Protein AF-A0A9P8EWP8-F1 (afdb_monomer_lite)

InterPro domains:
  IPR022751 Alpha-mannosyltransferase [PF11051] (152-208)
  IPR022751 Alpha-mannosyltransferase [PF11051] (227-312)
  IPR029044 Nucleotide-diphospho-sugar transferases [SSF53448] (129-276)

Secondary structure (DSSP, 8-state):
---S--------SSSS--S----TT----HHHHTTTS-GGGGGGB--GGGS---PPPTT--GGG--SGGGGHHHHHTGGGS-PPPHHHHHTT----TTGGGGSSS-TTSHHHHSPPPHHHHHHHHHHHHSTTT---B-TTSS----PPP--SS--THHHHHHHHH---SEEEEE-TTEEESS-GGGGGGSHHHHHHSEEEEE-S----TT-HHHHHTT----TT---EEEEEEEEETTT-HHHHHHHHHHHH-HHHHHHTTTTTTHHHHHHHHTT---B--SS--EEEEEEEEEE-SSS-EEEEEEEEEEEEE-S---TT-S---EEEEE-TTGGGS-HHHHHHHHHHSS-SSSEEE---HHHHH-TT---SSEEEEEEEHHHH---SS---HHHH--TT--SSSSSPPPPHHHHHHT---HHHHHSEEEEEEETTS--EEGGGG-HHHHTHHHHHHHTT-GGGS-SS---

Structure (mmCIF, N/CA/C/O backbone):
data_AF-A0A9P8EWP8-F1
#
_entry.id   AF-A0A9P8EWP8-F1
#
loop_
_atom_site.group_PDB
_atom_site.id
_atom_site.type_symbol
_atom_site.label_atom_id
_atom_site.label_alt_id
_atom_site.label_comp_id
_atom_site.label_asym_id
_atom_site.label_entity_id
_atom_site.label_seq_id
_atom_site.pdbx_PDB_ins_code
_atom_site.Cartn_x
_atom_site.Cartn_y
_atom_site.Cartn_z
_atom_site.occupancy
_atom_site.B_iso_or_equiv
_atom_site.auth_seq_id
_atom_site.auth_comp_id
_atom_site.auth_asym_id
_atom_site.auth_atom_id
_atom_site.pdbx_PDB_model_num
ATOM 1 N N . MET A 1 1 ? 14.458 22.100 -10.457 1.00 22.52 1 MET A N 1
ATOM 2 C CA . MET A 1 1 ? 13.044 22.491 -10.296 1.00 22.52 1 MET A CA 1
ATOM 3 C C . MET A 1 1 ? 12.337 21.229 -9.857 1.00 22.52 1 MET A C 1
ATOM 5 O O . MET A 1 1 ? 12.588 20.206 -10.480 1.00 22.52 1 MET A O 1
ATOM 9 N N . ASP A 1 2 ? 11.654 21.307 -8.715 1.00 23.31 2 ASP A N 1
ATOM 10 C CA . ASP A 1 2 ? 11.111 20.194 -7.926 1.00 23.31 2 ASP A CA 1
ATOM 11 C C . ASP A 1 2 ? 10.416 19.115 -8.753 1.00 23.31 2 ASP A C 1
ATOM 13 O O . ASP A 1 2 ? 9.549 19.411 -9.570 1.00 23.31 2 ASP A O 1
ATOM 17 N N . SER A 1 3 ? 10.796 17.866 -8.495 1.00 25.42 3 SER A N 1
ATOM 18 C CA . SER A 1 3 ? 10.225 16.656 -9.086 1.00 25.42 3 SER A CA 1
ATOM 19 C C . SER A 1 3 ? 9.415 15.833 -8.086 1.00 25.42 3 SER A C 1
ATOM 21 O O . SER A 1 3 ? 9.280 14.624 -8.254 1.00 25.42 3 SER A O 1
ATOM 23 N N . GLY A 1 4 ? 8.879 16.458 -7.038 1.00 24.64 4 GLY A N 1
ATOM 24 C CA . GLY A 1 4 ? 7.800 15.819 -6.300 1.00 24.64 4 GLY A CA 1
ATOM 25 C C . GLY A 1 4 ? 6.619 15.652 -7.250 1.00 24.64 4 GLY A C 1
ATOM 26 O O . GLY A 1 4 ? 6.275 16.592 -7.970 1.00 24.64 4 GLY A O 1
ATOM 27 N N . LEU A 1 5 ? 5.961 14.490 -7.228 1.00 26.38 5 LEU A N 1
ATOM 28 C CA . LEU A 1 5 ? 4.503 14.475 -7.357 1.00 26.38 5 LEU A CA 1
ATOM 29 C C . LEU A 1 5 ? 4.001 15.740 -6.667 1.00 26.38 5 LEU A C 1
ATOM 31 O O . LEU A 1 5 ? 4.346 15.944 -5.502 1.00 26.38 5 LEU A O 1
ATOM 35 N N . ALA A 1 6 ? 3.341 16.634 -7.405 1.00 24.67 6 ALA A N 1
ATOM 36 C CA . ALA A 1 6 ? 2.848 17.872 -6.832 1.00 24.67 6 ALA A CA 1
ATOM 37 C C . ALA A 1 6 ? 2.009 17.483 -5.615 1.00 24.67 6 ALA A C 1
ATOM 39 O O . ALA A 1 6 ? 0.909 16.952 -5.763 1.00 24.67 6 ALA A O 1
ATOM 40 N N . MET A 1 7 ? 2.580 17.668 -4.422 1.00 31.89 7 MET A N 1
ATOM 41 C CA . MET A 1 7 ? 1.848 17.453 -3.194 1.00 31.89 7 MET A CA 1
ATOM 42 C C . MET A 1 7 ? 0.647 18.394 -3.269 1.00 31.89 7 MET A C 1
ATOM 44 O O . MET A 1 7 ? 0.821 19.548 -3.692 1.00 31.89 7 MET A O 1
ATOM 48 N N . PRO A 1 8 ? -0.564 17.935 -2.903 1.00 28.30 8 PRO A N 1
ATOM 49 C CA . PRO A 1 8 ? -1.647 18.862 -2.625 1.00 28.30 8 PRO A CA 1
ATOM 50 C C . PRO A 1 8 ? -1.077 19.947 -1.715 1.00 28.30 8 PRO A C 1
ATOM 52 O O . PRO A 1 8 ? -0.280 19.634 -0.826 1.00 28.30 8 PRO A O 1
ATOM 55 N N . ALA A 1 9 ? -1.385 21.209 -2.021 1.00 27.94 9 ALA A N 1
ATOM 56 C CA . ALA A 1 9 ? -0.883 22.352 -1.275 1.00 27.94 9 ALA A CA 1
ATOM 57 C C . ALA A 1 9 ? -0.990 22.044 0.220 1.00 27.94 9 ALA A C 1
ATOM 59 O O . ALA A 1 9 ? -2.093 21.849 0.726 1.00 27.94 9 ALA A O 1
ATOM 60 N N . MET A 1 10 ? 0.160 21.917 0.889 1.00 36.16 10 MET A N 1
ATOM 61 C CA . MET A 1 10 ? 0.175 21.715 2.327 1.00 36.16 10 MET A CA 1
ATOM 62 C C . MET A 1 10 ? -0.636 22.854 2.936 1.00 36.16 10 MET A C 1
ATOM 64 O O . MET A 1 10 ? -0.394 24.014 2.600 1.00 36.16 10 MET A O 1
ATOM 68 N N . LEU A 1 11 ? -1.591 22.521 3.806 1.00 32.34 11 LEU A N 1
ATOM 69 C CA . LEU A 1 11 ? -2.081 23.462 4.805 1.00 32.34 11 LEU A CA 1
ATOM 70 C C . LEU A 1 11 ? -0.839 24.001 5.522 1.00 32.34 11 LEU A C 1
ATOM 72 O O . LEU A 1 11 ? -0.235 23.311 6.347 1.00 32.34 11 LEU A O 1
ATOM 76 N N . GLU A 1 12 ? -0.404 25.193 5.107 1.00 29.41 12 GLU A N 1
ATOM 77 C CA . GLU A 1 12 ? 0.690 25.923 5.728 1.00 29.41 12 GLU A CA 1
ATOM 78 C C . GLU A 1 12 ? 0.340 26.063 7.205 1.00 29.41 12 GLU A C 1
ATOM 80 O O . GLU A 1 12 ? -0.794 26.399 7.572 1.00 29.41 12 GLU A O 1
ATOM 85 N N . SER A 1 13 ? 1.296 25.743 8.078 1.00 41.59 13 SER A N 1
ATOM 86 C CA . SER A 1 13 ? 1.068 25.968 9.491 1.00 41.59 13 SER A CA 1
ATOM 87 C C . SER A 1 13 ? 0.779 27.453 9.707 1.00 41.59 13 SER A C 1
ATOM 89 O O . SER A 1 13 ? 1.429 28.337 9.149 1.00 41.59 13 SER A O 1
ATOM 91 N N . THR A 1 14 ? -0.197 27.694 10.578 1.00 35.12 14 THR A N 1
ATOM 92 C CA . THR A 1 14 ? -0.692 28.985 11.067 1.00 35.12 14 THR A CA 1
ATOM 93 C C . THR A 1 14 ? -1.926 29.555 10.341 1.00 35.12 14 THR A C 1
ATOM 95 O O . THR A 1 14 ? -1.848 30.219 9.320 1.00 35.12 14 THR A O 1
ATOM 98 N N . GLN A 1 15 ? -3.067 29.412 11.032 1.00 32.25 15 GLN A N 1
ATOM 99 C CA . GLN A 1 15 ? -4.301 30.218 10.950 1.00 32.25 15 GLN A CA 1
ATOM 100 C C . GLN A 1 15 ? -5.446 29.791 10.024 1.00 32.25 15 GLN A C 1
ATOM 102 O O . GLN A 1 15 ? -6.507 30.406 10.137 1.00 32.25 15 GLN A O 1
ATOM 107 N N . ASP A 1 16 ? -5.333 28.725 9.235 1.00 30.28 16 ASP A N 1
ATOM 108 C CA . ASP A 1 16 ? -6.529 28.152 8.605 1.00 30.28 16 ASP A CA 1
ATOM 109 C C . ASP A 1 16 ? -7.292 27.255 9.598 1.00 30.28 16 ASP A C 1
ATOM 111 O O . ASP A 1 16 ? -6.670 26.484 10.341 1.00 30.28 16 ASP A O 1
ATOM 115 N N . PRO A 1 17 ? -8.633 27.376 9.688 1.00 30.39 17 PRO A N 1
ATOM 116 C CA . PRO A 1 17 ? -9.421 26.552 10.590 1.00 30.39 17 PRO A CA 1
ATOM 117 C C . PRO A 1 17 ? -9.214 25.080 10.230 1.00 30.39 17 PRO A C 1
ATOM 119 O O . PRO A 1 17 ? -9.253 24.701 9.060 1.00 30.39 17 PRO A O 1
ATOM 122 N N . LEU A 1 18 ? -8.998 24.244 11.252 1.00 39.56 18 LEU A N 1
ATOM 123 C CA . LEU A 1 18 ? -9.079 22.790 11.124 1.00 39.56 18 LEU A CA 1
ATOM 124 C C . LEU A 1 18 ? -10.321 22.447 10.275 1.00 39.56 18 LEU A C 1
ATOM 126 O O . LEU A 1 18 ? -11.395 22.965 10.588 1.00 39.56 18 LEU A O 1
ATOM 130 N N . PRO A 1 19 ? -10.250 21.541 9.278 1.00 41.06 19 PRO A N 1
ATOM 131 C CA . PRO A 1 19 ? -11.435 21.125 8.513 1.00 41.06 19 PRO A CA 1
ATOM 132 C C . PRO A 1 19 ? -12.521 20.475 9.389 1.00 41.06 19 PRO A C 1
ATOM 134 O O . PRO A 1 19 ? -13.632 20.208 8.941 1.00 41.06 19 PRO A O 1
ATOM 137 N N . LEU A 1 20 ? -12.202 20.219 10.656 1.00 42.50 20 LEU A N 1
ATOM 138 C CA . LEU A 1 20 ? -13.125 19.838 11.705 1.00 42.50 20 LEU A CA 1
ATOM 139 C C . LEU A 1 20 ? -13.483 21.087 12.528 1.00 42.50 20 LEU A C 1
ATOM 141 O O . LEU A 1 20 ? -13.099 21.181 13.693 1.00 42.50 20 LEU A O 1
ATOM 145 N N . GLU A 1 21 ? -14.194 22.064 11.948 1.00 35.47 21 GLU A N 1
ATOM 146 C CA . GLU A 1 21 ? -14.850 23.114 12.743 1.00 35.47 21 GLU A CA 1
ATOM 147 C C . GLU A 1 21 ? -15.918 22.461 13.637 1.00 35.47 21 GLU A C 1
ATOM 149 O O . GLU A 1 21 ? -17.104 22.374 13.314 1.00 35.47 21 GLU A O 1
ATOM 154 N N . ILE A 1 22 ? -15.487 21.974 14.797 1.00 40.38 22 ILE A N 1
ATOM 155 C CA . ILE A 1 22 ? -16.364 21.636 15.906 1.00 40.38 22 ILE A CA 1
ATOM 156 C C . ILE A 1 22 ? -16.505 22.928 16.708 1.00 40.38 22 ILE A C 1
ATOM 158 O O . ILE A 1 22 ? -15.678 23.232 17.561 1.00 40.38 22 ILE A O 1
ATOM 162 N N . ASN A 1 23 ? -17.527 23.727 16.395 1.00 33.31 23 ASN A N 1
ATOM 163 C CA . ASN A 1 23 ? -17.845 24.926 17.170 1.00 33.31 23 ASN A CA 1
ATOM 164 C C . ASN A 1 23 ? -18.079 24.545 18.643 1.00 33.31 23 ASN A C 1
ATOM 166 O O . ASN A 1 23 ? -19.094 23.931 18.986 1.00 33.31 23 ASN A O 1
ATOM 170 N N . GLU A 1 24 ? -17.140 24.920 19.516 1.00 33.25 24 GLU A N 1
ATOM 171 C CA . GLU A 1 24 ? -17.252 24.783 20.969 1.00 33.25 24 GLU A CA 1
ATOM 172 C C . GLU A 1 24 ? -18.371 25.701 21.483 1.00 33.25 24 GLU A C 1
ATOM 174 O O . GLU A 1 24 ? -18.182 26.882 21.770 1.00 33.25 24 GLU A O 1
ATOM 179 N N . GLY A 1 25 ? -19.584 25.159 21.552 1.00 34.53 25 GLY A N 1
ATOM 180 C CA . GLY A 1 25 ? -20.761 25.881 22.032 1.00 34.53 25 GLY A CA 1
ATOM 181 C C . GLY A 1 25 ? -22.094 25.280 21.601 1.00 34.53 25 GLY A C 1
ATOM 182 O O . GLY A 1 25 ? -23.105 25.547 22.251 1.00 34.53 25 GLY A O 1
ATOM 183 N N . ASP A 1 26 ? -22.113 24.440 20.563 1.00 34.88 26 ASP A N 1
ATOM 184 C CA . ASP A 1 26 ? -23.336 23.779 20.115 1.00 34.88 26 ASP A CA 1
ATOM 185 C C . ASP A 1 26 ? -23.520 22.437 20.827 1.00 34.88 26 ASP A C 1
ATOM 187 O O . ASP A 1 26 ? -22.703 21.524 20.721 1.00 34.88 26 ASP A O 1
ATOM 191 N N . THR A 1 27 ? -24.645 22.277 21.526 1.00 39.81 27 THR A N 1
ATOM 192 C CA . THR A 1 27 ? -25.168 20.947 21.848 1.00 39.81 27 THR A CA 1
ATOM 193 C C . THR A 1 27 ? -25.325 20.197 20.527 1.00 39.81 27 THR A C 1
ATOM 195 O O . THR A 1 27 ? -26.263 20.500 19.789 1.00 39.81 27 THR A O 1
ATOM 198 N N . HIS A 1 28 ? -24.401 19.285 20.201 1.00 42.38 28 HIS A N 1
ATOM 199 C CA . HIS A 1 28 ? -24.332 18.649 18.884 1.00 42.38 28 HIS A CA 1
ATOM 200 C C . HIS A 1 28 ? -25.708 18.154 18.440 1.00 42.38 28 HIS A C 1
ATOM 202 O O . HIS A 1 28 ? -26.254 17.181 18.987 1.00 42.38 28 HIS A O 1
ATOM 208 N N . SER A 1 29 ? -26.274 18.837 17.441 1.00 47.03 29 SER A N 1
ATOM 209 C CA . SER A 1 29 ? -27.477 18.365 16.768 1.00 47.03 29 SER A CA 1
ATOM 210 C C . SER A 1 29 ? -27.180 16.986 16.172 1.00 47.03 29 SER A C 1
ATOM 212 O O 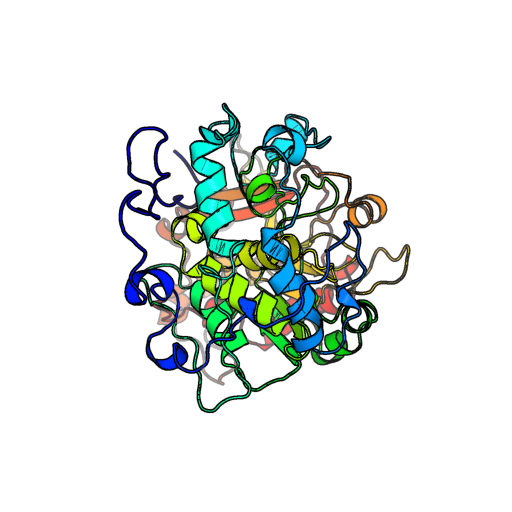. SER A 1 29 ? -26.051 16.709 15.762 1.00 47.03 29 SER A O 1
ATOM 214 N N . VAL A 1 30 ? -28.177 16.100 16.128 1.00 50.91 30 VAL A N 1
ATOM 215 C CA . VAL A 1 30 ? -28.031 14.752 15.541 1.00 50.91 30 VAL A CA 1
ATOM 216 C C . VAL A 1 30 ? -27.433 14.825 14.124 1.00 50.91 30 VAL A C 1
ATOM 218 O O . VAL A 1 30 ? -26.614 13.993 13.760 1.00 50.91 30 VAL A O 1
ATOM 221 N N . ASN A 1 31 ? -27.732 15.890 13.373 1.00 47.59 31 ASN A N 1
ATOM 222 C CA . ASN A 1 31 ? -27.218 16.110 12.020 1.00 47.59 31 ASN A CA 1
ATOM 223 C C . ASN A 1 31 ? -25.703 16.380 11.946 1.00 47.59 31 ASN A C 1
ATOM 225 O O . ASN A 1 31 ? -25.085 16.009 10.955 1.00 47.59 31 ASN A O 1
ATOM 229 N N . GLN A 1 32 ? -25.089 16.998 12.962 1.00 50.97 32 GLN A N 1
ATOM 230 C CA . GLN A 1 32 ? -23.628 17.182 13.000 1.00 50.97 32 GLN A CA 1
ATOM 231 C C . GLN A 1 32 ? -22.905 15.883 13.380 1.00 50.97 32 GLN A C 1
ATOM 233 O O . GLN A 1 32 ? -21.862 15.581 12.802 1.00 50.97 32 GLN A O 1
ATOM 238 N N . ARG A 1 33 ? -23.490 15.083 14.288 1.00 56.84 33 ARG A N 1
ATOM 239 C CA . ARG A 1 33 ? -22.937 13.779 14.704 1.00 56.84 33 ARG A CA 1
ATOM 240 C C . ARG A 1 33 ? -22.894 12.755 13.578 1.00 56.84 33 ARG A C 1
ATOM 242 O O . ARG A 1 33 ? -22.028 11.898 13.580 1.00 56.84 33 ARG A O 1
ATOM 249 N N . LEU A 1 34 ? -23.822 12.839 12.630 1.00 62.56 34 LEU A N 1
ATOM 250 C CA . LEU A 1 34 ? -23.954 11.876 11.536 1.00 62.56 34 LEU A CA 1
ATOM 251 C C . LEU A 1 34 ? -23.416 12.403 10.204 1.00 62.56 34 LEU A C 1
ATOM 253 O O . LEU A 1 34 ? -23.690 11.816 9.162 1.00 62.56 34 LEU A O 1
ATOM 257 N N . SER A 1 35 ? -22.680 13.517 10.220 1.00 60.97 35 SER A N 1
ATOM 258 C CA . SER A 1 35 ? -22.219 14.197 9.002 1.00 60.97 35 SER A CA 1
ATOM 259 C C . SER A 1 35 ? -21.304 13.330 8.130 1.00 60.97 35 SER A C 1
ATOM 261 O O . SER A 1 35 ? -21.317 13.459 6.908 1.00 60.97 35 SER A O 1
ATOM 263 N N . HIS A 1 36 ? -20.566 12.400 8.735 1.00 60.69 36 HIS A N 1
ATOM 264 C CA . HIS A 1 36 ? -19.728 11.420 8.039 1.00 60.69 36 HIS A CA 1
ATOM 265 C C . HIS A 1 36 ? -20.452 10.125 7.661 1.00 60.69 36 HIS A C 1
ATOM 267 O O . HIS A 1 36 ? -19.878 9.287 6.968 1.00 60.69 36 HIS A O 1
ATOM 273 N N . VAL A 1 37 ? -21.690 9.934 8.121 1.00 66.19 37 VAL A N 1
ATOM 274 C CA . VAL A 1 37 ? -22.503 8.759 7.802 1.00 66.19 37 VAL A CA 1
ATOM 275 C C . VAL A 1 37 ? -23.422 9.115 6.632 1.00 66.19 37 VAL A C 1
ATOM 277 O O . VAL A 1 37 ? -24.260 10.013 6.774 1.00 66.19 37 VAL A O 1
ATOM 280 N N . PRO A 1 38 ? -23.340 8.405 5.489 1.00 67.94 38 PRO A N 1
ATOM 281 C CA . PRO A 1 38 ? -24.289 8.585 4.398 1.00 67.94 38 PRO A CA 1
ATOM 282 C C . PRO A 1 38 ? -25.732 8.533 4.910 1.00 67.94 38 PRO A C 1
ATOM 284 O O . PRO A 1 38 ? -26.085 7.627 5.660 1.00 67.94 38 PRO A O 1
ATOM 287 N N . GLU A 1 39 ? -26.579 9.476 4.491 1.00 72.88 39 GLU A N 1
ATOM 288 C CA . GLU A 1 39 ? -27.955 9.624 5.002 1.00 72.88 39 GLU A CA 1
ATOM 289 C C . GLU A 1 39 ? -28.752 8.307 4.952 1.00 72.88 39 GLU A C 1
ATOM 291 O O . GLU A 1 39 ? -29.492 7.977 5.874 1.00 72.88 39 GLU A O 1
ATOM 296 N N . ASN A 1 40 ? -28.522 7.489 3.917 1.00 70.69 40 ASN A N 1
ATOM 297 C CA . ASN A 1 40 ? -29.165 6.183 3.754 1.00 70.69 40 ASN A CA 1
ATOM 298 C C . ASN A 1 40 ? -28.716 5.103 4.756 1.00 70.69 40 ASN A C 1
ATOM 300 O O . ASN A 1 40 ? -29.297 4.023 4.760 1.00 70.69 40 ASN A O 1
ATOM 304 N N . LEU A 1 41 ? -27.682 5.356 5.556 1.00 72.56 41 LEU A N 1
ATOM 305 C CA . LEU A 1 41 ? -27.139 4.428 6.550 1.00 72.56 41 LEU A CA 1
ATOM 306 C C . LEU A 1 41 ? -27.428 4.873 7.990 1.00 72.56 41 LEU A C 1
ATOM 308 O O . LEU A 1 41 ? -27.291 4.077 8.913 1.00 72.56 41 LEU A O 1
ATOM 312 N N . GLN A 1 42 ? -27.898 6.108 8.196 1.00 77.19 42 GLN A N 1
ATOM 313 C CA . GLN A 1 42 ? -28.122 6.674 9.533 1.00 77.19 42 GLN A CA 1
ATOM 314 C C . GLN A 1 42 ? -29.142 5.883 10.373 1.00 77.19 42 GLN A C 1
ATOM 316 O O . GLN A 1 42 ? -29.041 5.849 11.596 1.00 77.19 42 GLN A O 1
ATOM 321 N N . SER A 1 43 ? -30.098 5.196 9.738 1.00 73.50 43 SER A N 1
ATOM 322 C CA . SER A 1 43 ? -31.063 4.311 10.414 1.00 73.50 43 SER A CA 1
ATOM 323 C C . SER A 1 43 ? -30.511 2.933 10.797 1.00 73.50 43 SER A C 1
ATOM 325 O O . SER A 1 43 ? -31.232 2.146 11.407 1.00 73.50 43 SER A O 1
ATOM 327 N N . HIS A 1 44 ? -29.272 2.623 10.415 1.00 76.06 44 HIS A N 1
ATOM 328 C CA . HIS A 1 44 ? -28.620 1.323 10.603 1.00 76.06 44 HIS A CA 1
ATOM 329 C C . HIS A 1 44 ? -27.363 1.420 11.473 1.00 76.06 44 HIS A C 1
ATOM 331 O O . HIS A 1 44 ? -26.511 0.536 11.446 1.00 76.06 44 HIS A O 1
ATOM 337 N N . LEU A 1 45 ? -27.230 2.507 12.230 1.00 79.56 45 LEU A N 1
ATOM 338 C CA . LEU A 1 45 ? -26.075 2.733 13.082 1.00 79.56 45 LEU A CA 1
ATOM 339 C C . LEU A 1 45 ? -26.129 1.883 14.344 1.00 79.56 45 LEU A C 1
ATOM 341 O O . LEU A 1 45 ? -27.179 1.728 14.969 1.00 79.56 45 LEU A O 1
ATOM 345 N N . LEU A 1 46 ? -24.965 1.375 14.731 1.00 80.56 46 LEU A N 1
ATOM 346 C CA . LEU A 1 46 ? -24.776 0.697 16.004 1.00 80.56 46 LEU A CA 1
ATOM 347 C C . LEU A 1 46 ? -24.714 1.716 17.144 1.00 80.56 46 LEU A C 1
ATOM 349 O O . LEU A 1 46 ? -23.939 2.670 17.096 1.00 80.56 46 LEU A O 1
ATOM 353 N N . ASP A 1 47 ? -25.506 1.478 18.187 1.00 79.81 47 ASP A N 1
ATOM 354 C CA . ASP A 1 47 ? -25.454 2.247 19.429 1.00 79.81 47 ASP A CA 1
ATOM 355 C C . ASP A 1 47 ? -24.393 1.648 20.364 1.00 79.81 47 ASP A C 1
ATOM 357 O O . ASP A 1 47 ? -24.669 0.751 21.168 1.00 79.81 47 ASP A O 1
ATOM 361 N N . LEU A 1 48 ? -23.156 2.131 20.225 1.00 82.31 48 LEU A N 1
ATOM 362 C CA . LEU A 1 48 ? -22.013 1.660 21.010 1.00 82.31 48 LEU A CA 1
ATOM 363 C C . LEU A 1 48 ? -22.171 1.925 22.517 1.00 82.31 48 LEU A C 1
ATOM 365 O O . LEU A 1 48 ? -21.585 1.190 23.312 1.00 82.31 48 LEU A O 1
ATOM 369 N N . ASP A 1 49 ? -22.993 2.898 22.930 1.00 80.69 49 ASP A N 1
ATOM 370 C CA . ASP A 1 49 ? -23.219 3.214 24.350 1.00 80.69 49 ASP A CA 1
ATOM 371 C C . ASP A 1 49 ? -24.020 2.112 25.067 1.00 80.69 49 ASP A C 1
ATOM 373 O O . ASP A 1 49 ? -23.969 1.984 26.295 1.00 80.69 49 ASP A O 1
ATOM 377 N N . THR A 1 50 ? -24.740 1.278 24.308 1.00 83.81 50 THR A N 1
ATOM 378 C CA . THR A 1 50 ? -25.468 0.114 24.843 1.00 83.81 50 THR A CA 1
ATOM 379 C C . THR A 1 50 ? -24.588 -1.122 25.032 1.00 83.81 50 THR A C 1
ATOM 381 O O . THR A 1 50 ? -25.012 -2.092 25.667 1.00 83.81 50 THR A O 1
ATOM 384 N N . ILE A 1 51 ? -23.361 -1.100 24.508 1.00 87.12 51 ILE A N 1
ATOM 385 C CA . ILE A 1 51 ? -22.448 -2.241 24.505 1.00 87.12 51 ILE A CA 1
ATOM 386 C C . ILE A 1 51 ? -21.518 -2.148 25.715 1.00 87.12 51 ILE A C 1
ATOM 388 O O . ILE A 1 51 ? -20.884 -1.128 25.981 1.00 87.12 51 ILE A O 1
ATOM 392 N N . ALA A 1 52 ? -21.405 -3.242 26.470 1.00 89.88 52 ALA A N 1
ATOM 393 C CA . ALA A 1 52 ? -20.461 -3.309 27.577 1.00 89.88 52 ALA A CA 1
ATOM 394 C C . ALA A 1 52 ? -19.021 -3.258 27.041 1.00 89.88 52 ALA A C 1
ATOM 396 O O . ALA A 1 52 ? -18.573 -4.180 26.363 1.00 89.88 52 ALA A O 1
ATOM 397 N N . SER A 1 53 ? -18.298 -2.184 27.360 1.00 90.12 53 SER A N 1
ATOM 398 C CA . SER A 1 53 ? -16.925 -1.989 26.892 1.00 90.12 53 SER A CA 1
ATOM 399 C C . SER A 1 53 ? -15.945 -2.982 27.520 1.00 90.12 53 SER A C 1
ATOM 401 O O . SER A 1 53 ? -15.988 -3.199 28.736 1.00 90.12 53 SER A O 1
ATOM 403 N N . GLN A 1 54 ? -14.982 -3.444 26.733 1.00 89.94 54 GLN A N 1
ATOM 404 C CA . GLN A 1 54 ? -13.801 -4.165 27.189 1.00 89.94 54 GLN A CA 1
ATOM 405 C C . GLN A 1 54 ? -12.556 -3.295 26.998 1.00 89.94 54 GLN A C 1
ATOM 407 O O . GLN A 1 54 ? -12.415 -2.603 25.994 1.00 89.94 54 GLN A O 1
ATOM 412 N N . GLU A 1 55 ? -11.654 -3.317 27.978 1.00 83.12 55 GLU A N 1
ATOM 413 C CA . GLU A 1 55 ? -10.379 -2.609 27.882 1.00 83.12 55 GLU A CA 1
ATOM 414 C C . GLU A 1 55 ? -9.475 -3.292 26.850 1.00 83.12 55 GLU A C 1
ATOM 416 O O . GLU A 1 55 ? -9.271 -4.509 26.896 1.00 83.12 55 GLU A O 1
ATOM 421 N N . ILE A 1 56 ? -8.928 -2.502 25.929 1.00 80.25 56 ILE A N 1
ATOM 422 C CA . ILE A 1 56 ? -7.925 -2.965 24.976 1.00 80.25 56 ILE A CA 1
ATOM 423 C C . ILE A 1 56 ? -6.560 -2.878 25.654 1.00 80.25 56 ILE A C 1
ATOM 425 O O . ILE A 1 56 ? -6.119 -1.796 26.039 1.00 80.25 56 ILE A O 1
ATOM 429 N N . GLN A 1 57 ? -5.884 -4.016 25.787 1.00 74.81 57 GLN A N 1
ATOM 430 C CA . GLN A 1 57 ? -4.500 -4.042 26.250 1.00 74.81 57 GLN A CA 1
ATOM 431 C C . GLN A 1 57 ? -3.553 -3.873 25.054 1.00 74.81 57 GLN A C 1
ATOM 433 O O . GLN A 1 57 ? -3.834 -4.439 23.989 1.00 74.81 57 GLN A O 1
ATOM 438 N N . PRO A 1 58 ? -2.418 -3.171 25.211 1.00 68.38 58 PRO A N 1
ATOM 439 C CA . PRO A 1 58 ? -1.336 -3.234 24.235 1.00 68.38 58 PRO A CA 1
ATOM 440 C C . PRO A 1 58 ? -0.981 -4.697 23.939 1.00 68.38 58 PRO A C 1
ATOM 442 O O . PRO A 1 58 ? -1.010 -5.532 24.843 1.00 68.38 58 PRO A O 1
ATOM 445 N N . ASP A 1 59 ? -0.685 -5.014 22.679 1.00 67.00 59 ASP A N 1
ATOM 446 C CA . ASP A 1 59 ? -0.348 -6.376 22.233 1.00 67.00 59 ASP A CA 1
ATOM 447 C C . ASP A 1 59 ? -1.447 -7.435 22.409 1.00 67.00 59 ASP A C 1
ATOM 449 O O . ASP A 1 59 ? -1.171 -8.636 22.353 1.00 67.00 59 ASP A O 1
ATOM 453 N N . SER A 1 60 ? -2.704 -7.014 22.572 1.00 77.81 60 SER A N 1
ATOM 454 C CA . SER A 1 60 ? -3.835 -7.939 22.497 1.00 77.81 60 SER A CA 1
ATOM 455 C C . SER A 1 60 ? -3.828 -8.668 21.148 1.00 77.81 60 SER A C 1
ATOM 457 O O . SER A 1 60 ? -3.739 -8.043 20.092 1.00 77.81 60 SER A O 1
ATOM 459 N N . ASP A 1 61 ? -3.977 -9.995 21.167 1.00 87.69 61 ASP A N 1
ATOM 460 C CA . ASP A 1 61 ? -4.101 -10.825 19.959 1.00 87.69 61 ASP A CA 1
ATOM 461 C C . ASP A 1 61 ? -5.508 -10.682 19.328 1.00 87.69 61 ASP A C 1
ATOM 463 O O . ASP A 1 61 ? -6.177 -11.676 19.040 1.00 87.69 61 ASP A O 1
ATOM 467 N N . LEU A 1 62 ? -5.993 -9.444 19.143 1.00 91.62 62 LEU A N 1
ATOM 468 C CA . LEU A 1 62 ? -7.333 -9.160 18.605 1.00 91.62 62 LEU A CA 1
ATOM 469 C C . LEU A 1 62 ? -7.506 -9.681 17.174 1.00 91.62 62 LEU A C 1
ATOM 471 O O . LEU A 1 62 ? -8.621 -9.979 16.762 1.00 91.62 62 LEU A O 1
ATOM 475 N N . HIS A 1 63 ? -6.409 -9.884 16.440 1.00 93.12 63 HIS A N 1
ATOM 476 C CA . HIS A 1 63 ? -6.427 -10.514 15.116 1.00 93.12 63 HIS A CA 1
ATOM 477 C C . HIS A 1 63 ? -6.925 -11.971 15.135 1.00 93.12 63 HIS A C 1
ATOM 479 O O . HIS A 1 63 ? -7.275 -12.525 14.096 1.00 93.12 63 HIS A O 1
ATOM 485 N N . ARG A 1 64 ? -6.970 -12.610 16.314 1.00 93.19 64 ARG A N 1
ATOM 486 C CA . ARG A 1 64 ? -7.503 -13.970 16.483 1.00 93.19 64 ARG A CA 1
ATOM 487 C C . ARG A 1 64 ? -9.021 -14.026 16.617 1.00 93.19 64 ARG A C 1
ATOM 489 O O . ARG A 1 64 ? -9.565 -15.133 16.612 1.00 93.19 64 ARG A O 1
ATOM 496 N N . LEU A 1 65 ? -9.702 -12.888 16.749 1.00 92.44 65 LEU A N 1
ATOM 497 C CA . LEU A 1 65 ? -11.163 -12.849 16.717 1.00 92.44 65 LEU A CA 1
ATOM 498 C C . LEU A 1 65 ? -11.657 -13.314 15.340 1.00 92.44 65 LEU A C 1
ATOM 500 O O . LEU A 1 65 ? -11.043 -13.025 14.312 1.00 92.44 65 LEU A O 1
ATOM 504 N N . GLN A 1 66 ? -12.732 -14.100 15.324 1.00 90.69 66 GLN A N 1
ATOM 505 C CA . GLN A 1 66 ? -13.191 -14.797 14.116 1.00 90.69 66 GLN A CA 1
ATOM 506 C C . GLN A 1 66 ? -14.408 -14.122 13.480 1.00 90.69 66 GLN A C 1
ATOM 508 O O . GLN A 1 66 ? -14.700 -14.368 12.310 1.00 90.69 66 GLN A O 1
ATOM 513 N N . MET A 1 67 ? -15.102 -13.268 14.234 1.00 90.75 67 MET A N 1
ATOM 514 C CA . MET A 1 67 ? -16.304 -12.560 13.816 1.00 90.75 67 MET A CA 1
ATOM 515 C C . MET A 1 67 ? -16.219 -11.069 14.168 1.00 90.75 67 MET A C 1
ATOM 517 O O . MET A 1 67 ? -15.732 -10.698 15.232 1.00 90.75 67 MET A O 1
ATOM 521 N N . ASN A 1 68 ? -16.771 -10.217 13.303 1.00 87.62 68 ASN A N 1
ATOM 522 C CA . ASN A 1 68 ? -16.762 -8.760 13.450 1.00 87.62 68 ASN A CA 1
ATOM 523 C C . ASN A 1 68 ? -17.315 -8.316 14.802 1.00 87.62 68 ASN A C 1
ATOM 525 O O . ASN A 1 68 ? -16.687 -7.519 15.488 1.00 87.62 68 ASN A O 1
ATOM 529 N N . ASP A 1 69 ? -18.471 -8.846 15.205 1.00 89.06 69 ASP A N 1
ATOM 530 C CA . ASP A 1 69 ? -19.173 -8.415 16.417 1.00 89.06 69 ASP A CA 1
ATOM 531 C C . ASP A 1 69 ? -18.376 -8.702 17.700 1.00 89.06 69 ASP A C 1
ATOM 533 O O . ASP A 1 69 ? -18.607 -8.061 18.724 1.00 89.06 69 ASP A O 1
ATOM 537 N N . GLU A 1 70 ? -17.389 -9.606 17.654 1.00 91.69 70 GLU A N 1
ATOM 538 C CA . GLU A 1 70 ? -16.460 -9.823 18.770 1.00 91.69 70 GLU A CA 1
ATOM 539 C C . GLU A 1 70 ? -15.584 -8.588 19.041 1.00 91.69 70 GLU A C 1
ATOM 541 O O . GLU A 1 70 ? -15.102 -8.418 20.160 1.00 91.69 70 GLU A O 1
ATOM 546 N N . PHE A 1 71 ? -15.417 -7.692 18.060 1.00 90.25 71 PHE A N 1
ATOM 547 C CA . PHE A 1 71 ? -14.722 -6.416 18.237 1.00 90.25 71 PHE A CA 1
ATOM 548 C C . PHE A 1 71 ? -15.573 -5.350 18.933 1.00 90.25 71 PHE A C 1
ATOM 550 O O . PHE A 1 71 ? -15.011 -4.393 19.467 1.00 90.25 71 PHE A O 1
ATOM 557 N N . LEU A 1 72 ? -16.904 -5.482 18.963 1.00 89.12 72 LEU A N 1
ATOM 558 C CA . LEU A 1 72 ? -17.786 -4.424 19.467 1.00 89.12 72 LEU A CA 1
ATOM 559 C C . LEU A 1 72 ? -17.489 -3.988 20.910 1.00 89.12 72 LEU A C 1
ATOM 561 O O . LEU A 1 72 ? -17.437 -2.779 21.143 1.00 89.12 72 LEU A O 1
ATOM 565 N N . PRO A 1 73 ? -17.229 -4.894 21.875 1.00 90.50 73 PRO A N 1
ATOM 566 C CA . PRO A 1 73 ? -16.825 -4.492 23.221 1.00 90.50 73 PRO A CA 1
ATOM 567 C C . PRO A 1 73 ? -15.536 -3.661 23.244 1.00 90.50 73 PRO A C 1
ATOM 569 O O . PRO A 1 73 ? -15.423 -2.726 24.035 1.00 90.50 73 PRO A O 1
ATOM 572 N N . PHE A 1 74 ? -14.570 -3.972 22.378 1.00 89.62 74 PHE A N 1
ATOM 573 C CA . PHE A 1 74 ? -13.295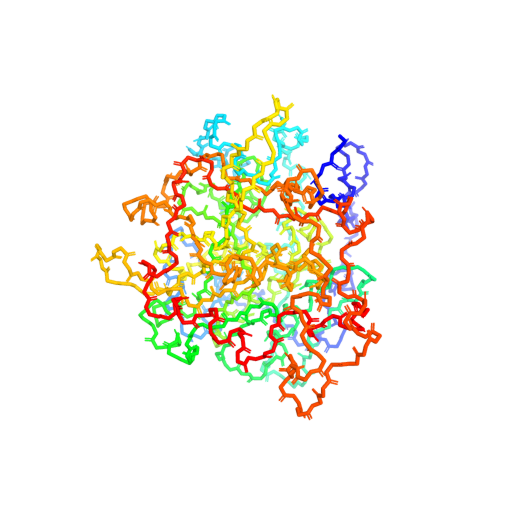 -3.254 22.292 1.00 89.62 74 PHE A CA 1
ATOM 574 C C . PHE A 1 74 ? -13.474 -1.876 21.652 1.00 89.62 74 PHE A C 1
ATOM 576 O O . PHE A 1 74 ? -12.988 -0.881 22.184 1.00 89.62 74 PHE A O 1
ATOM 583 N N . ILE A 1 75 ? -14.254 -1.801 20.572 1.00 88.00 75 ILE A N 1
ATOM 584 C CA . ILE A 1 75 ? -14.633 -0.543 19.919 1.00 88.00 75 ILE A CA 1
ATOM 585 C C . ILE A 1 75 ? -15.380 0.370 20.904 1.00 88.00 75 ILE A C 1
ATOM 587 O O . ILE A 1 75 ? -15.042 1.542 21.037 1.00 88.00 75 ILE A O 1
ATOM 591 N N . ALA A 1 76 ? -16.335 -0.164 21.671 1.00 87.44 76 ALA A N 1
ATOM 592 C CA . ALA A 1 76 ? -17.035 0.587 22.718 1.00 87.44 76 ALA A CA 1
ATOM 593 C C . ALA A 1 76 ? -16.105 1.038 23.868 1.00 87.44 76 ALA A C 1
ATOM 595 O O . ALA A 1 76 ? -16.432 1.946 24.634 1.00 87.44 76 ALA A O 1
ATOM 596 N N . GLY A 1 77 ? -14.938 0.403 24.017 1.00 86.88 77 GLY A N 1
ATOM 597 C CA . GLY A 1 77 ? -13.896 0.770 24.975 1.00 86.88 77 GLY A CA 1
ATOM 598 C C . GLY A 1 77 ? -12.866 1.770 24.453 1.00 86.88 77 GLY A C 1
ATOM 599 O O . GLY A 1 77 ? -12.027 2.211 25.236 1.00 86.88 77 GLY A O 1
ATOM 600 N N . ILE A 1 78 ? -12.915 2.154 23.176 1.00 85.94 78 ILE A N 1
ATOM 601 C CA . ILE A 1 78 ? -11.820 2.886 22.530 1.00 85.94 78 ILE A CA 1
ATOM 602 C C . ILE A 1 78 ? -11.614 4.296 23.098 1.00 85.94 78 ILE A C 1
ATOM 604 O O . ILE A 1 78 ? -10.479 4.716 23.300 1.00 85.94 78 ILE A O 1
ATOM 608 N N . SER A 1 79 ? -12.697 4.973 23.494 1.00 83.50 79 SER A N 1
ATOM 609 C CA . SER A 1 79 ? -12.665 6.271 24.196 1.00 83.50 79 SER A CA 1
ATOM 610 C C . SER A 1 79 ? -11.982 6.215 25.566 1.00 83.50 79 SER A C 1
ATOM 612 O O . SER A 1 79 ? -11.644 7.251 26.137 1.00 83.50 79 SER A O 1
ATOM 614 N N . LYS A 1 80 ? -11.809 5.011 26.123 1.00 84.12 80 LYS A N 1
ATOM 615 C CA . LYS A 1 80 ? -11.189 4.774 27.434 1.00 84.12 80 LYS A CA 1
ATOM 616 C C . LYS A 1 80 ? -9.704 4.446 27.316 1.00 84.12 80 LYS A C 1
ATOM 618 O O . LYS A 1 80 ? -9.050 4.292 28.346 1.00 84.12 80 LYS A O 1
ATOM 623 N N . LEU A 1 81 ? -9.178 4.326 26.093 1.00 81.94 81 LEU A N 1
ATOM 624 C CA . LEU A 1 81 ? -7.756 4.119 25.861 1.00 81.94 81 LEU A CA 1
ATOM 625 C C . LEU A 1 81 ? -6.952 5.273 26.456 1.00 81.94 81 LEU A C 1
ATOM 627 O O . LEU A 1 81 ? -7.255 6.450 26.255 1.00 81.94 81 LEU A O 1
ATOM 631 N N . GLN A 1 82 ? -5.879 4.927 27.162 1.00 86.88 82 GLN A N 1
ATOM 632 C CA . GLN A 1 82 ? -4.909 5.926 27.567 1.00 86.88 82 GLN A CA 1
ATOM 633 C C . GLN A 1 82 ? -4.154 6.404 26.326 1.00 86.88 82 GLN A C 1
ATOM 635 O O . GLN A 1 82 ? -3.367 5.664 25.737 1.00 86.88 82 GLN A O 1
ATOM 640 N N . ASN A 1 83 ? -4.407 7.653 25.946 1.00 90.00 83 ASN A N 1
ATOM 641 C CA . ASN A 1 83 ? -3.746 8.289 24.821 1.00 90.00 83 ASN A CA 1
ATOM 642 C C . ASN A 1 83 ? -2.275 8.598 25.139 1.00 90.00 83 ASN A C 1
ATOM 644 O O . ASN A 1 83 ? -1.970 9.227 26.155 1.00 90.00 83 ASN A O 1
ATOM 648 N N . LEU A 1 84 ? -1.371 8.213 24.238 1.00 89.81 84 LEU A N 1
ATOM 649 C CA . LEU A 1 84 ? 0.037 8.610 24.269 1.00 89.81 84 LEU A CA 1
ATOM 650 C C . LEU A 1 84 ? 0.161 10.137 24.162 1.00 89.81 84 LEU A C 1
ATOM 652 O O . LEU A 1 84 ? -0.640 10.787 23.489 1.00 89.81 84 LEU A O 1
ATOM 656 N N . SER A 1 85 ? 1.171 10.756 24.774 1.00 89.50 85 SER A N 1
ATOM 657 C CA . SER A 1 85 ? 1.526 12.120 24.359 1.00 89.50 85 SER A CA 1
ATOM 658 C C . SER A 1 85 ? 2.147 12.090 22.955 1.00 89.50 85 SER A C 1
ATOM 660 O O . SER A 1 85 ? 2.586 11.039 22.493 1.00 89.50 85 SER A O 1
ATOM 662 N N . VAL A 1 86 ? 2.209 13.230 22.260 1.00 88.38 86 VAL A N 1
ATOM 663 C CA . VAL A 1 86 ? 2.907 13.315 20.959 1.00 88.38 86 VAL A CA 1
ATOM 664 C C . VAL A 1 86 ? 4.361 12.863 21.105 1.00 88.38 86 VAL A C 1
ATOM 666 O O . VAL A 1 86 ? 4.845 12.043 20.332 1.00 88.38 86 VAL A O 1
ATOM 669 N N . THR A 1 87 ? 5.023 13.312 22.170 1.00 87.06 87 THR A N 1
ATOM 670 C CA . THR A 1 87 ? 6.395 12.917 22.497 1.00 87.06 87 THR A CA 1
ATOM 671 C C . THR A 1 87 ? 6.524 11.423 22.807 1.00 87.06 87 THR A C 1
ATOM 673 O O . THR A 1 87 ? 7.512 10.813 22.409 1.00 87.06 87 THR A O 1
ATOM 676 N N . ASP A 1 88 ? 5.545 10.814 23.482 1.00 90.31 88 ASP A N 1
ATOM 677 C CA . ASP A 1 88 ? 5.567 9.368 23.751 1.00 90.31 88 ASP A CA 1
ATOM 678 C C . ASP A 1 88 ? 5.290 8.554 22.483 1.00 90.31 88 ASP A C 1
ATOM 680 O O . ASP A 1 88 ? 5.897 7.504 22.286 1.00 90.31 88 ASP A O 1
ATOM 684 N N . ALA A 1 89 ? 4.418 9.049 21.598 1.00 90.31 89 ALA A N 1
ATOM 685 C CA . ALA A 1 89 ? 4.134 8.425 20.309 1.00 90.31 89 ALA A CA 1
ATOM 686 C C . ALA A 1 89 ? 5.356 8.443 19.385 1.00 90.31 89 ALA A C 1
ATOM 688 O O . ALA A 1 89 ? 5.584 7.491 18.648 1.00 90.31 89 ALA A O 1
ATOM 689 N N . TYR A 1 90 ? 6.202 9.470 19.476 1.00 87.00 90 TYR A N 1
ATOM 690 C CA . TYR A 1 90 ? 7.499 9.480 18.793 1.00 87.00 90 TYR A CA 1
ATOM 691 C C . TYR A 1 90 ? 8.415 8.350 19.283 1.00 87.00 90 TYR A C 1
ATOM 693 O O . TYR A 1 90 ? 9.248 7.842 18.527 1.00 87.00 90 TYR A O 1
ATOM 701 N N . GLY A 1 91 ? 8.241 7.950 20.545 1.00 79.62 91 GLY A N 1
ATOM 702 C CA . GLY A 1 91 ? 8.873 6.789 21.149 1.00 79.62 91 GLY A CA 1
ATOM 703 C C . GLY A 1 91 ? 10.399 6.804 21.055 1.00 79.62 91 GLY A C 1
ATOM 704 O O . GLY A 1 91 ? 11.058 7.848 21.113 1.00 79.62 91 GLY A O 1
ATOM 705 N N . THR A 1 92 ? 10.960 5.605 20.906 1.00 74.69 92 THR A N 1
ATOM 706 C CA . THR A 1 92 ? 12.400 5.351 20.740 1.00 74.69 92 THR A CA 1
ATOM 707 C C . THR A 1 92 ? 12.825 5.256 19.276 1.00 74.69 92 THR A C 1
ATOM 709 O O . THR A 1 92 ? 13.980 4.933 18.996 1.00 74.69 92 THR A O 1
ATOM 712 N N . CYS A 1 93 ? 11.922 5.538 18.332 1.00 86.62 93 CYS A N 1
ATOM 713 C CA . CYS A 1 93 ? 12.299 5.679 16.937 1.00 86.62 93 CYS A CA 1
ATOM 714 C C . CYS A 1 93 ? 13.300 6.822 16.800 1.00 86.62 93 CYS A C 1
ATOM 716 O O . CYS A 1 93 ? 12.992 7.986 17.059 1.00 86.62 93 CYS A O 1
ATOM 718 N N . HIS A 1 94 ? 14.499 6.483 16.362 1.00 88.25 94 HIS A N 1
ATOM 719 C CA . HIS A 1 94 ? 15.508 7.441 15.954 1.00 88.25 94 HIS A CA 1
ATOM 720 C C . HIS A 1 94 ? 16.012 6.985 14.608 1.00 88.25 94 HIS A C 1
ATOM 722 O O . HIS A 1 94 ? 16.390 5.825 14.509 1.00 88.25 94 HIS A O 1
ATOM 728 N N . TYR A 1 95 ? 15.995 7.868 13.619 1.00 89.88 95 TYR A N 1
ATOM 729 C CA . TYR A 1 95 ? 16.531 7.620 12.288 1.00 89.88 95 TYR A CA 1
ATOM 730 C C . TYR A 1 95 ? 17.706 8.561 12.058 1.00 89.88 95 TYR A C 1
ATOM 732 O O . TYR A 1 95 ? 17.661 9.710 12.510 1.00 89.88 95 TYR A O 1
ATOM 740 N N . ASP A 1 96 ? 18.756 8.081 11.400 1.00 90.94 96 ASP A N 1
ATOM 741 C CA . ASP A 1 96 ? 19.842 8.961 10.969 1.00 90.94 96 ASP A CA 1
ATOM 742 C C . ASP A 1 96 ? 19.514 9.674 9.641 1.00 90.94 96 ASP A C 1
ATOM 744 O O . ASP A 1 96 ? 18.510 9.394 8.985 1.00 90.94 96 ASP A O 1
ATOM 748 N N . GLU A 1 97 ? 20.345 10.644 9.253 1.00 89.00 97 GLU A N 1
ATOM 749 C CA . GLU A 1 97 ? 20.129 11.435 8.031 1.00 89.00 97 GLU A CA 1
ATOM 750 C C . GLU A 1 97 ? 20.150 10.587 6.749 1.00 89.00 97 GLU A C 1
ATOM 752 O O . GLU A 1 97 ? 19.487 10.943 5.776 1.00 89.00 97 GLU A O 1
ATOM 757 N N . GLN A 1 98 ? 20.890 9.473 6.729 1.00 89.19 98 GLN A N 1
ATOM 758 C CA . GLN A 1 98 ? 20.938 8.587 5.565 1.00 89.19 98 GLN A CA 1
ATOM 759 C C . GLN A 1 98 ? 19.665 7.752 5.480 1.00 89.19 98 GLN A C 1
ATOM 761 O O . GLN A 1 98 ? 19.101 7.615 4.399 1.00 89.19 98 GLN A O 1
ATOM 766 N N . GLU A 1 99 ? 19.183 7.229 6.605 1.00 90.44 99 GLU A N 1
ATOM 767 C CA . GLU A 1 99 ? 17.913 6.502 6.676 1.00 90.44 99 GLU A CA 1
ATOM 768 C C . GLU A 1 99 ? 16.739 7.392 6.260 1.00 90.44 99 GLU A C 1
ATOM 770 O O . GLU A 1 99 ? 15.898 6.978 5.472 1.00 90.44 99 GLU A O 1
ATOM 775 N N . LEU A 1 100 ? 16.713 8.647 6.713 1.00 89.38 100 LEU A N 1
ATOM 776 C CA . LEU A 1 100 ? 15.653 9.597 6.361 1.00 89.38 100 LEU A CA 1
ATOM 777 C C . LEU A 1 100 ? 15.617 9.962 4.868 1.00 89.38 100 LEU A C 1
ATOM 779 O O . LEU A 1 100 ? 14.618 10.516 4.417 1.00 89.38 100 LEU A O 1
ATOM 783 N N . SER A 1 101 ? 16.670 9.655 4.101 1.00 86.56 101 SER A N 1
ATOM 784 C CA . SER A 1 101 ? 16.702 9.909 2.653 1.00 86.56 101 SER A CA 1
ATOM 785 C C . SER A 1 101 ? 15.754 9.023 1.840 1.00 86.56 101 SER A C 1
ATOM 787 O O . SER A 1 101 ? 15.502 9.345 0.685 1.00 86.56 101 SER A O 1
ATOM 789 N N . SER A 1 102 ? 15.235 7.932 2.418 1.00 85.62 102 SER A N 1
ATOM 790 C CA . SER A 1 102 ? 14.285 7.018 1.763 1.00 85.62 102 SER A CA 1
ATOM 791 C C . SER A 1 102 ? 12.826 7.211 2.195 1.00 85.62 102 SER A C 1
ATOM 793 O O . SER A 1 102 ? 11.982 6.354 1.938 1.00 85.62 102 SER A O 1
ATOM 795 N N . PHE A 1 103 ? 12.512 8.311 2.887 1.00 88.06 103 PHE A N 1
ATOM 796 C CA . PHE A 1 103 ? 11.178 8.588 3.425 1.00 88.06 103 PHE A CA 1
ATOM 797 C C . PHE A 1 103 ? 10.438 9.586 2.526 1.00 88.06 103 PHE A C 1
ATOM 799 O O . PHE A 1 103 ? 11.047 10.506 1.990 1.00 88.06 103 PHE A O 1
ATOM 806 N N . HIS A 1 104 ? 9.109 9.461 2.426 1.00 73.75 104 HIS A N 1
ATOM 807 C CA . HIS A 1 104 ? 8.275 10.364 1.620 1.00 73.75 104 HIS A CA 1
ATOM 808 C C . HIS A 1 104 ? 8.318 11.828 2.086 1.00 73.75 104 HIS A C 1
ATOM 810 O O . HIS A 1 104 ? 8.306 12.749 1.272 1.00 73.75 104 HIS A O 1
ATOM 816 N N . TYR A 1 105 ? 8.339 12.058 3.401 1.00 70.00 105 TYR A N 1
ATOM 817 C CA . TYR A 1 105 ? 8.296 13.406 3.959 1.00 70.00 105 TYR A CA 1
ATOM 818 C C . TYR A 1 105 ? 9.704 13.944 4.215 1.00 70.00 105 TYR A C 1
ATOM 820 O O . TYR A 1 105 ? 10.458 13.422 5.045 1.00 70.00 105 TYR A O 1
ATOM 828 N N . ASN A 1 106 ? 10.030 15.047 3.545 1.00 68.19 106 ASN A N 1
ATOM 829 C CA . ASN A 1 106 ? 11.279 15.770 3.760 1.00 68.19 106 ASN A CA 1
ATOM 830 C C . ASN A 1 106 ? 11.323 16.401 5.162 1.00 68.19 106 ASN A C 1
ATOM 832 O O . ASN A 1 106 ? 10.298 16.625 5.805 1.00 68.19 106 ASN A O 1
ATOM 836 N N . GLY A 1 107 ? 12.528 16.736 5.631 1.00 73.12 107 GLY A N 1
ATOM 837 C CA . GLY A 1 107 ? 12.747 17.363 6.944 1.00 73.12 107 GLY A CA 1
ATOM 838 C C . GLY A 1 107 ? 12.161 18.774 7.107 1.00 73.12 107 GLY A C 1
ATOM 839 O O . GLY A 1 107 ? 12.296 19.374 8.172 1.00 73.12 107 GLY A O 1
ATOM 840 N N . ASP A 1 108 ? 11.547 19.315 6.056 1.00 78.31 108 ASP A N 1
ATOM 841 C CA . ASP A 1 108 ? 11.158 20.719 5.966 1.00 78.31 108 ASP A CA 1
ATOM 842 C C . ASP A 1 108 ? 9.694 21.001 6.297 1.00 78.31 108 ASP A C 1
ATOM 844 O O . ASP A 1 108 ? 9.349 22.168 6.469 1.00 78.31 108 ASP A O 1
ATOM 848 N N . ALA A 1 109 ? 8.851 19.973 6.417 1.00 77.06 109 ALA A N 1
ATOM 849 C CA . ALA A 1 109 ? 7.466 20.161 6.833 1.00 77.06 109 ALA A CA 1
ATOM 850 C C . ALA A 1 109 ? 7.393 20.700 8.273 1.00 77.06 109 ALA A C 1
ATOM 852 O O . ALA A 1 109 ? 8.158 20.285 9.147 1.00 77.06 109 ALA A O 1
ATOM 853 N N . ASP A 1 110 ? 6.452 21.605 8.543 1.00 78.88 110 ASP A N 1
ATOM 854 C CA . ASP A 1 110 ? 6.377 22.306 9.833 1.00 78.88 110 ASP A CA 1
ATOM 855 C C . ASP A 1 110 ? 6.198 21.346 11.016 1.00 78.88 110 ASP A C 1
ATOM 857 O O . ASP A 1 110 ? 6.882 21.475 12.029 1.00 78.88 110 ASP A O 1
ATOM 861 N N . TRP A 1 111 ? 5.370 20.311 10.847 1.00 79.88 111 TRP A N 1
ATOM 862 C CA . TRP A 1 111 ? 5.149 19.269 11.856 1.00 79.88 111 TRP A CA 1
ATOM 863 C C . TRP A 1 111 ? 6.365 18.350 12.079 1.00 79.88 111 TRP A C 1
ATOM 865 O O . TRP A 1 111 ? 6.424 17.647 13.087 1.00 79.88 111 TRP A O 1
ATOM 875 N N . VAL A 1 112 ? 7.348 18.355 11.168 1.00 83.00 112 VAL A N 1
ATOM 876 C CA . VAL A 1 112 ? 8.647 17.687 11.369 1.00 83.00 112 VAL A CA 1
ATOM 877 C C . VAL A 1 112 ? 9.573 18.553 12.219 1.00 83.00 112 VAL A C 1
ATOM 879 O O . VAL A 1 112 ? 10.316 18.038 13.054 1.00 83.00 112 VAL A O 1
ATOM 882 N N . ARG A 1 113 ? 9.538 19.873 12.013 1.00 83.44 113 ARG A N 1
ATOM 883 C CA . ARG A 1 113 ? 10.395 20.827 12.730 1.00 83.44 113 ARG A CA 1
ATOM 884 C C . ARG A 1 113 ? 9.920 21.052 14.158 1.00 83.44 113 ARG A C 1
ATOM 886 O O . ARG A 1 113 ? 10.746 21.118 15.069 1.00 83.44 113 ARG A O 1
ATOM 893 N N . GLU A 1 114 ? 8.607 21.135 14.353 1.00 82.75 114 GLU A N 1
ATOM 894 C CA . GLU A 1 114 ? 7.985 21.338 15.656 1.00 82.75 114 GLU A CA 1
ATOM 895 C C . GLU A 1 114 ? 6.835 20.340 15.876 1.00 82.75 114 GLU A C 1
ATOM 897 O O . GLU A 1 114 ? 5.932 20.245 15.044 1.00 82.75 114 GLU A O 1
ATOM 902 N N . PRO A 1 115 ? 6.832 19.585 16.995 1.00 81.69 115 PRO A N 1
ATOM 903 C CA . PRO A 1 115 ? 5.745 18.664 17.298 1.00 81.69 115 PRO A CA 1
ATOM 904 C C . PRO A 1 115 ? 4.400 19.383 17.394 1.00 81.69 115 PRO A C 1
ATOM 906 O O . PRO A 1 115 ? 4.292 20.415 18.059 1.00 81.69 115 PRO A O 1
ATOM 909 N N . LEU A 1 116 ? 3.355 18.793 16.809 1.00 84.88 116 LEU A N 1
ATOM 910 C CA . LEU A 1 116 ? 2.007 19.346 16.923 1.00 84.88 116 LEU A CA 1
ATOM 911 C C . LEU A 1 116 ? 1.552 19.407 18.387 1.00 84.88 116 LEU A C 1
ATOM 913 O O . LEU A 1 116 ? 1.757 18.481 19.176 1.00 84.88 116 LEU A O 1
ATOM 917 N N . HIS A 1 117 ? 0.887 20.503 18.744 1.00 85.62 117 HIS A N 1
ATOM 918 C CA . HIS A 1 117 ? 0.339 20.699 20.081 1.00 85.62 117 HIS A CA 1
ATOM 919 C C . HIS A 1 117 ? -0.911 19.843 20.324 1.00 85.62 117 HIS A C 1
ATOM 921 O O . HIS A 1 117 ? -1.633 19.464 19.401 1.00 85.62 117 HIS A O 1
ATOM 927 N N . ALA A 1 118 ? -1.210 19.584 21.601 1.00 83.75 118 ALA A N 1
ATOM 928 C CA . ALA A 1 118 ? -2.393 18.824 22.009 1.00 83.75 118 ALA A CA 1
ATOM 929 C C . ALA A 1 118 ? -3.709 19.435 21.490 1.00 83.75 118 ALA A C 1
ATOM 931 O O . ALA A 1 118 ? -4.639 18.696 21.200 1.00 83.75 118 ALA A O 1
ATOM 932 N N . GLU A 1 119 ? -3.760 20.756 21.310 1.00 84.25 119 GLU A N 1
ATOM 933 C CA . GLU A 1 119 ? -4.909 21.485 20.752 1.00 84.25 119 GLU A CA 1
ATOM 934 C C . GLU A 1 119 ? -5.227 21.084 19.301 1.00 84.25 119 GLU A C 1
ATOM 936 O O . GLU A 1 119 ? -6.373 21.175 18.879 1.00 84.25 119 GLU A O 1
ATOM 941 N N . VAL A 1 120 ? -4.237 20.581 18.554 1.00 84.88 120 VAL A N 1
ATOM 942 C CA . VAL A 1 120 ? -4.416 20.044 17.195 1.00 84.88 120 VAL A CA 1
ATOM 943 C C . VAL A 1 120 ? -4.708 18.542 17.233 1.00 84.88 120 VAL A C 1
ATOM 945 O O . VAL A 1 120 ? -5.552 18.040 16.496 1.00 84.88 120 VAL A O 1
ATOM 948 N N . ILE A 1 121 ? -4.027 17.807 18.115 1.00 88.00 121 ILE A N 1
ATOM 949 C CA . ILE A 1 121 ? -4.116 16.341 18.188 1.00 88.00 121 ILE A CA 1
ATOM 950 C C . ILE A 1 121 ? -5.419 15.862 18.835 1.00 88.00 121 ILE A C 1
ATOM 952 O O . ILE A 1 121 ? -5.968 14.842 18.418 1.00 88.00 121 ILE A O 1
ATOM 956 N N . GLN A 1 122 ? -5.920 16.562 19.854 1.00 88.62 122 GLN A N 1
ATOM 957 C CA . GLN A 1 122 ? -7.094 16.120 20.604 1.00 88.62 122 GLN A CA 1
ATOM 958 C C . GLN A 1 122 ? -8.372 16.117 19.751 1.00 88.62 122 GLN A C 1
ATOM 960 O O . GLN A 1 122 ? -9.033 15.083 19.734 1.00 88.62 122 GLN A O 1
ATOM 965 N N . PRO A 1 123 ? -8.691 17.158 18.954 1.00 85.88 123 PRO A N 1
ATOM 966 C CA . PRO A 1 123 ? -9.853 17.110 18.064 1.00 85.88 123 PRO A CA 1
ATOM 967 C C . PRO A 1 123 ? -9.789 15.960 17.050 1.00 85.88 123 PRO A C 1
ATOM 969 O O . PRO A 1 123 ? -10.801 15.314 16.778 1.00 85.88 123 PRO A O 1
ATOM 972 N N . LEU A 1 124 ? -8.591 15.667 16.527 1.00 87.94 124 LEU A N 1
ATOM 973 C CA . LEU A 1 124 ? -8.369 14.557 15.597 1.00 87.94 124 LEU A CA 1
ATOM 974 C C . LEU A 1 124 ? -8.607 13.196 16.256 1.00 87.94 124 LEU A C 1
ATOM 976 O O . LEU A 1 124 ? -9.186 12.316 15.626 1.00 87.94 124 LEU A O 1
ATOM 980 N N . ARG A 1 125 ? -8.192 13.019 17.516 1.00 89.38 125 ARG A N 1
ATOM 981 C CA . ARG A 1 125 ? -8.514 11.822 18.310 1.00 89.38 125 ARG A CA 1
ATOM 982 C C . ARG A 1 125 ? -10.000 11.714 18.560 1.00 89.38 125 ARG A C 1
ATOM 984 O O . ARG A 1 125 ? -10.586 10.661 18.327 1.00 89.38 125 ARG A O 1
ATOM 991 N N . ASP A 1 126 ? -10.608 12.811 18.991 1.00 85.44 126 ASP A N 1
ATOM 992 C CA . ASP A 1 126 ? -11.999 12.790 19.395 1.00 85.44 126 ASP A CA 1
ATOM 993 C C . ASP A 1 126 ? -12.915 12.377 18.240 1.00 85.44 126 ASP A C 1
ATOM 995 O O . ASP A 1 126 ? -13.917 11.700 18.464 1.00 85.44 126 ASP A O 1
ATOM 999 N N . ALA A 1 127 ? -12.552 12.755 17.010 1.00 82.12 127 ALA A N 1
ATOM 1000 C CA . ALA A 1 127 ? -13.294 12.441 15.794 1.00 82.12 127 ALA A CA 1
ATOM 1001 C C . ALA A 1 127 ? -13.516 10.934 15.570 1.00 82.12 127 ALA A C 1
ATOM 1003 O O . ALA A 1 127 ? -14.525 10.565 14.975 1.00 82.12 127 ALA A O 1
ATOM 1004 N N . TRP A 1 128 ? -12.618 10.071 16.058 1.00 84.50 128 TRP A N 1
ATOM 1005 C CA . TRP A 1 128 ? -12.737 8.618 15.898 1.00 84.50 128 TRP A CA 1
ATOM 1006 C C . TRP A 1 128 ? -12.745 7.843 17.222 1.00 84.50 128 TRP A C 1
ATOM 1008 O O . TRP A 1 128 ? -13.101 6.673 17.224 1.00 84.50 128 TRP A O 1
ATOM 1018 N N . GLN A 1 129 ? -12.384 8.441 18.359 1.00 86.25 129 GLN A N 1
ATOM 1019 C CA . GLN A 1 129 ? -12.334 7.713 19.633 1.00 86.25 129 GLN A CA 1
ATOM 1020 C C . GLN A 1 129 ? -13.648 7.730 20.418 1.00 86.25 129 GLN A C 1
ATOM 1022 O O . GLN A 1 129 ? -13.850 6.864 21.266 1.00 86.25 129 GLN A O 1
ATOM 1027 N N . HIS A 1 130 ? -14.547 8.687 20.186 1.00 77.88 130 HIS A N 1
ATOM 1028 C CA . HIS A 1 130 ? -15.784 8.768 20.965 1.00 77.88 130 HIS A CA 1
ATOM 1029 C C . HIS A 1 130 ? -16.978 8.135 20.259 1.00 77.88 130 HIS A C 1
ATOM 1031 O O . HIS A 1 130 ? -17.199 8.369 19.077 1.00 77.88 130 HIS A O 1
ATOM 1037 N N . SER A 1 131 ? -17.789 7.381 21.004 1.00 65.12 131 SER A N 1
ATOM 1038 C CA . SER A 1 131 ? -18.997 6.706 20.505 1.00 65.12 131 SER A CA 1
ATOM 1039 C C . SER A 1 131 ? -20.090 7.664 20.024 1.00 65.12 131 SER A C 1
ATOM 1041 O O . SER A 1 131 ? -20.926 7.272 19.217 1.00 65.12 131 SER A O 1
ATOM 1043 N N . ASP A 1 132 ? -20.080 8.926 20.464 1.00 64.62 132 ASP A N 1
ATOM 1044 C CA . ASP A 1 132 ? -20.995 9.958 19.965 1.00 64.62 132 ASP A CA 1
ATOM 1045 C C . ASP A 1 132 ? -20.545 10.577 18.629 1.00 64.62 132 ASP A C 1
ATOM 1047 O O . ASP A 1 132 ? -21.292 11.371 18.047 1.00 64.62 132 ASP A O 1
ATOM 1051 N N . LYS A 1 133 ? -19.346 10.212 18.150 1.00 67.12 133 LYS A N 1
ATOM 1052 C CA . LYS A 1 133 ? -18.716 10.697 16.913 1.00 67.12 133 LYS A CA 1
ATOM 1053 C C . LYS A 1 133 ? -18.366 9.565 15.944 1.00 67.12 133 LYS A C 1
ATOM 1055 O O . LYS A 1 133 ? -18.516 9.736 14.741 1.00 67.12 133 LYS A O 1
ATOM 1060 N N . LEU A 1 134 ? -17.956 8.398 16.434 1.00 71.69 134 LEU A N 1
ATOM 1061 C CA . LEU A 1 134 ? -17.684 7.216 15.628 1.00 71.69 134 LEU A CA 1
ATOM 1062 C C . LEU A 1 134 ? -18.936 6.345 15.549 1.00 71.69 134 LEU A C 1
ATOM 1064 O O . LEU A 1 134 ? -19.391 5.787 16.544 1.00 71.69 134 LEU A O 1
ATOM 1068 N N . PHE A 1 135 ? -19.449 6.181 14.334 1.00 73.69 135 PHE A N 1
ATOM 1069 C CA . PHE A 1 135 ? -20.607 5.342 14.064 1.00 73.69 135 PHE A CA 1
ATOM 1070 C C . PHE A 1 135 ? -20.236 4.285 13.038 1.00 73.69 135 PHE A C 1
ATOM 1072 O O . PHE A 1 135 ? -19.660 4.592 11.993 1.00 73.69 135 PHE A O 1
ATOM 1079 N N . PHE A 1 136 ? -20.605 3.046 13.338 1.00 78.00 136 PHE A N 1
ATOM 1080 C CA . PHE A 1 136 ? -20.491 1.932 12.414 1.00 78.00 136 PHE A CA 1
ATOM 1081 C C . PHE A 1 136 ? -21.868 1.551 11.909 1.00 78.00 136 PHE A C 1
ATOM 1083 O O . PHE A 1 136 ? -22.826 1.462 12.680 1.00 78.00 136 PHE A O 1
ATOM 1090 N N . ASN A 1 137 ? -21.945 1.289 10.613 1.00 73.56 137 ASN A N 1
ATOM 1091 C CA . ASN A 1 137 ? -23.126 0.710 10.006 1.00 73.56 137 ASN A CA 1
ATOM 1092 C C . ASN A 1 137 ? -23.185 -0.779 10.363 1.00 73.56 137 ASN A C 1
ATOM 1094 O O . ASN A 1 137 ? -22.186 -1.502 10.243 1.00 73.56 137 ASN A O 1
ATOM 1098 N N . ASP A 1 138 ? -24.367 -1.235 10.762 1.00 70.00 138 ASP A N 1
ATOM 1099 C CA . ASP A 1 138 ? -24.710 -2.648 10.864 1.00 70.00 138 ASP A CA 1
ATOM 1100 C C . ASP A 1 138 ? -25.105 -3.179 9.481 1.00 70.00 138 ASP A C 1
ATOM 1102 O O . ASP A 1 138 ? -26.287 -3.265 9.136 1.00 70.00 138 ASP A O 1
ATOM 1106 N N . LEU A 1 139 ? -24.116 -3.571 8.673 1.00 60.38 139 LEU A N 1
ATOM 1107 C CA . LEU A 1 139 ? -24.364 -4.135 7.339 1.00 60.38 139 LEU A CA 1
ATOM 1108 C C . LEU A 1 139 ? -25.122 -5.478 7.341 1.00 60.38 139 LEU A C 1
ATOM 1110 O O . LEU A 1 139 ? -25.384 -6.014 6.264 1.00 60.38 139 LEU A O 1
ATOM 1114 N N . SER A 1 140 ? -25.489 -6.038 8.504 1.00 56.28 140 SER A N 1
ATOM 1115 C CA . SER A 1 140 ? -26.422 -7.172 8.550 1.00 56.28 140 SER A CA 1
ATOM 1116 C C . SER A 1 140 ? -27.868 -6.766 8.220 1.00 56.28 140 SER A C 1
ATOM 1118 O O . SER A 1 140 ? -28.676 -7.623 7.846 1.00 56.28 140 SER A O 1
ATOM 1120 N N . GLN A 1 141 ? -28.199 -5.470 8.305 1.00 64.62 141 GLN A N 1
ATOM 1121 C CA . GLN A 1 141 ? -29.476 -4.925 7.827 1.00 64.62 141 GLN A CA 1
ATOM 1122 C C . GLN A 1 141 ? -29.480 -4.815 6.284 1.00 64.62 141 GLN A C 1
ATOM 1124 O O . GLN A 1 141 ? -28.474 -5.085 5.636 1.00 64.62 141 GLN A O 1
ATOM 1129 N N . GLY A 1 142 ? -30.620 -4.466 5.668 1.00 63.34 142 GLY A N 1
ATOM 1130 C CA . GLY A 1 142 ? -30.805 -4.415 4.199 1.00 63.34 142 GLY A CA 1
ATOM 1131 C C . GLY A 1 142 ? -29.828 -3.502 3.425 1.00 63.34 142 GLY A C 1
ATOM 1132 O O . GLY A 1 142 ? -28.881 -2.989 3.996 1.00 63.34 142 GLY A O 1
ATOM 1133 N N . ASP A 1 143 ? -30.046 -3.308 2.114 1.00 68.56 143 ASP A N 1
ATOM 1134 C CA . ASP A 1 143 ? -29.116 -2.629 1.179 1.00 68.56 143 ASP A CA 1
ATOM 1135 C C . ASP A 1 143 ? -28.475 -1.338 1.733 1.00 68.56 143 ASP A C 1
ATOM 1137 O O . ASP A 1 143 ? -29.080 -0.265 1.762 1.00 68.56 143 ASP A O 1
ATOM 1141 N N . GLN A 1 144 ? -27.220 -1.469 2.157 1.00 70.88 144 GLN A N 1
ATOM 1142 C CA . GLN A 1 144 ? -26.430 -0.437 2.812 1.00 70.88 144 GLN A CA 1
ATOM 1143 C C . GLN A 1 144 ? -25.126 -0.230 2.043 1.00 70.88 144 GLN A C 1
ATOM 1145 O O . GLN A 1 144 ? -24.042 -0.656 2.436 1.00 70.88 144 GLN A O 1
ATOM 1150 N N . THR A 1 145 ? -25.253 0.428 0.897 1.00 77.81 145 THR A N 1
ATOM 1151 C CA . THR A 1 145 ? -24.106 0.787 0.064 1.00 77.81 145 THR A CA 1
ATOM 1152 C C . THR A 1 145 ? -23.349 1.971 0.682 1.00 77.81 145 THR A C 1
ATOM 1154 O O . THR A 1 145 ? -23.930 3.042 0.897 1.00 77.81 145 THR A O 1
ATOM 1157 N N . TRP A 1 146 ? -22.044 1.804 0.912 1.00 79.31 146 TRP A N 1
ATOM 1158 C CA . TRP A 1 146 ? -21.119 2.889 1.231 1.00 79.31 146 TRP A CA 1
ATOM 1159 C C . TRP A 1 146 ? -20.926 3.777 0.006 1.00 79.31 146 TRP A C 1
ATOM 1161 O O . TRP A 1 146 ? -20.402 3.346 -1.027 1.00 79.31 146 TRP A O 1
ATOM 1171 N N . LYS A 1 147 ? -21.358 5.032 0.116 1.00 77.19 147 LYS A N 1
ATOM 1172 C CA . LYS A 1 147 ? -21.174 6.034 -0.931 1.00 77.19 147 LYS A CA 1
ATOM 1173 C C . LYS A 1 147 ? -19.909 6.820 -0.636 1.00 77.19 147 LYS A C 1
ATOM 1175 O O . LYS A 1 147 ? -19.798 7.436 0.416 1.00 77.19 147 LYS A O 1
ATOM 1180 N N . THR A 1 148 ? -18.986 6.809 -1.586 1.00 74.94 148 THR A N 1
ATOM 1181 C CA . THR A 1 148 ? -17.825 7.698 -1.581 1.00 74.94 148 THR A CA 1
ATOM 1182 C C . THR A 1 148 ? -18.054 8.857 -2.549 1.00 74.94 148 THR A C 1
ATOM 1184 O O . THR A 1 148 ? -18.961 8.811 -3.386 1.00 74.94 148 THR A O 1
ATOM 1187 N N . TYR A 1 149 ? -17.263 9.915 -2.427 1.00 70.25 149 TYR A N 1
ATOM 1188 C CA . TYR A 1 149 ? -17.317 11.056 -3.333 1.00 70.25 149 TYR A CA 1
ATOM 1189 C C . TYR A 1 149 ? -16.394 10.813 -4.534 1.00 70.25 149 TYR A C 1
ATOM 1191 O O . TYR A 1 149 ? -15.421 10.062 -4.465 1.00 70.25 149 TYR A O 1
ATOM 1199 N N . LYS A 1 150 ? -16.715 11.439 -5.666 1.00 67.44 150 LYS A N 1
ATOM 1200 C CA . LYS A 1 150 ? -15.847 11.462 -6.845 1.00 67.44 150 LYS A CA 1
ATOM 1201 C C . LYS A 1 150 ? -15.211 12.840 -6.932 1.00 67.44 150 LYS A C 1
ATOM 1203 O O . LYS A 1 150 ? -15.930 13.835 -7.006 1.00 67.44 150 LYS A O 1
ATOM 1208 N N . VAL A 1 151 ? -13.888 12.885 -6.942 1.00 65.88 151 VAL A N 1
ATOM 1209 C CA . VAL A 1 151 ? -13.119 14.085 -7.281 1.00 65.88 151 VAL A CA 1
ATOM 1210 C C . VAL A 1 151 ? -12.641 13.986 -8.730 1.00 65.88 151 VAL A C 1
ATOM 1212 O O . VAL A 1 151 ? -12.601 12.907 -9.322 1.00 65.88 151 VAL A O 1
ATOM 1215 N N . PHE A 1 152 ? -12.355 15.132 -9.348 1.00 55.44 152 PHE A N 1
ATOM 1216 C CA . PHE A 1 152 ? -11.870 15.178 -10.733 1.00 55.44 152 PHE A CA 1
ATOM 1217 C C . PHE A 1 152 ? -10.420 14.684 -10.883 1.00 55.44 152 PHE A C 1
ATOM 1219 O O . PHE A 1 152 ? -10.010 14.416 -12.006 1.00 55.44 152 PHE A O 1
ATOM 1226 N N . MET A 1 153 ? -9.670 14.535 -9.785 1.00 57.62 153 MET A N 1
ATOM 1227 C CA . MET A 1 153 ? -8.319 13.955 -9.764 1.00 57.62 153 MET A CA 1
ATOM 1228 C C . MET A 1 153 ? -8.264 12.707 -8.867 1.00 57.62 153 MET A C 1
ATOM 1230 O O . MET A 1 153 ? -9.251 12.408 -8.207 1.00 57.62 153 MET A O 1
ATOM 1234 N N . GLU A 1 154 ? -7.149 11.971 -8.930 1.00 62.38 154 GLU A N 1
ATOM 1235 C CA . GLU A 1 154 ? -6.839 10.652 -8.334 1.00 62.38 154 GLU A CA 1
ATOM 1236 C C . GLU A 1 154 ? -7.930 10.034 -7.423 1.00 62.38 154 GLU A C 1
ATOM 1238 O O . GLU A 1 154 ? -8.149 10.450 -6.289 1.00 62.38 154 GLU A O 1
ATOM 1243 N N . ASN A 1 155 ? -8.636 9.013 -7.936 1.00 70.81 155 ASN A N 1
ATOM 1244 C CA . ASN A 1 155 ? -9.839 8.430 -7.319 1.00 70.81 155 ASN A CA 1
ATOM 1245 C C . ASN A 1 155 ? -9.557 7.252 -6.360 1.00 70.81 155 ASN A C 1
ATOM 1247 O O . ASN A 1 155 ? -10.276 6.248 -6.347 1.00 70.81 155 ASN A O 1
ATOM 1251 N N . TYR A 1 156 ? -8.517 7.376 -5.543 1.00 72.62 156 TYR A N 1
ATOM 1252 C CA . TYR A 1 156 ? -8.085 6.378 -4.555 1.00 72.62 156 TYR A CA 1
ATOM 1253 C C . TYR A 1 156 ? -9.191 5.942 -3.581 1.00 72.62 156 TYR A C 1
ATOM 1255 O O . TYR A 1 156 ? -9.312 4.772 -3.211 1.00 72.62 156 TYR A O 1
ATOM 1263 N N . GLN A 1 157 ? -10.106 6.855 -3.253 1.00 76.00 157 GLN A N 1
ATOM 1264 C CA . GLN A 1 157 ? -11.266 6.609 -2.396 1.00 76.00 157 GLN A CA 1
ATOM 1265 C C . GLN A 1 157 ? -12.266 5.575 -2.930 1.00 76.00 157 GLN A C 1
ATOM 1267 O O . GLN A 1 157 ? -13.168 5.156 -2.200 1.00 76.00 157 GLN A O 1
ATOM 1272 N N . LEU A 1 158 ? -12.141 5.150 -4.190 1.00 85.75 158 LEU A N 1
ATOM 1273 C CA . LEU A 1 158 ? -12.976 4.091 -4.754 1.00 85.75 158 LEU A CA 1
ATOM 1274 C C . LEU A 1 158 ? -12.604 2.700 -4.226 1.00 85.75 158 LEU A C 1
ATOM 1276 O O . LEU A 1 158 ? -13.484 1.843 -4.153 1.00 85.75 158 LEU A O 1
ATOM 1280 N N . LYS A 1 159 ? -11.350 2.475 -3.810 1.00 89.88 159 LYS A N 1
ATOM 1281 C CA . LYS A 1 159 ? -10.884 1.168 -3.313 1.00 89.88 159 LYS A CA 1
ATOM 1282 C C . LYS A 1 159 ? -11.604 0.758 -2.029 1.00 89.88 159 LYS A C 1
ATOM 1284 O O . LYS A 1 159 ? -12.141 -0.347 -1.939 1.00 89.88 159 LYS A O 1
ATOM 1289 N N . THR A 1 160 ? -11.714 1.676 -1.066 1.00 88.62 160 THR A N 1
ATOM 1290 C CA . THR A 1 160 ? -12.427 1.436 0.202 1.00 88.62 160 THR A CA 1
ATOM 1291 C C . THR A 1 160 ? -13.914 1.154 -0.033 1.00 88.62 160 THR A C 1
ATOM 1293 O O . THR A 1 160 ? -14.456 0.189 0.511 1.00 88.62 160 THR A O 1
ATOM 1296 N N . ALA A 1 161 ? -14.565 1.927 -0.909 1.00 86.88 161 ALA A N 1
ATOM 1297 C CA . ALA A 1 161 ? -15.956 1.694 -1.293 1.00 86.88 161 ALA A CA 1
ATOM 1298 C C . ALA A 1 161 ? -16.141 0.347 -2.013 1.00 86.88 161 ALA A C 1
ATOM 1300 O O . ALA A 1 161 ? -17.101 -0.372 -1.733 1.00 86.88 161 ALA A O 1
ATOM 1301 N N . GLY A 1 162 ? -15.215 -0.020 -2.905 1.00 90.12 162 GLY A N 1
ATOM 1302 C CA . GLY A 1 162 ? -15.217 -1.298 -3.617 1.00 90.12 162 GLY A CA 1
ATOM 1303 C C . GLY A 1 162 ? -15.191 -2.491 -2.663 1.00 90.12 162 GLY A C 1
ATOM 1304 O O . GLY A 1 162 ? -16.045 -3.373 -2.761 1.00 90.12 162 GLY A O 1
ATOM 1305 N N . ILE A 1 163 ? -14.284 -2.482 -1.681 1.00 91.62 163 ILE A N 1
ATOM 1306 C CA . ILE A 1 163 ? -14.174 -3.552 -0.675 1.00 91.62 163 ILE A CA 1
ATOM 1307 C C . ILE A 1 163 ? -15.431 -3.616 0.203 1.00 91.62 163 ILE A C 1
ATOM 1309 O O . ILE A 1 163 ? -16.000 -4.695 0.407 1.00 91.62 163 ILE A O 1
ATOM 1313 N N . ILE A 1 164 ? -15.898 -2.480 0.734 1.00 88.31 164 ILE A N 1
ATOM 1314 C CA . ILE A 1 164 ? -17.058 -2.457 1.642 1.00 88.31 164 ILE A CA 1
ATOM 1315 C C . ILE A 1 164 ? -18.327 -2.938 0.935 1.00 88.31 164 ILE A C 1
ATOM 1317 O O . ILE A 1 164 ? -19.063 -3.748 1.501 1.00 88.31 164 ILE A O 1
ATOM 1321 N N . ASN A 1 165 ? -18.552 -2.511 -0.306 1.00 87.62 165 ASN A N 1
ATOM 1322 C CA . ASN A 1 165 ? -19.774 -2.831 -1.047 1.00 87.62 165 ASN A CA 1
ATOM 1323 C C . ASN A 1 165 ? -19.744 -4.216 -1.705 1.00 87.62 165 ASN A C 1
ATOM 1325 O O . ASN A 1 165 ? -20.793 -4.757 -2.064 1.00 87.62 165 ASN A O 1
ATOM 1329 N N . ALA A 1 166 ? -18.564 -4.819 -1.864 1.00 89.69 166 ALA A N 1
ATOM 1330 C CA . ALA A 1 166 ? -18.445 -6.171 -2.387 1.00 89.69 166 ALA A CA 1
ATOM 1331 C C . ALA A 1 166 ? -19.141 -7.192 -1.471 1.00 89.69 166 ALA A C 1
ATOM 1333 O O . ALA A 1 166 ? -18.989 -7.181 -0.251 1.00 89.69 166 ALA A O 1
ATOM 1334 N N . ARG A 1 167 ? -19.884 -8.133 -2.060 1.00 88.25 167 ARG A N 1
ATOM 1335 C CA . ARG A 1 167 ? -20.641 -9.157 -1.310 1.00 88.25 167 ARG A CA 1
ATOM 1336 C C . ARG A 1 167 ? -19.794 -10.350 -0.854 1.00 88.25 167 ARG A C 1
ATOM 1338 O O . ARG A 1 167 ? -20.326 -11.266 -0.232 1.00 88.25 167 ARG A O 1
ATOM 1345 N N . PHE A 1 168 ? -18.514 -10.368 -1.206 1.00 91.94 168 PHE A N 1
ATOM 1346 C CA . PHE A 1 168 ? -17.594 -11.449 -0.874 1.00 91.94 168 PHE A CA 1
ATOM 1347 C C . PHE A 1 168 ? -17.152 -11.355 0.589 1.00 91.94 168 PHE A C 1
ATOM 1349 O O . PHE A 1 168 ? -16.992 -10.258 1.122 1.00 91.94 168 PHE A O 1
ATOM 1356 N N . ALA A 1 169 ? -16.983 -12.509 1.237 1.00 93.25 169 ALA A N 1
ATOM 1357 C CA . ALA A 1 169 ? -16.481 -12.583 2.607 1.00 93.25 169 ALA A CA 1
ATOM 1358 C C . ALA A 1 169 ? -14.967 -12.349 2.658 1.00 93.25 169 ALA A C 1
ATOM 1360 O O . ALA A 1 169 ? -14.493 -11.599 3.497 1.00 93.25 169 ALA A O 1
ATOM 1361 N N . GLU A 1 170 ? -14.228 -12.953 1.736 1.00 96.50 170 GLU A N 1
ATOM 1362 C CA . GLU A 1 170 ? -12.774 -12.863 1.639 1.00 96.50 170 GLU A CA 1
ATOM 1363 C C . GLU A 1 170 ? -12.451 -12.142 0.333 1.00 96.50 170 GLU A C 1
ATOM 1365 O O . GLU A 1 170 ? -12.977 -12.499 -0.725 1.00 96.50 170 GLU A O 1
ATOM 1370 N N . ILE A 1 171 ? -11.675 -11.064 0.419 1.00 96.62 171 ILE A N 1
ATOM 1371 C CA . ILE A 1 171 ? -11.432 -10.151 -0.699 1.00 96.62 171 ILE A CA 1
ATOM 1372 C C . ILE A 1 171 ? -9.941 -10.055 -0.965 1.00 96.62 171 ILE A C 1
ATOM 1374 O O . ILE A 1 171 ? -9.167 -9.821 -0.041 1.00 96.62 171 ILE A O 1
ATOM 1378 N N . LEU A 1 172 ? -9.585 -10.166 -2.244 1.00 97.62 172 LEU A N 1
ATOM 1379 C CA . LEU A 1 172 ? -8.368 -9.605 -2.813 1.00 97.62 172 LEU A CA 1
ATOM 1380 C C . LEU A 1 172 ? -8.759 -8.289 -3.490 1.00 97.62 172 LEU A C 1
ATOM 1382 O O . LEU A 1 172 ? -9.513 -8.308 -4.466 1.00 97.62 172 LEU A O 1
ATOM 1386 N N . LEU A 1 173 ? -8.290 -7.160 -2.959 1.00 95.50 173 LEU A N 1
ATOM 1387 C CA . LEU A 1 173 ? -8.267 -5.913 -3.726 1.00 95.50 173 LEU A CA 1
ATOM 1388 C C . LEU A 1 173 ? -7.045 -5.976 -4.636 1.00 95.50 173 LEU A C 1
ATOM 1390 O O . LEU A 1 173 ? -5.983 -6.406 -4.187 1.00 95.50 173 LEU A O 1
ATOM 1394 N N . LEU A 1 174 ? -7.206 -5.549 -5.882 1.00 93.81 174 LEU A N 1
ATOM 1395 C CA . LEU A 1 174 ? -6.133 -5.512 -6.857 1.00 93.81 174 LEU A CA 1
ATOM 1396 C C . LEU A 1 174 ? -6.293 -4.269 -7.732 1.00 93.81 174 LEU A C 1
ATOM 1398 O O . LEU A 1 174 ? -7.361 -4.068 -8.320 1.00 93.81 174 LEU A O 1
ATOM 1402 N N . ASP A 1 175 ? -5.246 -3.457 -7.808 1.00 89.69 175 ASP A N 1
ATOM 1403 C CA . ASP A 1 175 ? -5.169 -2.329 -8.727 1.00 89.69 175 ASP A CA 1
ATOM 1404 C C . ASP A 1 175 ? -5.058 -2.808 -10.172 1.00 89.69 175 ASP A C 1
ATOM 1406 O O . ASP A 1 175 ? -4.613 -3.917 -10.468 1.00 89.69 175 ASP A O 1
ATOM 1410 N N . VAL A 1 176 ? -5.493 -1.955 -11.095 1.00 85.12 176 VAL A N 1
ATOM 1411 C CA . VAL A 1 176 ? -5.564 -2.291 -12.524 1.00 85.12 176 VAL A CA 1
ATOM 1412 C C . VAL A 1 176 ? -4.190 -2.487 -13.166 1.00 85.12 176 VAL A C 1
ATOM 1414 O O . VAL A 1 176 ? -4.084 -3.188 -14.167 1.00 85.12 176 VAL A O 1
ATOM 1417 N N . ASP A 1 177 ? -3.145 -1.902 -12.585 1.00 85.06 177 ASP A N 1
ATOM 1418 C CA . ASP A 1 177 ? -1.747 -2.054 -12.983 1.00 85.06 177 ASP A CA 1
ATOM 1419 C C . ASP A 1 177 ? -0.991 -3.053 -12.092 1.00 85.06 177 ASP A C 1
ATOM 1421 O O . ASP A 1 177 ? 0.235 -3.148 -12.161 1.00 85.06 177 ASP A O 1
ATOM 1425 N N . ASN A 1 178 ? -1.699 -3.828 -11.267 1.00 89.50 178 ASN A N 1
ATOM 1426 C CA . ASN A 1 178 ? -1.104 -4.850 -10.427 1.00 89.50 178 ASN A CA 1
ATOM 1427 C C . ASN A 1 178 ? -1.375 -6.254 -10.985 1.00 89.50 178 ASN A C 1
ATOM 1429 O O . ASN A 1 178 ? -2.499 -6.749 -10.973 1.00 89.50 178 ASN A O 1
ATOM 1433 N N . ILE A 1 179 ? -0.317 -6.965 -11.375 1.00 88.75 179 ILE A N 1
ATOM 1434 C CA . ILE A 1 179 ? -0.428 -8.267 -12.043 1.00 88.75 179 ILE A CA 1
ATOM 1435 C C . ILE A 1 179 ? 0.068 -9.392 -11.119 1.00 88.75 179 ILE A C 1
ATOM 1437 O O . ILE A 1 179 ? 1.229 -9.366 -10.698 1.00 88.75 179 ILE A O 1
ATOM 1441 N N . PRO A 1 180 ? -0.764 -10.403 -10.799 1.00 90.25 180 PRO A N 1
ATOM 1442 C CA . PRO A 1 180 ? -0.317 -11.607 -10.108 1.00 90.25 180 PRO A CA 1
ATOM 1443 C C . PRO A 1 180 ? 0.623 -12.433 -10.993 1.00 90.25 180 PRO A C 1
ATOM 1445 O O . PRO A 1 180 ? 0.367 -12.613 -12.183 1.00 90.25 180 PRO A O 1
ATOM 1448 N N . THR A 1 181 ? 1.693 -12.980 -10.425 1.00 85.69 181 THR A N 1
ATOM 1449 C CA . THR A 1 181 ? 2.651 -13.824 -11.172 1.00 85.69 181 THR A CA 1
ATOM 1450 C C . THR A 1 181 ? 2.214 -15.290 -11.272 1.00 85.69 181 THR A C 1
ATOM 1452 O O . THR A 1 181 ? 2.743 -16.042 -12.088 1.00 85.69 181 THR A O 1
ATOM 1455 N N . SER A 1 182 ? 1.246 -15.705 -10.451 1.00 84.44 182 SER A N 1
ATOM 1456 C CA . SER A 1 182 ? 0.588 -17.013 -10.501 1.00 84.44 182 SER A CA 1
ATOM 1457 C C . SER A 1 182 ? -0.878 -16.890 -10.076 1.00 84.44 182 SER A C 1
ATOM 1459 O O . SER A 1 182 ? -1.340 -15.790 -9.781 1.00 84.44 182 SER A O 1
ATOM 1461 N N . ASP A 1 183 ? -1.605 -18.009 -9.997 1.00 89.25 183 ASP A N 1
ATOM 1462 C CA . ASP A 1 183 ? -2.985 -18.030 -9.498 1.00 89.25 183 ASP A CA 1
ATOM 1463 C C . ASP A 1 183 ? -3.076 -17.413 -8.083 1.00 89.25 183 ASP A C 1
ATOM 1465 O O . ASP A 1 183 ? -2.539 -17.985 -7.126 1.00 89.25 183 ASP A O 1
ATOM 1469 N N . PRO A 1 184 ? -3.744 -16.254 -7.921 1.00 92.75 184 PRO A N 1
ATOM 1470 C CA . PRO A 1 184 ? -3.807 -15.564 -6.640 1.00 92.75 184 PRO A CA 1
ATOM 1471 C C . PRO A 1 184 ? -4.709 -16.273 -5.619 1.00 92.75 184 PRO A C 1
ATOM 1473 O O . PRO A 1 184 ? -4.668 -15.919 -4.441 1.00 92.75 184 PRO A O 1
ATOM 1476 N N . ALA A 1 185 ? -5.499 -17.283 -6.014 1.00 94.62 185 ALA A N 1
ATOM 1477 C CA . ALA A 1 185 ? -6.343 -18.037 -5.084 1.00 94.62 185 ALA A CA 1
ATOM 1478 C C . ALA A 1 185 ? -5.527 -18.716 -3.969 1.00 94.62 185 ALA A C 1
ATOM 1480 O O . ALA A 1 185 ? -5.970 -18.767 -2.821 1.00 94.62 185 ALA A O 1
ATOM 1481 N N . ALA A 1 186 ? -4.300 -19.156 -4.274 1.00 92.38 186 ALA A N 1
ATOM 1482 C CA . ALA A 1 186 ? -3.401 -19.778 -3.302 1.00 92.38 186 ALA A CA 1
ATOM 1483 C C . ALA A 1 186 ? -3.019 -18.842 -2.138 1.00 92.38 186 ALA A C 1
ATOM 1485 O O . ALA A 1 186 ? -2.627 -19.307 -1.068 1.00 92.38 186 ALA A O 1
ATOM 1486 N N . LEU A 1 187 ? -3.155 -17.521 -2.305 1.00 95.25 187 LEU A N 1
ATOM 1487 C CA . LEU A 1 187 ? -2.843 -16.554 -1.252 1.00 95.25 187 LEU A CA 1
ATOM 1488 C C . LEU A 1 187 ? -3.791 -16.663 -0.049 1.00 95.25 187 LEU A C 1
ATOM 1490 O O . LEU A 1 187 ? -3.356 -16.455 1.086 1.00 95.25 187 LEU A O 1
ATOM 1494 N N . PHE A 1 188 ? -5.051 -17.047 -0.278 1.00 97.00 188 PHE A N 1
ATOM 1495 C CA . PHE A 1 188 ? -6.032 -17.291 0.787 1.00 97.00 188 PHE A CA 1
ATOM 1496 C C . PHE A 1 188 ? -5.732 -18.568 1.587 1.00 97.00 188 PHE A C 1
ATOM 1498 O O . PHE A 1 188 ? -6.246 -18.751 2.684 1.00 97.00 188 PHE A O 1
ATOM 1505 N N . GLU A 1 189 ? -4.867 -19.445 1.073 1.00 95.31 189 GLU A N 1
ATOM 1506 C CA . GLU A 1 189 ? -4.411 -20.646 1.778 1.00 95.31 189 GLU A CA 1
ATOM 1507 C C . GLU A 1 189 ? -3.103 -20.413 2.552 1.00 95.31 189 GLU A C 1
ATOM 1509 O O . GLU A 1 189 ? -2.656 -21.294 3.291 1.00 95.31 189 GLU A O 1
ATOM 1514 N N . SER A 1 190 ? -2.494 -19.227 2.420 1.00 94.81 190 SER A N 1
ATOM 1515 C CA . SER A 1 190 ? -1.246 -18.894 3.111 1.00 94.81 190 SER A CA 1
ATOM 1516 C C . SER A 1 190 ? -1.404 -18.983 4.632 1.00 94.81 190 SER A C 1
ATOM 1518 O O . SER A 1 190 ? -2.449 -18.665 5.208 1.00 94.81 190 SER A O 1
ATOM 1520 N N . LYS A 1 191 ? -0.347 -19.419 5.320 1.00 95.12 191 LYS A N 1
ATOM 1521 C CA . LYS A 1 191 ? -0.278 -19.440 6.783 1.00 95.12 191 LYS A CA 1
ATOM 1522 C C . LYS A 1 191 ? -0.488 -18.034 7.339 1.00 95.12 191 LYS A C 1
ATOM 1524 O O . LYS A 1 191 ? -1.214 -17.878 8.318 1.00 95.12 191 LYS A O 1
ATOM 1529 N N . THR A 1 192 ? 0.115 -17.032 6.702 1.00 95.81 192 THR A N 1
ATOM 1530 C CA . THR A 1 192 ? -0.048 -15.626 7.082 1.00 95.81 192 THR A CA 1
ATOM 1531 C C . THR A 1 192 ? -1.510 -15.183 6.972 1.00 95.81 192 THR A C 1
ATOM 1533 O O . THR A 1 192 ? -2.051 -14.652 7.940 1.00 95.81 192 THR A O 1
ATOM 1536 N N . TYR A 1 193 ? -2.203 -15.464 5.862 1.00 97.38 193 TYR A N 1
ATOM 1537 C CA . TYR A 1 193 ? -3.629 -15.131 5.755 1.00 97.38 193 TYR A CA 1
ATOM 1538 C C . TYR A 1 193 ? -4.486 -15.903 6.767 1.00 97.38 193 TYR A C 1
ATOM 1540 O O . TYR A 1 193 ? -5.359 -15.317 7.397 1.00 97.38 193 TYR A O 1
ATOM 1548 N N . ASN A 1 194 ? -4.216 -17.189 6.990 1.00 96.75 194 ASN A N 1
ATOM 1549 C CA . ASN A 1 194 ? -4.979 -17.992 7.947 1.00 96.75 194 ASN A CA 1
ATOM 1550 C C . ASN A 1 194 ? -4.842 -17.502 9.403 1.00 96.75 194 ASN A C 1
ATOM 1552 O O . ASN A 1 194 ? -5.832 -17.504 10.138 1.00 96.75 194 ASN A O 1
ATOM 1556 N N . GLU A 1 195 ? -3.643 -17.071 9.817 1.00 96.06 195 GLU A N 1
ATOM 1557 C CA . GLU A 1 195 ? -3.400 -16.519 11.161 1.00 96.06 195 GLU A CA 1
ATOM 1558 C C . GLU A 1 195 ? -4.059 -15.148 11.327 1.00 96.06 195 GLU A C 1
ATOM 1560 O O . GLU A 1 195 ? -4.755 -14.916 12.315 1.00 96.06 195 GLU A O 1
ATOM 1565 N N . TYR A 1 196 ? -3.847 -14.240 10.373 1.00 97.44 196 TYR A N 1
ATOM 1566 C CA . TYR A 1 196 ? -4.218 -12.839 10.551 1.00 97.44 196 TYR A CA 1
ATOM 1567 C C . TYR A 1 196 ? -5.565 -12.471 9.940 1.00 97.44 196 TYR A C 1
ATOM 1569 O O . TYR A 1 196 ? -6.128 -11.465 10.334 1.00 97.44 196 TYR A O 1
ATOM 1577 N N . GLY A 1 197 ? -6.090 -13.205 8.959 1.00 97.00 197 GLY A N 1
ATOM 1578 C CA . GLY A 1 197 ? -7.303 -12.861 8.200 1.00 97.00 197 GLY A CA 1
ATOM 1579 C C . GLY A 1 197 ? -7.204 -11.573 7.366 1.00 97.00 197 GLY A C 1
ATOM 1580 O O . GLY A 1 197 ? -8.140 -11.228 6.652 1.00 97.00 197 GLY A O 1
ATOM 1581 N N . SER A 1 198 ? -6.095 -10.842 7.452 1.00 97.69 198 SER A N 1
ATOM 1582 C CA . SER A 1 198 ? -5.780 -9.670 6.642 1.00 97.69 198 SER A CA 1
ATOM 1583 C C . SER A 1 198 ? -4.295 -9.677 6.312 1.00 97.69 198 SER A C 1
ATOM 1585 O O . SER A 1 198 ? -3.488 -9.908 7.215 1.00 97.69 198 SER A O 1
ATOM 1587 N N . VAL A 1 199 ? -3.935 -9.411 5.057 1.00 98.12 199 VAL A N 1
ATOM 1588 C CA . VAL A 1 199 ? -2.539 -9.303 4.616 1.00 98.12 199 VAL A CA 1
ATOM 1589 C C . VAL A 1 199 ? -2.361 -8.023 3.819 1.00 98.12 199 VAL A C 1
ATOM 1591 O O . VAL A 1 199 ? -3.094 -7.791 2.857 1.00 98.12 199 VAL A O 1
ATOM 1594 N N . PHE A 1 200 ? -1.378 -7.223 4.218 1.00 97.38 200 PHE A N 1
ATOM 1595 C CA . PHE A 1 200 ? -0.995 -5.982 3.556 1.00 97.38 200 PHE A CA 1
ATOM 1596 C C . PHE A 1 200 ? 0.462 -6.067 3.121 1.00 97.38 200 PHE A C 1
ATOM 1598 O O . PHE A 1 200 ? 1.277 -6.719 3.772 1.00 97.38 200 PHE A O 1
ATOM 1605 N N . TRP A 1 201 ? 0.783 -5.423 2.006 1.00 96.06 201 TRP A N 1
ATOM 1606 C CA . TRP A 1 201 ? 2.130 -5.408 1.456 1.00 96.06 201 TRP A CA 1
ATOM 1607 C C . TRP A 1 201 ? 2.827 -4.087 1.773 1.00 96.06 201 TRP A C 1
ATOM 1609 O O . TRP A 1 201 ? 2.160 -3.052 1.802 1.00 96.06 201 TRP A O 1
ATOM 1619 N N . PRO A 1 202 ? 4.149 -4.103 2.007 1.00 94.12 202 PRO A N 1
ATOM 1620 C CA . PRO A 1 202 ? 4.898 -2.885 2.267 1.00 94.12 202 PRO A CA 1
ATOM 1621 C C . PRO A 1 202 ? 5.135 -2.085 0.985 1.00 94.12 202 PRO A C 1
ATOM 1623 O O . PRO A 1 202 ? 5.400 -2.649 -0.080 1.00 94.12 202 PRO A O 1
ATOM 1626 N N . ASP A 1 203 ? 5.145 -0.769 1.117 1.00 92.06 203 ASP A N 1
ATOM 1627 C CA . ASP A 1 203 ? 5.797 0.133 0.177 1.00 92.06 203 ASP A CA 1
ATOM 1628 C C . ASP A 1 203 ? 7.279 0.357 0.576 1.00 92.06 203 ASP A C 1
ATOM 1630 O O . ASP A 1 203 ? 7.806 -0.229 1.529 1.00 92.06 203 ASP A O 1
ATOM 1634 N N . HIS A 1 204 ? 7.998 1.168 -0.196 1.00 88.75 204 HIS A N 1
ATOM 1635 C CA . HIS A 1 204 ? 9.385 1.547 0.035 1.00 88.75 204 HIS A CA 1
ATOM 1636 C C . HIS A 1 204 ? 9.648 2.491 1.216 1.00 88.75 204 HIS A C 1
ATOM 1638 O O . HIS A 1 204 ? 10.677 2.311 1.873 1.00 88.75 204 HIS A O 1
ATOM 1644 N N . PRO A 1 205 ? 8.794 3.468 1.544 1.00 89.31 205 PRO A N 1
ATOM 1645 C CA . PRO A 1 205 ? 9.081 4.425 2.582 1.00 89.31 205 PRO A CA 1
ATOM 1646 C C . PRO A 1 205 ? 8.504 3.959 3.905 1.00 89.31 205 PRO A C 1
ATOM 1648 O O . PRO A 1 205 ? 7.658 3.065 4.020 1.00 89.31 205 PRO A O 1
ATOM 1651 N N . ARG A 1 206 ? 8.970 4.636 4.940 1.00 90.75 206 ARG A N 1
ATOM 1652 C CA . ARG A 1 206 ? 8.382 4.552 6.262 1.00 90.75 206 ARG A CA 1
ATOM 1653 C C . ARG A 1 206 ? 7.864 5.903 6.661 1.00 90.75 206 ARG A C 1
ATOM 1655 O O . ARG A 1 206 ? 8.345 6.946 6.216 1.00 90.75 206 ARG A O 1
ATOM 1662 N N . THR A 1 207 ? 6.961 5.863 7.618 1.00 90.75 207 THR A N 1
ATOM 1663 C CA . THR A 1 207 ? 6.465 7.078 8.218 1.00 90.75 207 THR A CA 1
ATOM 1664 C C . THR A 1 207 ? 7.478 7.618 9.214 1.00 90.75 207 THR A C 1
ATOM 1666 O O . THR A 1 207 ? 7.957 6.910 10.108 1.00 90.75 207 THR A O 1
ATOM 1669 N N . ARG A 1 208 ? 7.789 8.910 9.084 1.00 90.31 208 ARG A N 1
ATOM 1670 C CA . ARG A 1 208 ? 8.646 9.621 10.034 1.00 90.31 208 ARG A CA 1
ATOM 1671 C C . ARG A 1 208 ? 8.106 9.486 11.450 1.00 90.31 208 ARG A C 1
ATOM 1673 O O . ARG A 1 208 ? 6.897 9.444 11.674 1.00 90.31 208 ARG A O 1
ATOM 1680 N N . ARG A 1 209 ? 9.012 9.515 12.421 1.00 91.38 209 ARG A N 1
ATOM 1681 C CA . ARG A 1 209 ? 8.654 9.561 13.842 1.00 91.38 209 ARG A CA 1
ATOM 1682 C C . ARG A 1 209 ? 7.733 10.742 14.155 1.00 91.38 209 ARG A C 1
ATOM 1684 O O . ARG A 1 209 ? 6.827 10.591 14.964 1.00 91.38 209 ARG A O 1
ATOM 1691 N N . GLU A 1 210 ? 7.973 11.890 13.522 1.00 90.44 210 GLU A N 1
ATOM 1692 C CA . GLU A 1 210 ? 7.248 13.133 13.794 1.00 90.44 210 GLU A CA 1
ATOM 1693 C C . GLU A 1 210 ? 5.817 13.139 13.243 1.00 90.44 210 GLU A C 1
ATOM 1695 O O . GLU A 1 210 ? 5.046 14.055 13.521 1.00 90.44 210 GLU A O 1
ATOM 1700 N N . HIS A 1 211 ? 5.444 12.128 12.456 1.00 90.44 211 HIS A N 1
ATOM 1701 C CA . HIS A 1 211 ? 4.150 12.109 11.801 1.00 90.44 211 HIS A CA 1
ATOM 1702 C C . HIS A 1 211 ? 3.004 12.033 12.827 1.00 90.44 211 HIS A C 1
ATOM 1704 O O . HIS A 1 211 ? 2.983 11.130 13.674 1.00 90.44 211 HIS A O 1
ATOM 1710 N N . PRO A 1 212 ? 2.003 12.928 12.755 1.00 89.81 212 PRO A N 1
ATOM 1711 C CA . PRO A 1 212 ? 0.981 13.042 13.794 1.00 89.81 212 PRO A CA 1
ATOM 1712 C C . PRO A 1 212 ? 0.053 11.829 13.886 1.00 89.81 212 PRO A C 1
ATOM 1714 O O . PRO A 1 212 ? -0.543 11.600 14.940 1.00 89.81 212 PRO A O 1
ATOM 1717 N N . ALA A 1 213 ? -0.038 11.014 12.830 1.00 91.81 213 ALA A N 1
ATOM 1718 C CA . ALA A 1 213 ? -0.838 9.791 12.841 1.00 91.81 213 ALA A CA 1
ATOM 1719 C C . ALA A 1 213 ? -0.419 8.819 13.961 1.00 91.81 213 ALA A C 1
ATOM 1721 O O . ALA A 1 213 ? -1.287 8.199 14.568 1.00 91.81 213 ALA A O 1
ATOM 1722 N N . TRP A 1 214 ? 0.870 8.745 14.325 1.00 93.25 214 TRP A N 1
ATOM 1723 C CA . TRP A 1 214 ? 1.316 7.939 15.470 1.00 93.25 214 TRP A CA 1
ATOM 1724 C C . TRP A 1 214 ? 0.582 8.336 16.755 1.00 93.25 214 TRP A C 1
ATOM 1726 O O . TRP A 1 214 ? -0.034 7.510 17.430 1.00 93.25 214 TRP A O 1
ATOM 1736 N N . ALA A 1 215 ? 0.569 9.634 17.058 1.00 92.38 215 ALA A N 1
ATOM 1737 C CA . ALA A 1 215 ? -0.105 10.148 18.239 1.00 92.38 215 ALA A CA 1
ATOM 1738 C C . ALA A 1 215 ? -1.629 10.025 18.126 1.00 92.38 215 ALA A C 1
ATOM 1740 O O . ALA A 1 215 ? -2.279 9.631 19.097 1.00 92.38 215 ALA A O 1
ATOM 1741 N N . VAL A 1 216 ? -2.217 10.357 16.973 1.00 92.56 216 VAL A N 1
ATOM 1742 C CA . VAL A 1 216 ? -3.678 10.324 16.817 1.00 92.56 216 VAL A CA 1
ATOM 1743 C C . VAL A 1 216 ? -4.223 8.905 16.929 1.00 92.56 216 VAL A C 1
ATOM 1745 O O . VAL A 1 216 ? -5.187 8.711 17.662 1.00 92.56 216 VAL A O 1
ATOM 1748 N N . PHE A 1 217 ? -3.594 7.916 16.293 1.00 91.94 217 PHE A N 1
ATOM 1749 C CA . PHE A 1 217 ? -4.036 6.514 16.317 1.00 91.94 217 PHE A CA 1
ATOM 1750 C C . PHE A 1 217 ? -3.453 5.713 17.486 1.00 91.94 217 PHE A C 1
ATOM 1752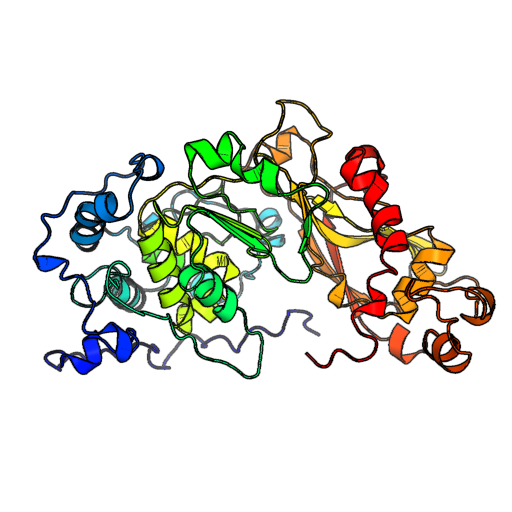 O O . PHE A 1 217 ? -3.397 4.485 17.444 1.00 91.94 217 PHE A O 1
ATOM 1759 N N . ASN A 1 218 ? -3.011 6.416 18.532 1.00 90.38 218 ASN A N 1
ATOM 1760 C CA . ASN A 1 218 ? -2.492 5.855 19.775 1.00 90.38 218 ASN A CA 1
ATOM 1761 C C . ASN A 1 218 ? -1.455 4.738 19.567 1.00 90.38 218 ASN A C 1
ATOM 1763 O O . ASN A 1 218 ? -1.518 3.676 20.186 1.00 90.38 218 ASN A O 1
ATOM 1767 N N . THR A 1 219 ? -0.523 4.971 18.646 1.00 89.69 219 THR A N 1
ATOM 1768 C CA . THR A 1 219 ? 0.460 3.980 18.217 1.00 89.69 219 THR A CA 1
ATOM 1769 C C . THR A 1 219 ? 1.860 4.560 18.352 1.00 89.69 219 THR A C 1
ATOM 1771 O O . THR A 1 219 ? 2.143 5.597 17.751 1.00 89.69 219 THR A O 1
ATOM 1774 N N . PRO A 1 220 ? 2.756 3.924 19.126 1.00 91.44 220 PRO A N 1
ATOM 1775 C CA . PRO A 1 220 ? 4.144 4.352 19.160 1.00 91.44 220 PRO A CA 1
ATOM 1776 C C . PRO A 1 220 ? 4.770 4.125 17.784 1.00 91.44 220 PRO A C 1
ATOM 1778 O O . PRO A 1 220 ? 4.485 3.117 17.136 1.00 91.44 220 PRO A O 1
ATOM 1781 N N . CYS A 1 221 ? 5.639 5.038 17.360 1.00 91.81 221 CYS A N 1
ATOM 1782 C CA . CYS A 1 221 ? 6.401 4.880 16.135 1.00 91.81 221 CYS A CA 1
ATOM 1783 C C . CYS A 1 221 ? 7.098 3.516 16.112 1.00 91.81 221 CYS A C 1
ATOM 1785 O O . CYS A 1 221 ? 7.671 3.071 17.114 1.00 91.81 221 CYS A O 1
ATOM 1787 N N . ARG A 1 222 ? 7.063 2.877 14.941 1.00 90.06 222 ARG A N 1
ATOM 1788 C CA . ARG A 1 222 ? 7.628 1.550 14.717 1.00 90.06 222 ARG A CA 1
ATOM 1789 C C . ARG A 1 222 ? 8.773 1.615 13.722 1.00 90.06 222 ARG A C 1
ATOM 1791 O O . ARG A 1 222 ? 8.627 2.113 12.610 1.00 90.06 222 ARG A O 1
ATOM 1798 N N . ARG A 1 223 ? 9.929 1.099 14.148 1.00 90.44 223 ARG A N 1
ATOM 1799 C CA . ARG A 1 223 ? 11.103 0.898 13.291 1.00 90.44 223 ARG A CA 1
ATOM 1800 C C . ARG A 1 223 ? 11.043 -0.424 12.539 1.00 90.44 223 ARG A C 1
ATOM 1802 O O . ARG A 1 223 ? 11.979 -0.703 11.821 1.00 90.44 223 ARG A O 1
ATOM 1809 N N . ASP A 1 224 ? 10.029 -1.247 12.709 1.00 90.50 224 ASP A N 1
ATOM 1810 C CA . ASP A 1 224 ? 9.864 -2.549 12.057 1.00 90.50 224 ASP A CA 1
ATOM 1811 C C . ASP A 1 224 ? 8.651 -2.574 11.123 1.00 90.50 224 ASP A C 1
ATOM 1813 O O . ASP A 1 224 ? 8.063 -3.619 10.867 1.00 90.50 224 ASP A O 1
ATOM 1817 N N . GLU A 1 225 ? 8.276 -1.406 10.604 1.00 91.88 225 GLU A N 1
ATOM 1818 C CA . GLU A 1 225 ? 7.062 -1.219 9.825 1.00 91.88 225 GLU A CA 1
ATOM 1819 C C . GLU A 1 225 ? 7.300 -0.249 8.662 1.00 91.88 225 GLU A C 1
ATOM 1821 O O . GLU A 1 225 ? 7.919 0.805 8.833 1.00 91.88 225 GLU A O 1
ATOM 1826 N N . TYR A 1 226 ? 6.791 -0.616 7.487 1.00 93.31 226 TYR A N 1
ATOM 1827 C CA . TYR A 1 226 ? 6.717 0.246 6.309 1.00 93.31 226 TYR A CA 1
ATOM 1828 C C . TYR A 1 226 ? 5.286 0.730 6.096 1.00 93.31 226 TYR A C 1
ATOM 1830 O O . TYR A 1 226 ? 4.336 0.137 6.611 1.00 93.31 226 TYR A O 1
ATOM 1838 N N . GLU A 1 227 ? 5.151 1.808 5.329 1.00 94.00 227 GLU A N 1
ATOM 1839 C CA . GLU A 1 227 ? 3.850 2.235 4.812 1.00 94.00 227 GLU A CA 1
ATOM 1840 C C . GLU A 1 227 ? 3.243 1.120 3.953 1.00 94.00 227 GLU A C 1
ATOM 1842 O O . GLU A 1 227 ? 3.960 0.266 3.421 1.00 94.00 227 GLU A O 1
ATOM 1847 N N . PHE A 1 228 ? 1.918 1.084 3.843 1.00 94.44 228 PHE A N 1
ATOM 1848 C CA . PHE A 1 228 ? 1.250 0.081 3.013 1.00 94.44 228 PHE A CA 1
ATOM 1849 C C . PHE A 1 228 ? 1.293 0.452 1.533 1.00 94.44 228 PHE A C 1
ATOM 1851 O O . PHE A 1 228 ? 1.130 1.610 1.170 1.00 94.44 228 PHE A O 1
ATOM 1858 N N . GLU A 1 229 ? 1.438 -0.550 0.668 1.00 92.38 229 GLU A N 1
ATOM 1859 C CA . GLU A 1 229 ? 1.188 -0.435 -0.767 1.00 92.38 229 GLU A CA 1
ATOM 1860 C C . GLU A 1 229 ? -0.156 -1.099 -1.087 1.00 92.38 229 GLU A C 1
ATOM 1862 O O . GLU A 1 229 ? -0.266 -2.325 -1.130 1.00 92.38 229 GLU A O 1
ATOM 1867 N N . THR A 1 230 ? -1.207 -0.293 -1.272 1.00 91.00 230 THR A N 1
ATOM 1868 C CA . THR A 1 230 ? -2.591 -0.780 -1.448 1.00 91.00 230 THR A CA 1
ATOM 1869 C C . THR A 1 230 ? -2.959 -1.077 -2.897 1.00 91.00 230 THR A C 1
ATOM 1871 O O . THR A 1 230 ? -4.146 -1.201 -3.216 1.00 91.00 230 THR A O 1
ATOM 1874 N N . GLY A 1 231 ? -1.961 -1.249 -3.769 1.00 92.00 231 GLY A N 1
ATOM 1875 C CA . GLY A 1 231 ? -2.140 -1.934 -5.050 1.00 92.00 231 GLY A CA 1
ATOM 1876 C C . GLY A 1 231 ? -2.718 -3.343 -4.880 1.00 92.00 231 GLY A C 1
ATOM 1877 O O . GLY A 1 231 ? -3.394 -3.865 -5.765 1.00 92.00 231 GLY A O 1
ATOM 1878 N N . GLN A 1 232 ? -2.510 -3.944 -3.705 1.00 95.19 232 GLN A N 1
ATOM 1879 C CA . GLN A 1 232 ? -2.982 -5.271 -3.369 1.00 95.19 232 GLN A CA 1
ATOM 1880 C C . GLN A 1 232 ? -3.131 -5.449 -1.854 1.00 95.19 232 GLN A C 1
ATOM 1882 O O . GLN A 1 232 ? -2.254 -5.085 -1.072 1.00 95.19 232 GLN A O 1
ATOM 1887 N N . LEU A 1 233 ? -4.238 -6.055 -1.427 1.00 97.12 233 LEU A N 1
ATOM 1888 C CA . LEU A 1 233 ? -4.433 -6.496 -0.042 1.00 97.12 233 LEU A CA 1
ATOM 1889 C C . LEU A 1 233 ? -5.402 -7.672 0.017 1.00 97.12 233 LEU A C 1
ATOM 1891 O O . LEU A 1 233 ? -6.265 -7.828 -0.851 1.00 97.12 233 LEU A O 1
ATOM 1895 N N . LEU A 1 234 ? -5.292 -8.461 1.082 1.00 98.19 234 LEU A N 1
ATOM 1896 C CA . LEU A 1 234 ? -6.243 -9.514 1.424 1.00 98.19 234 LEU A CA 1
ATOM 1897 C C . LEU A 1 234 ? -6.978 -9.141 2.703 1.00 98.19 234 LEU A C 1
ATOM 1899 O O . LEU A 1 234 ? -6.345 -8.712 3.666 1.00 98.19 234 LEU A O 1
ATOM 1903 N N . VAL A 1 235 ? -8.291 -9.356 2.757 1.00 97.62 235 VAL A N 1
ATOM 1904 C CA . VAL A 1 235 ? -9.069 -9.128 3.983 1.00 97.62 235 VAL A CA 1
ATOM 1905 C C . VAL A 1 235 ? -10.273 -10.062 4.090 1.00 97.62 235 VAL A C 1
ATOM 1907 O O . VAL A 1 235 ? -11.026 -10.249 3.135 1.00 97.62 235 VAL A O 1
ATOM 1910 N N . ASP A 1 236 ? -10.461 -10.652 5.268 1.00 96.81 236 ASP A N 1
ATOM 1911 C CA . ASP A 1 236 ? -11.677 -11.349 5.683 1.00 96.81 236 ASP A CA 1
ATOM 1912 C C . ASP A 1 236 ? -12.659 -10.342 6.300 1.00 96.81 236 ASP A C 1
ATOM 1914 O O . ASP A 1 236 ? -12.541 -9.921 7.456 1.00 96.81 236 ASP A O 1
ATOM 1918 N N . LYS A 1 237 ? -13.674 -9.962 5.525 1.00 93.12 237 LYS A N 1
ATOM 1919 C CA . LYS A 1 237 ? -14.758 -9.075 5.955 1.00 93.12 237 LYS A CA 1
ATOM 1920 C C . LYS A 1 237 ? -15.623 -9.665 7.053 1.00 93.12 237 LYS A C 1
ATOM 1922 O O . LYS A 1 237 ? -16.401 -8.921 7.636 1.00 93.12 237 LYS A O 1
ATOM 1927 N N . ARG A 1 238 ? -15.551 -10.964 7.346 1.00 91.75 238 ARG A N 1
ATOM 1928 C CA . ARG A 1 238 ? -16.241 -11.520 8.519 1.00 91.75 238 ARG A CA 1
ATOM 1929 C C . ARG A 1 238 ? -15.540 -11.130 9.815 1.00 91.75 238 ARG A C 1
ATOM 1931 O O . ARG A 1 238 ? -16.202 -11.199 10.840 1.00 91.75 238 ARG A O 1
ATOM 1938 N N . ARG A 1 239 ? -14.258 -10.736 9.765 1.00 93.12 239 ARG A N 1
ATOM 1939 C CA . ARG A 1 239 ? -13.425 -10.372 10.927 1.00 93.12 239 ARG A CA 1
ATOM 1940 C C . ARG A 1 239 ? -13.174 -8.869 11.051 1.00 93.12 239 ARG A C 1
ATOM 1942 O O . ARG A 1 239 ? -13.201 -8.348 12.159 1.00 93.12 239 ARG A O 1
ATOM 1949 N N . TYR A 1 240 ? -12.945 -8.179 9.929 1.00 94.44 240 TYR A N 1
ATOM 1950 C CA . TYR A 1 240 ? -12.422 -6.802 9.922 1.00 94.44 240 TYR A CA 1
ATOM 1951 C C . TYR A 1 240 ? -13.346 -5.764 9.296 1.00 94.44 240 TYR A C 1
ATOM 1953 O O . TYR A 1 240 ? -12.912 -4.762 8.725 1.00 94.44 240 TYR A O 1
ATOM 1961 N N . PHE A 1 241 ? -14.650 -5.987 9.375 1.00 90.50 241 PHE A N 1
ATOM 1962 C CA . PHE A 1 241 ? -15.616 -5.091 8.765 1.00 90.50 241 PHE A CA 1
ATOM 1963 C C . PHE A 1 241 ? -15.623 -3.693 9.401 1.00 90.50 241 PHE A C 1
ATOM 1965 O O . PHE A 1 241 ? -15.709 -2.697 8.684 1.00 90.50 241 PHE A O 1
ATOM 1972 N N . TYR A 1 242 ? -15.469 -3.590 10.724 1.00 90.25 242 TYR A N 1
ATOM 1973 C CA . TYR A 1 242 ? -15.354 -2.292 11.398 1.00 90.25 242 TYR A CA 1
ATOM 1974 C C . TYR A 1 242 ? -14.053 -1.565 11.038 1.00 90.25 242 TYR A C 1
ATOM 1976 O O . TYR A 1 242 ? -14.074 -0.362 10.796 1.00 90.25 242 TYR A O 1
ATOM 1984 N N . HIS A 1 243 ? -12.939 -2.280 10.880 1.00 93.69 243 HIS A N 1
ATOM 1985 C CA . HIS A 1 243 ? -11.673 -1.697 10.421 1.00 93.69 243 HIS A CA 1
ATOM 1986 C C . HIS A 1 243 ? -11.793 -1.102 9.022 1.00 93.69 243 HIS A C 1
ATOM 1988 O O . HIS A 1 243 ? -11.345 0.017 8.784 1.00 93.69 243 HIS A O 1
ATOM 1994 N N . LEU A 1 244 ? -12.464 -1.811 8.111 1.00 93.06 244 LEU A N 1
ATOM 1995 C CA . LEU A 1 244 ? -12.734 -1.311 6.765 1.00 93.06 244 LEU A CA 1
ATOM 1996 C C . LEU A 1 244 ? -13.615 -0.058 6.784 1.00 93.06 244 LEU A C 1
ATOM 1998 O O . LEU A 1 244 ? -13.336 0.886 6.050 1.00 93.06 244 LEU A O 1
ATOM 2002 N N . GLN A 1 245 ? -14.643 -0.018 7.638 1.00 89.12 245 GLN A N 1
ATOM 2003 C CA . GLN A 1 245 ? -15.472 1.178 7.811 1.00 89.12 245 GLN A CA 1
ATOM 2004 C C . GLN A 1 245 ? -14.670 2.366 8.355 1.00 89.12 245 GLN A C 1
ATOM 2006 O O . GLN A 1 245 ? -14.837 3.478 7.857 1.00 89.12 245 GLN A O 1
ATOM 2011 N N . LEU A 1 246 ? -13.765 2.137 9.314 1.00 90.38 246 LEU A N 1
ATOM 2012 C CA . LEU A 1 246 ? -12.869 3.180 9.814 1.00 90.38 246 LEU A CA 1
ATOM 2013 C C . LEU A 1 246 ? -11.929 3.681 8.707 1.00 90.38 246 LEU A C 1
ATOM 2015 O O . LEU A 1 246 ? -11.814 4.886 8.517 1.00 90.38 246 LEU A O 1
ATOM 2019 N N . ALA A 1 247 ? -11.321 2.784 7.923 1.00 92.00 247 ALA A N 1
ATOM 2020 C CA . ALA A 1 247 ? -10.477 3.164 6.786 1.00 92.00 247 ALA A CA 1
ATOM 2021 C C . ALA A 1 247 ? -11.256 3.969 5.728 1.00 92.00 247 ALA A C 1
ATOM 2023 O O . ALA A 1 247 ? -10.760 4.963 5.199 1.00 92.00 247 ALA A O 1
ATOM 2024 N N . ALA A 1 248 ? -12.501 3.583 5.440 1.00 87.19 248 ALA A N 1
ATOM 2025 C CA . ALA A 1 248 ? -13.351 4.314 4.508 1.00 87.19 248 ALA A CA 1
ATOM 2026 C C . ALA A 1 248 ? -13.756 5.694 5.033 1.00 87.19 248 ALA A C 1
ATOM 2028 O O . ALA A 1 248 ? -13.754 6.648 4.259 1.00 87.19 248 ALA A O 1
ATOM 2029 N N . TRP A 1 249 ? -14.050 5.811 6.330 1.00 86.12 249 TRP A N 1
ATOM 2030 C CA . TRP A 1 249 ? -14.296 7.091 6.991 1.00 86.12 249 TRP A CA 1
ATOM 2031 C C . TRP A 1 249 ? -13.063 7.996 6.971 1.00 86.12 249 TRP A C 1
ATOM 2033 O O . TRP A 1 249 ? -13.175 9.173 6.636 1.00 86.12 249 TRP A O 1
ATOM 2043 N N . LEU A 1 250 ? -11.879 7.456 7.272 1.00 86.56 250 LEU A N 1
ATOM 2044 C CA . LEU A 1 250 ? -10.624 8.207 7.202 1.00 86.56 250 LEU A CA 1
ATOM 2045 C C . LEU A 1 250 ? -10.410 8.795 5.805 1.00 86.56 250 LEU A C 1
ATOM 2047 O O . LEU A 1 250 ? -9.984 9.937 5.675 1.00 86.56 250 LEU A O 1
ATOM 2051 N N . ASN A 1 251 ? -10.798 8.057 4.766 1.00 84.12 251 ASN A N 1
ATOM 2052 C CA . ASN A 1 251 ? -10.670 8.498 3.381 1.00 84.12 251 ASN A CA 1
ATOM 2053 C C . ASN A 1 251 ? -11.610 9.668 3.037 1.00 84.12 251 ASN A C 1
ATOM 2055 O O . ASN A 1 251 ? -11.321 10.465 2.145 1.00 84.12 251 ASN A O 1
ATOM 2059 N N . THR A 1 252 ? -12.721 9.828 3.770 1.00 79.06 252 THR A N 1
ATOM 2060 C CA . THR A 1 252 ? -13.587 11.010 3.635 1.00 79.06 252 THR A CA 1
ATOM 2061 C C . THR A 1 252 ? -13.056 12.238 4.360 1.00 79.06 252 THR A C 1
ATOM 2063 O O . THR A 1 252 ? -13.520 13.340 4.078 1.00 79.06 252 THR A O 1
ATOM 2066 N N . GLN A 1 253 ? -12.088 12.078 5.264 1.00 81.50 253 GLN A N 1
ATOM 2067 C CA . GLN A 1 253 ? -11.465 13.196 5.963 1.00 81.50 253 GLN A CA 1
ATOM 2068 C C . GLN A 1 253 ? -10.335 13.768 5.105 1.00 81.50 253 GLN A C 1
ATOM 2070 O O . GLN A 1 253 ? -9.327 13.106 4.876 1.00 81.50 253 GLN A O 1
ATOM 2075 N N . GLU A 1 254 ? -10.491 15.013 4.648 1.00 79.69 254 GLU A N 1
ATOM 2076 C CA . GLU A 1 254 ? -9.488 15.707 3.827 1.00 79.69 254 GLU A CA 1
ATOM 2077 C C . GLU A 1 254 ? -8.104 15.708 4.463 1.00 79.69 254 GLU A C 1
ATOM 2079 O O . GLU A 1 254 ? -7.145 15.284 3.823 1.00 79.69 254 GLU A O 1
ATOM 2084 N N . TYR A 1 255 ? -8.041 16.034 5.755 1.00 83.00 255 TYR A N 1
ATOM 2085 C CA . TYR A 1 255 ? -6.801 16.011 6.519 1.00 83.00 255 TYR A CA 1
ATOM 2086 C C . TYR A 1 255 ? -6.051 14.676 6.388 1.00 83.00 255 TYR A C 1
ATOM 2088 O O . TYR A 1 255 ? -4.871 14.663 6.056 1.00 83.00 255 TYR A O 1
ATOM 2096 N N . TRP A 1 256 ? -6.723 13.540 6.612 1.00 85.50 256 TRP A N 1
ATOM 2097 C CA . TRP A 1 256 ? -6.060 12.233 6.567 1.00 85.50 256 TRP A CA 1
ATOM 2098 C C . TRP A 1 256 ? -5.754 11.774 5.154 1.00 85.50 256 TRP A C 1
ATOM 2100 O O . TRP A 1 256 ? -4.691 11.212 4.921 1.00 85.50 256 TRP A O 1
ATOM 2110 N N . ARG A 1 257 ? -6.650 12.045 4.207 1.00 83.75 257 ARG A N 1
ATOM 2111 C CA . ARG A 1 257 ? -6.421 11.727 2.800 1.00 83.75 257 ARG A CA 1
ATOM 2112 C C . ARG A 1 257 ? -5.172 12.419 2.254 1.00 83.75 257 ARG A C 1
ATOM 2114 O O . ARG A 1 257 ? -4.443 11.813 1.480 1.00 83.75 257 ARG A O 1
ATOM 2121 N N . GLU A 1 258 ? -4.916 13.662 2.648 1.00 79.75 258 GLU A N 1
ATOM 2122 C CA . GLU A 1 258 ? -3.724 14.401 2.216 1.00 79.75 258 GLU A CA 1
ATOM 2123 C C . GLU A 1 258 ? -2.478 13.989 3.005 1.00 79.75 258 GLU A C 1
ATOM 2125 O O . GLU A 1 258 ? -1.425 13.739 2.418 1.00 79.75 258 GLU A O 1
ATOM 2130 N N . MET A 1 259 ? -2.606 13.838 4.327 1.00 81.38 259 MET A N 1
ATOM 2131 C CA . MET A 1 259 ? -1.498 13.453 5.209 1.00 81.38 259 MET A CA 1
ATOM 2132 C C . MET A 1 259 ? -1.044 11.996 5.053 1.00 81.38 259 MET A C 1
ATOM 2134 O O . MET A 1 259 ? 0.029 11.667 5.533 1.00 81.38 259 MET A O 1
ATOM 2138 N N . LEU A 1 260 ? -1.839 11.109 4.449 1.00 85.31 260 LEU A N 1
ATOM 2139 C CA . LEU A 1 260 ? -1.529 9.673 4.315 1.00 85.31 260 LEU A CA 1
ATOM 2140 C C . LEU A 1 260 ? -1.628 9.167 2.864 1.00 85.31 260 LEU A C 1
ATOM 2142 O O . LEU A 1 260 ? -1.775 7.966 2.633 1.00 85.31 260 LEU A O 1
ATOM 2146 N N . LEU A 1 261 ? -1.532 10.083 1.892 1.00 77.81 261 LEU A N 1
ATOM 2147 C CA . LEU A 1 261 ? -1.491 9.789 0.453 1.00 77.81 261 LEU A CA 1
ATOM 2148 C C . LEU A 1 261 ? -2.663 8.918 -0.041 1.00 77.81 261 LEU A C 1
ATOM 2150 O O . LEU A 1 261 ? -2.481 7.895 -0.700 1.00 77.81 261 LEU A O 1
ATOM 2154 N N . GLY A 1 262 ? -3.892 9.345 0.243 1.00 77.12 262 GLY A N 1
ATOM 2155 C CA . GLY A 1 262 ? -5.098 8.664 -0.223 1.00 77.12 262 GLY A CA 1
ATOM 2156 C C . GLY A 1 262 ? -5.444 7.437 0.614 1.00 77.12 262 GLY A C 1
ATOM 2157 O O . GLY A 1 262 ? -5.284 7.444 1.825 1.00 77.12 262 GLY A O 1
ATOM 2158 N N . ASP A 1 263 ? -5.962 6.381 -0.020 1.00 76.81 263 ASP A N 1
ATOM 2159 C CA . ASP A 1 263 ? -6.319 5.131 0.668 1.00 76.81 263 ASP A CA 1
ATOM 2160 C C . ASP A 1 263 ? -5.104 4.339 1.168 1.00 76.81 263 ASP A C 1
ATOM 2162 O O . ASP A 1 263 ? -5.244 3.528 2.086 1.00 76.81 263 ASP A O 1
ATOM 2166 N N . LYS A 1 264 ? -3.939 4.609 0.570 1.00 84.50 264 LYS A N 1
ATOM 2167 C CA . LYS A 1 264 ? -2.683 3.886 0.723 1.00 84.50 264 LYS A CA 1
ATOM 2168 C C . LYS A 1 264 ? -2.364 3.527 2.168 1.00 84.50 264 LYS A C 1
ATOM 2170 O O . LYS A 1 264 ? -2.360 2.354 2.526 1.00 84.50 264 LYS A O 1
ATOM 2175 N N . ASP A 1 265 ? -2.165 4.523 3.025 1.00 90.31 265 ASP A N 1
ATOM 2176 C CA . ASP A 1 265 ? -1.748 4.260 4.405 1.00 90.31 265 ASP A CA 1
ATOM 2177 C C . ASP A 1 265 ? -2.907 4.353 5.419 1.00 90.31 265 ASP A C 1
ATOM 2179 O O . ASP A 1 265 ? -2.738 4.116 6.618 1.00 90.31 265 ASP A O 1
ATOM 2183 N N . LEU A 1 266 ? -4.133 4.623 4.949 1.00 92.19 266 LEU A N 1
ATOM 2184 C CA . LEU A 1 266 ? -5.317 4.710 5.816 1.00 92.19 266 LEU A CA 1
ATOM 2185 C C . LEU A 1 266 ? -5.728 3.354 6.390 1.00 92.19 266 LEU A C 1
ATOM 2187 O O . LEU A 1 266 ? -6.175 3.290 7.536 1.00 92.19 266 LEU A O 1
ATOM 2191 N N . PHE A 1 267 ? -5.563 2.262 5.634 1.00 94.56 267 PHE A N 1
ATOM 2192 C CA . PHE A 1 267 ? -5.810 0.918 6.169 1.00 94.56 267 PHE A CA 1
ATOM 2193 C C . PHE A 1 267 ? -4.876 0.611 7.342 1.00 94.56 267 PHE A C 1
ATOM 2195 O O . PHE A 1 267 ? -5.329 0.099 8.366 1.00 94.56 267 PHE A O 1
ATOM 2202 N N . ARG A 1 268 ? -3.597 0.986 7.233 1.00 94.94 268 ARG A N 1
ATOM 2203 C CA . ARG A 1 268 ? -2.601 0.774 8.288 1.00 94.94 268 ARG A CA 1
ATOM 2204 C C . ARG A 1 268 ? -3.030 1.449 9.581 1.00 94.94 268 ARG A C 1
ATOM 2206 O O . ARG A 1 268 ? -3.097 0.813 10.634 1.00 94.94 268 ARG A O 1
ATOM 2213 N N . TYR A 1 269 ? -3.417 2.718 9.487 1.00 94.12 269 TYR A N 1
ATOM 2214 C CA . TYR A 1 269 ? -3.838 3.487 10.651 1.00 94.12 269 TYR A CA 1
ATOM 2215 C C . TYR A 1 269 ? -5.222 3.112 11.191 1.00 94.12 269 TYR A C 1
ATOM 2217 O O . TYR A 1 269 ? -5.441 3.230 12.396 1.00 94.12 269 TYR A O 1
ATOM 2225 N N . ALA A 1 270 ? -6.120 2.561 10.371 1.00 94.12 270 ALA A N 1
ATOM 2226 C CA . ALA A 1 270 ? -7.350 1.949 10.870 1.00 94.12 270 ALA A CA 1
ATOM 2227 C C . ALA A 1 270 ? -7.067 0.697 11.726 1.00 94.12 270 ALA A C 1
ATOM 2229 O O . ALA A 1 270 ? -7.666 0.531 12.791 1.00 94.12 270 ALA A O 1
ATOM 2230 N N . TRP A 1 271 ? -6.121 -0.157 11.312 1.00 94.62 271 TRP A N 1
ATOM 2231 C CA . TRP A 1 271 ? -5.698 -1.324 12.101 1.00 94.62 271 TRP A CA 1
ATOM 2232 C C . TRP A 1 271 ? -4.983 -0.928 13.390 1.00 94.62 271 TRP A C 1
ATOM 2234 O O . TRP A 1 271 ? -5.284 -1.479 14.450 1.00 94.62 271 TRP A O 1
ATOM 2244 N N . HIS A 1 272 ? -4.097 0.065 13.325 1.00 92.88 272 HIS A N 1
ATOM 2245 C CA . HIS A 1 272 ? -3.443 0.640 14.503 1.00 92.88 272 HIS A CA 1
ATOM 2246 C C . HIS A 1 272 ? -4.428 1.274 15.480 1.00 92.88 272 HIS A C 1
ATOM 2248 O O . HIS A 1 272 ? -4.381 0.984 16.674 1.00 92.88 272 HIS A O 1
ATOM 2254 N N . GLY A 1 273 ? -5.362 2.086 14.979 1.00 91.00 273 GLY A N 1
ATOM 2255 C CA . GLY A 1 273 ? -6.386 2.725 15.802 1.00 91.00 273 GLY A CA 1
ATOM 2256 C C . GLY A 1 273 ? -7.224 1.697 16.561 1.00 91.00 273 GLY A C 1
ATOM 2257 O O . GLY A 1 273 ? -7.430 1.835 17.765 1.00 91.00 273 GLY A O 1
ATOM 2258 N N . LEU A 1 274 ? -7.616 0.612 15.887 1.00 90.88 274 LEU A N 1
ATOM 2259 C CA . LEU A 1 274 ? -8.333 -0.518 16.489 1.00 90.88 274 LEU A CA 1
ATOM 2260 C C . LEU A 1 274 ? -7.405 -1.567 17.136 1.00 90.88 274 LEU A C 1
ATOM 2262 O O . LEU A 1 274 ? -7.855 -2.667 17.459 1.00 90.88 274 LEU A O 1
ATOM 2266 N N . GLN A 1 275 ? -6.120 -1.247 17.329 1.00 89.44 275 GLN A N 1
ATOM 2267 C CA . GLN A 1 275 ? -5.123 -2.049 18.055 1.00 89.44 275 GLN A CA 1
ATOM 2268 C C . GLN A 1 275 ? -5.056 -3.513 17.590 1.00 89.44 275 GLN A C 1
ATOM 2270 O O . GLN A 1 275 ? -4.967 -4.450 18.383 1.00 89.44 275 GLN A O 1
ATOM 2275 N N . THR A 1 276 ? -5.139 -3.713 16.278 1.00 92.69 276 THR A N 1
ATOM 2276 C CA . THR A 1 276 ? -5.251 -5.031 15.654 1.00 92.69 276 THR A CA 1
ATOM 2277 C C . THR A 1 276 ? -4.018 -5.319 14.808 1.00 92.69 276 THR A C 1
ATOM 2279 O O . THR A 1 276 ? -3.606 -4.504 13.984 1.00 92.69 276 THR A O 1
ATOM 2282 N N . ARG A 1 277 ? -3.420 -6.498 15.003 1.00 94.31 277 ARG A N 1
ATOM 2283 C CA . ARG A 1 277 ? -2.295 -6.964 14.182 1.00 94.31 277 ARG A CA 1
ATOM 2284 C C . ARG A 1 277 ? -2.776 -7.409 12.804 1.00 94.31 277 ARG A C 1
ATOM 2286 O O . ARG A 1 277 ? -3.912 -7.841 12.641 1.00 94.31 277 ARG A O 1
ATOM 2293 N N . TYR A 1 278 ? -1.884 -7.348 11.829 1.00 95.94 278 TYR A N 1
ATOM 2294 C CA . TYR A 1 278 ? -2.138 -7.763 10.458 1.00 95.94 278 TYR A CA 1
ATOM 2295 C C . TYR A 1 278 ? -0.986 -8.626 9.938 1.00 95.94 278 TYR A C 1
ATOM 2297 O O . TYR A 1 278 ? 0.119 -8.599 10.480 1.00 95.94 278 TYR A O 1
ATOM 2305 N N . GLY A 1 279 ? -1.254 -9.402 8.890 1.00 96.12 279 GLY A N 1
ATOM 2306 C CA . GLY A 1 279 ? -0.241 -10.158 8.173 1.00 96.12 279 GLY A CA 1
ATOM 2307 C C . GLY A 1 279 ? 0.494 -9.277 7.168 1.00 96.12 279 GLY A C 1
ATOM 2308 O O . GLY A 1 279 ? -0.083 -8.356 6.593 1.00 96.12 279 GLY A O 1
ATOM 2309 N N . THR A 1 280 ? 1.761 -9.583 6.932 1.00 94.56 280 THR A N 1
ATOM 2310 C CA . THR A 1 280 ? 2.603 -8.939 5.920 1.00 94.56 280 THR A CA 1
ATOM 2311 C C . THR A 1 280 ? 3.563 -9.986 5.358 1.00 94.56 280 THR A C 1
ATOM 2313 O O . THR A 1 280 ? 3.887 -10.939 6.077 1.00 94.56 280 THR A O 1
ATOM 2316 N N . PRO A 1 281 ? 4.009 -9.880 4.095 1.00 92.06 281 PRO A N 1
ATOM 2317 C CA . PRO A 1 281 ? 5.111 -10.693 3.602 1.00 92.06 281 PRO A CA 1
ATOM 2318 C C . PRO A 1 281 ? 6.331 -10.590 4.500 1.00 92.06 281 PRO A C 1
ATOM 2320 O O . PRO A 1 281 ? 6.621 -9.540 5.061 1.00 92.06 281 PRO A O 1
ATOM 2323 N N . THR A 1 282 ? 7.108 -11.666 4.590 1.00 84.81 282 THR A N 1
ATOM 2324 C CA . THR A 1 282 ? 8.335 -11.606 5.398 1.00 84.81 282 THR A CA 1
ATOM 2325 C C . THR A 1 282 ? 9.440 -10.795 4.719 1.00 84.81 282 THR A C 1
ATOM 2327 O O . THR A 1 282 ? 10.343 -10.307 5.392 1.00 84.81 282 THR A O 1
ATOM 2330 N N . LYS A 1 283 ? 9.371 -10.630 3.394 1.00 87.75 283 LYS A N 1
ATOM 2331 C CA . LYS A 1 283 ? 10.355 -9.871 2.622 1.00 87.75 283 LYS A CA 1
ATOM 2332 C C . LYS A 1 283 ? 9.808 -8.519 2.215 1.00 87.75 283 LYS A C 1
ATOM 2334 O O . LYS A 1 283 ? 8.706 -8.428 1.679 1.00 87.75 283 LYS A O 1
ATOM 2339 N N . TRP A 1 284 ? 10.649 -7.509 2.392 1.00 90.19 284 TRP A N 1
ATOM 2340 C CA . TRP A 1 284 ? 10.442 -6.189 1.816 1.00 90.19 284 TRP A CA 1
ATOM 2341 C C . TRP A 1 284 ? 10.455 -6.214 0.269 1.00 90.19 284 TRP A C 1
ATOM 2343 O O . TRP A 1 284 ? 10.738 -7.243 -0.357 1.00 90.19 284 TRP A O 1
ATOM 2353 N N . LEU A 1 285 ? 10.122 -5.082 -0.352 1.00 90.69 285 LEU A N 1
ATOM 2354 C CA . LEU A 1 285 ? 9.891 -4.968 -1.792 1.00 90.69 285 LEU A CA 1
ATOM 2355 C C . LEU A 1 285 ? 11.124 -5.284 -2.651 1.00 90.69 285 LEU A C 1
ATOM 2357 O O . LEU A 1 285 ? 12.282 -5.172 -2.242 1.00 90.69 285 LEU A O 1
ATOM 2361 N N . THR A 1 286 ? 10.855 -5.632 -3.905 1.00 93.50 286 THR A N 1
ATOM 2362 C CA . THR A 1 286 ? 11.850 -5.779 -4.969 1.00 93.50 286 THR A CA 1
ATOM 2363 C C . THR A 1 286 ? 11.622 -4.706 -6.026 1.00 93.50 286 THR A C 1
ATOM 2365 O O . THR A 1 286 ? 10.522 -4.590 -6.547 1.00 93.50 286 THR A O 1
ATOM 2368 N N . SER A 1 287 ? 12.648 -3.943 -6.393 1.00 95.19 287 SER A N 1
ATOM 2369 C CA . SER A 1 287 ? 12.567 -3.075 -7.571 1.00 95.19 287 SER A CA 1
ATOM 2370 C C . SER A 1 287 ? 12.824 -3.936 -8.804 1.00 95.19 287 SER A C 1
ATOM 2372 O O . SER A 1 287 ? 13.853 -4.608 -8.862 1.00 95.19 287 SER A O 1
ATOM 2374 N N . VAL A 1 288 ? 11.899 -3.956 -9.763 1.00 94.62 288 VAL A N 1
ATOM 2375 C CA . VAL A 1 288 ? 12.014 -4.702 -11.023 1.00 94.62 288 VAL A CA 1
ATOM 2376 C C . VAL A 1 288 ? 12.075 -3.721 -12.188 1.00 94.62 288 VAL A C 1
ATOM 2378 O O . VAL A 1 288 ? 11.321 -2.749 -12.249 1.00 94.62 288 VAL A O 1
ATOM 2381 N N . GLY A 1 289 ? 12.968 -3.988 -13.135 1.00 93.31 289 GLY A N 1
ATOM 2382 C CA . GLY A 1 289 ? 13.064 -3.203 -14.351 1.00 93.31 289 GLY A CA 1
ATOM 2383 C C . GLY A 1 289 ? 14.178 -3.655 -15.278 1.00 93.31 289 GLY A C 1
ATOM 2384 O O . GLY A 1 289 ? 14.312 -4.842 -15.583 1.00 93.31 289 GLY A O 1
ATOM 2385 N N . PHE A 1 290 ? 14.972 -2.706 -15.763 1.00 90.44 290 PHE A N 1
ATOM 2386 C CA . PHE A 1 290 ? 15.989 -2.965 -16.779 1.00 90.44 290 PHE A CA 1
ATOM 2387 C C . PHE A 1 290 ? 17.260 -2.149 -16.542 1.00 90.44 290 PHE A C 1
ATOM 2389 O O . PHE A 1 290 ? 17.282 -1.185 -15.777 1.00 90.44 290 PHE A O 1
ATOM 2396 N N . ILE A 1 291 ? 18.330 -2.539 -17.233 1.00 88.19 291 ILE A N 1
ATOM 2397 C CA . ILE A 1 291 ? 19.564 -1.760 -17.327 1.00 88.19 291 ILE A CA 1
ATOM 2398 C C . ILE A 1 291 ? 19.689 -1.234 -18.754 1.00 88.19 291 ILE A C 1
ATOM 2400 O O . ILE A 1 291 ? 19.426 -1.961 -19.712 1.00 88.19 291 ILE A O 1
ATOM 2404 N N . ALA A 1 292 ? 20.105 0.019 -18.890 1.00 81.06 292 ALA A N 1
ATOM 2405 C CA . ALA A 1 292 ? 20.359 0.661 -20.169 1.00 81.06 292 ALA A CA 1
ATOM 2406 C C . ALA A 1 292 ? 21.702 1.398 -20.179 1.00 81.06 292 ALA A C 1
ATOM 2408 O O . ALA A 1 292 ? 22.166 1.884 -19.147 1.00 81.06 292 ALA A O 1
ATOM 2409 N N . GLU A 1 293 ? 22.319 1.480 -21.357 1.00 77.44 293 GLU A N 1
ATOM 2410 C CA . GLU A 1 293 ? 23.518 2.284 -21.584 1.00 77.44 293 GLU A CA 1
ATOM 2411 C C . GLU A 1 293 ? 23.147 3.764 -21.757 1.00 77.44 293 GLU A C 1
ATOM 2413 O O . GLU A 1 293 ? 22.261 4.106 -22.540 1.00 77.44 293 GLU A O 1
ATOM 2418 N N . GLN A 1 294 ? 23.847 4.639 -21.038 1.00 72.44 294 GLN A N 1
ATOM 2419 C CA . GLN A 1 294 ? 23.572 6.073 -20.965 1.00 72.44 294 GLN A CA 1
ATOM 2420 C C . GLN A 1 294 ? 24.816 6.907 -21.234 1.00 72.44 294 GLN A C 1
ATOM 2422 O O . GLN A 1 294 ? 25.901 6.499 -20.834 1.00 72.44 294 GLN A O 1
ATOM 2427 N N . ALA A 1 295 ? 24.675 8.102 -21.819 1.00 70.25 295 ALA A N 1
ATOM 2428 C CA . ALA A 1 295 ? 25.776 9.068 -21.870 1.00 70.25 295 ALA A CA 1
ATOM 2429 C C . ALA A 1 295 ? 26.202 9.481 -20.451 1.00 70.25 295 ALA A C 1
ATOM 2431 O O . ALA A 1 295 ? 25.372 9.717 -19.574 1.00 70.25 295 ALA A O 1
ATOM 2432 N N . ASP A 1 296 ? 27.507 9.620 -20.224 1.00 73.88 296 ASP A N 1
ATOM 2433 C CA . ASP A 1 296 ? 28.046 10.076 -18.935 1.00 73.88 296 ASP A CA 1
ATOM 2434 C C . ASP A 1 296 ? 28.207 11.608 -18.833 1.00 73.88 296 ASP A C 1
ATOM 2436 O O . ASP A 1 296 ? 28.633 12.119 -17.797 1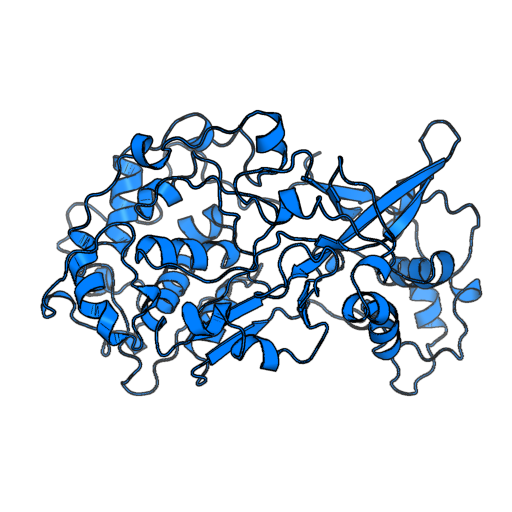.00 73.88 296 ASP A O 1
ATOM 2440 N N . GLY A 1 297 ? 27.862 12.347 -19.895 1.00 69.56 297 GLY A N 1
ATOM 2441 C CA . GLY A 1 297 ? 27.979 13.808 -19.972 1.00 69.56 297 GLY A CA 1
ATOM 2442 C C . GLY A 1 297 ? 29.398 14.337 -20.227 1.00 69.56 297 GLY A C 1
ATOM 2443 O O . GLY A 1 297 ? 29.571 15.546 -20.375 1.00 69.56 297 GLY A O 1
ATOM 2444 N N . ILE A 1 298 ? 30.406 13.461 -20.322 1.00 76.75 298 ILE A N 1
ATOM 2445 C CA . ILE A 1 298 ? 31.812 13.809 -20.604 1.00 76.75 298 ILE A CA 1
ATOM 2446 C C . ILE A 1 298 ? 32.362 13.106 -21.857 1.00 76.75 298 ILE A C 1
ATOM 2448 O O . ILE A 1 298 ? 33.568 13.115 -22.102 1.00 76.75 298 ILE A O 1
ATOM 2452 N N . GLY A 1 299 ? 31.474 12.548 -22.682 1.00 72.12 299 GLY A N 1
ATOM 2453 C CA . GLY A 1 299 ? 31.805 11.918 -23.962 1.00 72.12 299 GLY A CA 1
ATOM 2454 C C . GLY A 1 299 ? 31.984 10.397 -23.904 1.00 72.12 299 GLY A C 1
ATOM 2455 O O . GLY A 1 299 ? 32.432 9.818 -24.892 1.00 72.12 299 GLY A O 1
ATOM 2456 N N . GLY A 1 300 ? 31.643 9.759 -22.782 1.00 77.00 300 GLY A N 1
ATOM 2457 C CA . GLY A 1 300 ? 31.569 8.307 -22.620 1.00 77.00 300 GLY A CA 1
ATOM 2458 C C . GLY A 1 300 ? 30.142 7.816 -22.357 1.00 77.00 300 GLY A C 1
ATOM 2459 O O . GLY A 1 300 ? 29.157 8.545 -22.527 1.00 77.00 300 GLY A O 1
ATOM 2460 N N . SER A 1 301 ? 30.039 6.555 -21.942 1.00 79.44 301 SER A N 1
ATOM 2461 C CA . SER A 1 301 ? 28.782 5.915 -21.558 1.00 79.44 301 SER A CA 1
ATOM 2462 C C . SER A 1 301 ? 28.901 5.105 -20.260 1.00 79.44 301 SER A C 1
ATOM 2464 O O . SER A 1 301 ? 29.987 4.684 -19.856 1.00 79.44 301 SER A O 1
ATOM 2466 N N . LYS A 1 302 ? 27.771 4.888 -19.583 1.00 82.69 302 LYS A N 1
ATOM 2467 C CA . LYS A 1 302 ? 27.653 4.082 -18.363 1.00 82.69 302 LYS A CA 1
ATOM 2468 C C . LYS A 1 302 ? 26.361 3.272 -18.373 1.00 82.69 302 LYS A C 1
ATOM 2470 O O . LYS A 1 302 ? 25.350 3.727 -18.893 1.00 82.69 302 LYS A O 1
ATOM 2475 N N . MET A 1 303 ? 26.376 2.099 -17.750 1.00 84.56 303 MET A N 1
ATOM 2476 C CA . MET A 1 303 ? 25.158 1.314 -17.534 1.00 84.56 303 MET A CA 1
ATOM 2477 C C . MET A 1 303 ? 24.402 1.842 -16.318 1.00 84.56 303 MET A C 1
ATOM 2479 O O . MET A 1 303 ? 25.004 2.057 -15.264 1.00 84.56 303 MET A O 1
ATOM 2483 N N . VAL A 1 304 ? 23.091 2.030 -16.450 1.00 85.75 304 VAL A N 1
ATOM 2484 C CA . VAL A 1 304 ? 22.236 2.529 -15.369 1.00 85.75 304 VAL A CA 1
ATOM 2485 C C . VAL A 1 304 ? 20.960 1.705 -15.287 1.00 85.75 304 VAL A C 1
ATOM 2487 O O . VAL A 1 304 ? 20.400 1.290 -16.299 1.00 85.75 304 VAL A O 1
ATOM 2490 N N . TYR A 1 305 ? 20.526 1.453 -14.058 1.00 90.75 305 TYR A N 1
ATOM 2491 C CA . TYR A 1 305 ? 19.339 0.681 -13.728 1.00 90.75 305 TYR A CA 1
ATOM 2492 C C . TYR A 1 305 ? 18.112 1.586 -13.566 1.00 90.75 305 TYR A C 1
ATOM 2494 O O . TYR A 1 305 ? 18.175 2.536 -12.791 1.00 90.75 305 TYR A O 1
ATOM 2502 N N . CYS A 1 306 ? 17.007 1.259 -14.237 1.00 91.06 306 CYS A N 1
ATOM 2503 C CA . CYS A 1 306 ? 15.696 1.859 -13.993 1.00 91.06 306 CYS A CA 1
ATOM 2504 C C . CYS A 1 306 ? 14.741 0.794 -13.461 1.00 91.06 306 CYS A C 1
ATOM 2506 O O . CYS A 1 306 ? 14.405 -0.150 -14.181 1.00 91.06 306 CYS A O 1
ATOM 2508 N N . GLY A 1 307 ? 14.295 0.952 -12.215 1.00 93.69 307 GLY A N 1
ATOM 2509 C CA . GLY A 1 307 ? 13.211 0.161 -11.651 1.00 93.69 307 GLY A CA 1
ATOM 2510 C C . GLY A 1 307 ? 11.871 0.811 -11.940 1.00 93.69 307 GLY A C 1
ATOM 2511 O O . GLY A 1 307 ? 11.612 1.907 -11.453 1.00 93.69 307 GLY A O 1
ATOM 2512 N N . HIS A 1 308 ? 11.020 0.151 -12.717 1.00 91.31 308 HIS A N 1
ATOM 2513 C CA . HIS A 1 308 ? 9.702 0.687 -13.069 1.00 91.31 308 HIS A CA 1
ATOM 2514 C C . HIS A 1 308 ? 8.558 -0.034 -12.357 1.00 91.31 308 HIS A C 1
ATOM 2516 O O . HIS A 1 308 ? 7.504 0.557 -12.189 1.00 91.31 308 HIS A O 1
ATOM 2522 N N . THR A 1 309 ? 8.775 -1.258 -11.874 1.00 92.56 309 THR A N 1
ATOM 2523 C CA . THR A 1 309 ? 7.742 -2.107 -11.265 1.00 92.56 309 THR A CA 1
ATOM 2524 C C . THR A 1 309 ? 8.125 -2.499 -9.840 1.00 92.56 309 THR A C 1
ATOM 2526 O O . THR A 1 309 ? 9.278 -2.856 -9.575 1.00 92.56 309 THR A O 1
ATOM 2529 N N . PHE A 1 310 ? 7.158 -2.502 -8.920 1.00 93.88 310 PHE A N 1
ATOM 2530 C CA . PHE A 1 310 ? 7.346 -3.044 -7.573 1.00 93.88 310 PHE A CA 1
ATOM 2531 C C . PHE A 1 310 ? 7.012 -4.538 -7.561 1.00 93.88 310 PHE A C 1
ATOM 2533 O O . PHE A 1 310 ? 5.874 -4.950 -7.769 1.00 93.88 310 PHE A O 1
ATOM 2540 N N . GLY A 1 311 ? 8.026 -5.363 -7.319 1.00 93.75 311 GLY A N 1
ATOM 2541 C CA . GLY A 1 311 ? 7.902 -6.789 -7.060 1.00 93.75 311 GLY A CA 1
ATOM 2542 C C . GLY A 1 311 ? 7.581 -7.043 -5.592 1.00 93.75 311 GLY A C 1
ATOM 2543 O O . GLY A 1 311 ? 8.417 -6.845 -4.711 1.00 93.75 311 GLY A O 1
ATOM 2544 N N . GLN A 1 312 ? 6.373 -7.524 -5.350 1.00 93.88 312 GLN A N 1
ATOM 2545 C CA . GLN A 1 312 ? 5.780 -7.718 -4.035 1.00 93.88 312 GLN A CA 1
ATOM 2546 C C . GLN A 1 312 ? 5.748 -9.213 -3.704 1.00 93.88 312 GLN A C 1
ATOM 2548 O O . GLN A 1 312 ? 5.246 -10.018 -4.486 1.00 93.88 312 GLN A O 1
ATOM 2553 N N . ALA A 1 313 ? 6.351 -9.611 -2.583 1.00 91.88 313 ALA A N 1
ATOM 2554 C CA . ALA A 1 313 ? 6.619 -11.016 -2.257 1.00 91.88 313 ALA A CA 1
ATOM 2555 C C . ALA A 1 313 ? 5.355 -11.800 -1.853 1.00 91.88 313 ALA A C 1
ATOM 2557 O O . ALA A 1 313 ? 4.372 -11.214 -1.409 1.00 91.88 313 ALA A O 1
ATOM 2558 N N . TYR A 1 314 ? 5.377 -13.133 -1.949 1.00 91.88 314 TYR A N 1
ATOM 2559 C CA . TYR A 1 314 ? 4.354 -13.953 -1.283 1.00 91.88 314 TYR A CA 1
ATOM 2560 C C . TYR A 1 314 ? 4.348 -13.714 0.236 1.00 91.88 314 TYR A C 1
ATOM 2562 O O . TYR A 1 314 ? 5.416 -13.477 0.809 1.00 91.88 314 TYR A O 1
ATOM 2570 N N . PRO A 1 315 ? 3.178 -13.830 0.901 1.00 92.12 315 PRO A N 1
ATOM 2571 C CA . PRO A 1 315 ? 3.076 -13.658 2.349 1.00 92.12 315 PRO A CA 1
ATOM 2572 C C . PRO A 1 315 ? 3.987 -14.626 3.114 1.00 92.12 315 PRO A C 1
ATOM 2574 O O . PRO A 1 315 ? 4.689 -14.239 4.046 1.00 92.12 315 PRO A O 1
ATOM 2577 N N . ASP A 1 316 ? 4.017 -15.879 2.655 1.00 88.38 316 ASP A N 1
ATOM 2578 C CA . ASP A 1 316 ? 4.839 -16.937 3.225 1.00 88.38 316 ASP A CA 1
ATOM 2579 C C . ASP A 1 316 ? 6.071 -17.210 2.357 1.00 88.38 316 ASP A C 1
ATOM 2581 O O . ASP A 1 316 ? 6.003 -17.257 1.125 1.00 88.38 316 ASP A O 1
ATOM 2585 N N . HIS A 1 317 ? 7.192 -17.519 3.002 1.00 79.56 317 HIS A N 1
ATOM 2586 C CA . HIS A 1 317 ? 8.391 -18.026 2.342 1.00 79.56 317 HIS A CA 1
ATOM 2587 C C . HIS A 1 317 ? 9.053 -19.133 3.174 1.00 79.56 317 HIS A C 1
ATOM 2589 O O . HIS A 1 317 ? 8.665 -19.425 4.303 1.00 79.56 317 HIS A O 1
ATOM 2595 N N . LYS A 1 318 ? 10.050 -19.802 2.585 1.00 73.06 318 LYS A N 1
ATOM 2596 C CA . LYS A 1 318 ? 10.931 -20.717 3.323 1.00 73.06 318 LYS A CA 1
ATOM 2597 C C . LYS A 1 318 ? 12.118 -19.929 3.869 1.00 73.06 318 LYS A C 1
ATOM 2599 O O . LYS A 1 318 ? 12.796 -19.270 3.079 1.00 73.06 318 LYS A O 1
ATOM 2604 N N . ASP A 1 319 ? 12.394 -20.074 5.162 1.00 66.19 319 ASP A N 1
ATOM 2605 C CA . ASP A 1 319 ? 13.543 -19.454 5.831 1.00 66.19 319 ASP A CA 1
ATOM 2606 C C . ASP A 1 319 ? 14.848 -19.683 5.054 1.00 66.19 319 ASP A C 1
ATOM 2608 O O . ASP A 1 319 ? 15.143 -20.800 4.611 1.00 66.19 319 ASP A O 1
ATOM 2612 N N . GLY A 1 320 ? 15.635 -18.618 4.877 1.00 61.56 320 GLY A N 1
ATOM 2613 C CA . GLY A 1 320 ? 16.935 -18.676 4.201 1.00 61.56 320 GLY A CA 1
ATOM 2614 C C . GLY A 1 320 ? 16.877 -18.943 2.692 1.00 61.56 320 GLY A C 1
ATOM 2615 O O . GLY A 1 320 ? 17.921 -19.120 2.065 1.00 61.56 320 GLY A O 1
ATOM 2616 N N . ASN A 1 321 ? 15.690 -18.975 2.079 1.00 67.31 321 ASN A N 1
ATOM 2617 C CA . ASN A 1 321 ? 15.566 -19.071 0.630 1.00 67.31 321 ASN A CA 1
ATOM 2618 C C . ASN A 1 321 ? 15.668 -17.679 -0.001 1.00 67.31 321 ASN A C 1
ATOM 2620 O O . ASN A 1 321 ? 14.721 -16.898 0.063 1.00 67.31 321 ASN A O 1
ATOM 2624 N N . GLU A 1 322 ? 16.782 -17.376 -0.668 1.00 53.31 322 GLU A N 1
ATOM 2625 C CA . GLU A 1 322 ? 16.950 -16.116 -1.401 1.00 53.31 322 GLU A CA 1
ATOM 2626 C C . GLU A 1 322 ? 15.959 -15.984 -2.573 1.00 53.31 322 GLU A C 1
ATOM 2628 O O . GLU A 1 322 ? 15.502 -14.883 -2.879 1.00 53.31 322 GLU A O 1
ATOM 2633 N N . GLY A 1 323 ? 15.563 -17.091 -3.200 1.00 59.88 323 GLY A N 1
ATOM 2634 C CA . GLY A 1 323 ? 14.589 -17.136 -4.289 1.00 59.88 323 GLY A CA 1
ATOM 2635 C C . GLY A 1 323 ? 13.175 -17.370 -3.770 1.00 59.88 323 GLY A C 1
ATOM 2636 O O . GLY A 1 323 ? 12.696 -18.503 -3.753 1.00 59.88 323 GLY A O 1
ATOM 2637 N N . SER A 1 324 ? 12.487 -16.310 -3.345 1.00 57.47 324 SER A N 1
ATOM 2638 C CA . SER A 1 324 ? 11.046 -16.391 -3.096 1.00 57.47 324 SER A CA 1
ATOM 2639 C C . SER A 1 324 ? 10.297 -15.415 -3.987 1.00 57.47 324 SER A C 1
ATOM 2641 O O . SER A 1 324 ? 10.353 -14.204 -3.774 1.00 57.47 324 SER A O 1
ATOM 2643 N N . GLY A 1 325 ? 9.617 -16.008 -4.966 1.00 72.56 325 GLY A N 1
ATOM 2644 C CA . GLY A 1 325 ? 8.241 -15.718 -5.329 1.00 72.56 325 GLY A CA 1
ATOM 2645 C C . GLY A 1 325 ? 7.801 -14.286 -5.059 1.00 72.56 325 GLY A C 1
ATOM 2646 O O . GLY A 1 325 ? 7.398 -13.915 -3.955 1.00 72.56 325 GLY A O 1
ATOM 2647 N N . ILE A 1 326 ? 7.888 -13.500 -6.115 1.00 88.31 326 ILE A N 1
ATOM 2648 C CA . ILE A 1 326 ? 7.085 -12.304 -6.273 1.00 88.31 326 ILE A CA 1
ATOM 2649 C C . ILE A 1 326 ? 5.658 -12.797 -6.490 1.00 88.31 326 ILE A C 1
ATOM 2651 O O . ILE A 1 326 ? 5.449 -13.562 -7.421 1.00 88.31 326 ILE A O 1
ATOM 2655 N N . ALA A 1 327 ? 4.714 -12.424 -5.633 1.00 90.94 327 ALA A N 1
ATOM 2656 C CA . ALA A 1 327 ? 3.291 -12.687 -5.830 1.00 90.94 327 ALA A CA 1
ATOM 2657 C C . ALA A 1 327 ? 2.682 -11.706 -6.832 1.00 90.94 327 ALA A C 1
ATOM 2659 O O . ALA A 1 327 ? 1.807 -12.074 -7.611 1.00 90.94 327 ALA A O 1
ATOM 2660 N N . PHE A 1 328 ? 3.174 -10.468 -6.820 1.00 93.12 328 PHE A N 1
ATOM 2661 C CA . PHE A 1 328 ? 2.580 -9.355 -7.539 1.00 93.12 328 PHE A CA 1
ATOM 2662 C C . PHE A 1 328 ? 3.649 -8.462 -8.162 1.00 93.12 328 PHE A C 1
ATOM 2664 O O . PHE A 1 328 ? 4.666 -8.162 -7.537 1.00 93.12 328 PHE A O 1
ATOM 2671 N N . LEU A 1 329 ? 3.394 -8.019 -9.386 1.00 92.06 329 LEU A N 1
ATOM 2672 C CA . LEU A 1 329 ? 4.155 -6.985 -10.072 1.00 92.06 329 LEU A CA 1
ATOM 2673 C C . LEU A 1 329 ? 3.243 -5.771 -10.241 1.00 92.06 329 LEU A C 1
ATOM 2675 O O . LEU A 1 329 ? 2.310 -5.800 -11.040 1.00 92.06 329 LEU A O 1
ATOM 2679 N N . HIS A 1 330 ? 3.493 -4.742 -9.435 1.00 92.19 330 HIS A N 1
ATOM 2680 C CA . HIS A 1 330 ? 2.728 -3.499 -9.418 1.00 92.19 330 HIS A CA 1
ATOM 2681 C C . HIS A 1 330 ? 3.388 -2.458 -10.325 1.00 92.19 330 HIS A C 1
ATOM 2683 O O . HIS A 1 330 ? 4.568 -2.136 -10.149 1.00 92.19 330 HIS A O 1
ATOM 2689 N N . GLY A 1 331 ? 2.621 -1.961 -11.298 1.00 86.31 331 GLY A N 1
ATOM 2690 C CA . GLY A 1 331 ? 3.082 -1.160 -12.427 1.00 86.31 331 GLY A CA 1
ATOM 2691 C C . GLY A 1 331 ? 3.828 0.109 -12.040 1.00 86.31 331 GLY A C 1
ATOM 2692 O O . GLY A 1 331 ? 4.724 0.498 -12.775 1.00 86.31 331 GLY A O 1
ATOM 2693 N N . GLY A 1 332 ? 3.546 0.719 -10.886 1.00 84.94 332 GLY A N 1
ATOM 2694 C CA . GLY A 1 332 ? 4.394 1.754 -10.289 1.00 84.94 332 GLY A CA 1
ATOM 2695 C C . GLY A 1 332 ? 4.776 2.874 -11.266 1.00 84.94 332 GLY A C 1
ATOM 2696 O O . GLY A 1 332 ? 3.954 3.707 -11.639 1.00 84.94 332 GLY A O 1
ATOM 2697 N N . ALA A 1 333 ? 6.045 2.901 -11.669 1.00 82.12 333 ALA A N 1
ATOM 2698 C CA . ALA A 1 333 ? 6.628 3.877 -12.585 1.00 82.12 333 ALA A CA 1
ATOM 2699 C C . ALA A 1 333 ? 6.407 3.545 -14.076 1.00 82.12 333 ALA A C 1
ATOM 2701 O O . ALA A 1 333 ? 6.519 4.435 -14.922 1.00 82.12 333 ALA A O 1
ATOM 2702 N N . LEU A 1 334 ? 6.058 2.299 -14.413 1.00 84.50 334 LEU A N 1
ATOM 2703 C CA . LEU A 1 334 ? 5.793 1.840 -15.781 1.00 84.50 334 LEU A CA 1
ATOM 2704 C C . LEU A 1 334 ? 4.726 2.690 -16.485 1.00 84.50 334 LEU A C 1
ATOM 2706 O O . LEU A 1 334 ? 4.853 2.961 -17.674 1.00 84.50 334 LEU A O 1
ATOM 2710 N N . LYS A 1 335 ? 3.739 3.197 -15.735 1.00 80.19 335 LYS A N 1
ATOM 2711 C CA . LYS A 1 335 ? 2.688 4.109 -16.227 1.00 80.19 335 LYS A CA 1
ATOM 2712 C C . LYS A 1 335 ? 3.197 5.457 -16.749 1.00 80.19 335 LYS A C 1
ATOM 2714 O O . LYS A 1 335 ? 2.446 6.201 -17.360 1.00 80.19 335 LYS A O 1
ATOM 2719 N N . THR A 1 336 ? 4.456 5.800 -16.477 1.00 79.50 336 THR A N 1
ATOM 2720 C CA . THR A 1 336 ? 5.096 7.018 -17.003 1.00 79.50 336 THR A CA 1
ATOM 2721 C C . THR A 1 336 ? 5.883 6.769 -18.287 1.00 79.50 336 THR A C 1
ATOM 2723 O O . THR A 1 336 ? 6.477 7.693 -18.833 1.00 79.50 336 THR A O 1
ATOM 2726 N N . MET A 1 337 ? 5.926 5.523 -18.770 1.00 80.56 337 MET A N 1
ATOM 2727 C CA . MET A 1 337 ? 6.686 5.150 -19.958 1.00 80.56 337 MET A CA 1
ATOM 2728 C C . MET A 1 337 ? 5.795 5.160 -21.196 1.00 80.56 337 MET A C 1
ATOM 2730 O O . MET A 1 337 ? 4.815 4.423 -21.276 1.00 80.56 337 MET A O 1
ATOM 2734 N N . SER A 1 338 ? 6.183 5.943 -22.200 1.00 77.00 338 SER A N 1
ATOM 2735 C CA . SER A 1 338 ? 5.443 6.022 -23.456 1.00 77.00 338 SER A CA 1
ATOM 2736 C C . SER A 1 338 ? 5.550 4.728 -24.278 1.00 77.00 338 SER A C 1
AT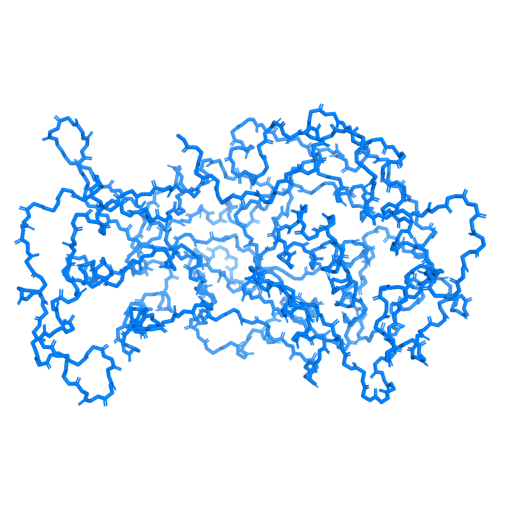OM 2738 O O . SER A 1 338 ? 6.563 4.017 -24.266 1.00 77.00 338 SER A O 1
ATOM 2740 N N . ALA A 1 339 ? 4.507 4.433 -25.056 1.00 74.94 339 ALA A N 1
ATOM 2741 C CA . ALA A 1 339 ? 4.483 3.299 -25.980 1.00 74.94 339 ALA A CA 1
ATOM 2742 C C . ALA A 1 339 ? 5.690 3.243 -26.955 1.00 74.94 339 ALA A C 1
ATOM 2744 O O . ALA A 1 339 ? 6.262 2.152 -27.115 1.00 74.94 339 ALA A O 1
ATOM 2745 N N . PRO A 1 340 ? 6.142 4.367 -27.563 1.00 74.69 340 PRO A N 1
ATOM 2746 C CA . PRO A 1 340 ? 7.372 4.410 -28.362 1.00 74.69 340 PRO A CA 1
ATOM 2747 C C . PRO A 1 340 ? 8.609 3.903 -27.607 1.00 74.69 340 PRO A C 1
ATOM 2749 O O . PRO A 1 340 ? 9.378 3.082 -28.120 1.00 74.69 340 PRO A O 1
ATOM 2752 N N . LEU A 1 341 ? 8.787 4.346 -26.360 1.00 76.62 341 LEU A N 1
ATOM 2753 C CA . LEU A 1 341 ? 9.931 3.968 -25.537 1.00 76.62 341 LEU A CA 1
ATOM 2754 C C . LEU A 1 341 ? 9.911 2.477 -25.182 1.00 76.62 341 LEU A C 1
ATOM 2756 O O . LEU A 1 341 ? 10.925 1.791 -25.341 1.00 76.62 341 LEU A O 1
ATOM 2760 N N . LEU A 1 342 ? 8.763 1.967 -24.728 1.00 79.06 342 LEU A N 1
ATOM 2761 C CA . LEU A 1 342 ? 8.603 0.555 -24.366 1.00 79.06 342 LEU A CA 1
ATOM 2762 C C . LEU A 1 342 ? 8.895 -0.367 -25.557 1.00 79.06 342 LEU A C 1
ATOM 2764 O O . LEU A 1 342 ? 9.648 -1.336 -25.428 1.00 79.06 342 LEU A O 1
ATOM 2768 N N . SER A 1 343 ? 8.373 -0.018 -26.737 1.00 72.56 343 SER A N 1
ATOM 2769 C CA . SER A 1 343 ? 8.601 -0.764 -27.982 1.00 72.56 343 SER A CA 1
ATOM 2770 C C . SER A 1 343 ? 10.084 -0.831 -28.350 1.00 72.56 343 SER A C 1
ATOM 2772 O O . SER A 1 343 ? 10.593 -1.879 -28.764 1.00 72.56 343 SER A O 1
ATOM 2774 N N . ARG A 1 344 ? 10.812 0.276 -28.164 1.00 73.88 344 ARG A N 1
ATOM 2775 C CA . ARG A 1 344 ? 12.253 0.334 -28.426 1.00 73.88 344 ARG A CA 1
ATOM 2776 C C . ARG A 1 344 ? 13.053 -0.511 -27.434 1.00 73.88 344 ARG A C 1
ATOM 2778 O O . ARG A 1 344 ? 13.937 -1.261 -27.854 1.00 73.88 344 ARG A O 1
ATOM 2785 N N . LEU A 1 345 ? 12.729 -0.439 -26.142 1.00 77.00 345 LEU A N 1
ATOM 2786 C CA . LEU A 1 345 ? 13.406 -1.220 -25.099 1.00 77.00 345 LEU A CA 1
ATOM 2787 C C . LEU A 1 345 ? 13.243 -2.725 -25.294 1.00 77.00 345 LEU A C 1
ATOM 2789 O O . LEU A 1 345 ? 14.212 -3.477 -25.187 1.00 77.00 345 LEU A O 1
ATOM 2793 N N . LEU A 1 346 ? 12.041 -3.151 -25.678 1.00 74.50 346 LEU A N 1
ATOM 2794 C CA . LEU A 1 346 ? 11.737 -4.540 -26.006 1.00 74.50 346 LEU A CA 1
ATOM 2795 C C . LEU A 1 346 ? 12.681 -5.121 -27.073 1.00 74.50 346 LEU A C 1
ATOM 2797 O O . LEU A 1 346 ? 13.038 -6.301 -27.012 1.00 74.50 346 LEU A O 1
ATOM 2801 N N . LYS A 1 347 ? 13.056 -4.302 -28.065 1.00 68.75 347 LYS A N 1
ATOM 2802 C CA . LYS A 1 347 ? 13.867 -4.700 -29.226 1.00 68.75 347 LYS A CA 1
ATOM 2803 C C . LYS A 1 347 ? 15.365 -4.600 -28.964 1.00 68.75 347 LYS A C 1
ATOM 2805 O O . LYS A 1 347 ? 16.095 -5.502 -29.363 1.00 68.75 347 LYS A O 1
ATOM 2810 N N . LEU A 1 348 ? 15.813 -3.531 -28.304 1.00 68.94 348 LEU A N 1
ATOM 2811 C CA . LEU A 1 348 ? 17.236 -3.306 -28.031 1.00 68.94 348 LEU A CA 1
ATOM 2812 C C . LEU A 1 348 ? 17.749 -4.159 -26.866 1.00 68.94 348 LEU A C 1
ATOM 2814 O O . LEU A 1 348 ? 18.842 -4.713 -26.955 1.00 68.94 348 LEU A O 1
ATOM 2818 N N . ASN A 1 349 ? 16.947 -4.302 -25.808 1.00 69.06 349 ASN A N 1
ATOM 2819 C CA . ASN A 1 349 ? 17.369 -4.935 -24.554 1.00 69.06 349 ASN A CA 1
ATOM 2820 C C . ASN A 1 349 ? 16.699 -6.292 -24.309 1.00 69.06 349 ASN A C 1
ATOM 2822 O O . ASN A 1 349 ? 16.890 -6.898 -23.257 1.00 69.06 349 ASN A O 1
ATOM 2826 N N . GLY A 1 350 ? 15.902 -6.779 -25.265 1.00 73.81 350 GLY A N 1
ATOM 2827 C CA . GLY A 1 350 ? 15.175 -8.039 -25.121 1.00 73.81 350 GLY A CA 1
ATOM 2828 C C . GLY A 1 350 ? 14.041 -7.983 -24.095 1.00 73.81 350 GLY A C 1
ATOM 2829 O O . GLY A 1 350 ? 13.494 -9.033 -23.764 1.00 73.81 350 GLY A O 1
ATOM 2830 N N . GLY A 1 351 ? 13.653 -6.793 -23.626 1.00 80.56 351 GLY A N 1
ATOM 2831 C CA . GLY A 1 351 ? 12.566 -6.626 -22.667 1.00 80.56 351 GLY A CA 1
ATOM 2832 C C . GLY A 1 351 ? 12.732 -5.453 -21.717 1.00 80.56 351 GLY A C 1
ATOM 2833 O O . GLY A 1 351 ? 13.763 -4.777 -21.710 1.00 80.56 351 GLY A O 1
ATOM 2834 N N . ILE A 1 352 ? 11.711 -5.252 -20.886 1.00 85.75 352 ILE A N 1
ATOM 2835 C CA . ILE A 1 352 ? 11.713 -4.261 -19.798 1.00 85.75 352 ILE A CA 1
ATOM 2836 C C . ILE A 1 352 ? 11.708 -4.925 -18.419 1.00 85.75 352 ILE A C 1
ATOM 2838 O O . ILE A 1 352 ? 12.051 -4.269 -17.440 1.00 85.75 352 ILE A O 1
ATOM 2842 N N . PHE A 1 353 ? 11.376 -6.215 -18.332 1.00 90.94 353 PHE A N 1
ATOM 2843 C CA . PHE A 1 353 ? 11.483 -7.033 -17.125 1.00 90.94 353 PHE A CA 1
ATOM 2844 C C . PHE A 1 353 ? 12.728 -7.916 -17.232 1.00 90.94 353 PHE A C 1
ATOM 2846 O O . PHE A 1 353 ? 12.639 -9.119 -17.458 1.00 90.94 353 PHE A O 1
ATOM 2853 N N . THR A 1 354 ? 13.914 -7.314 -17.133 1.00 91.19 354 THR A N 1
ATOM 2854 C CA . THR A 1 354 ? 15.190 -8.022 -17.375 1.00 91.19 354 THR A CA 1
ATOM 2855 C C . THR A 1 354 ? 16.080 -8.095 -16.144 1.00 91.19 354 THR A C 1
ATOM 2857 O O . THR A 1 354 ? 16.861 -9.037 -16.000 1.00 91.19 354 THR A O 1
ATOM 2860 N N . HIS A 1 355 ? 15.962 -7.123 -15.244 1.00 93.75 355 HIS A N 1
ATOM 2861 C CA . HIS A 1 355 ? 16.791 -6.976 -14.060 1.00 93.75 355 HIS A CA 1
ATOM 2862 C C . HIS A 1 355 ? 15.950 -6.604 -12.842 1.00 93.75 355 HIS A C 1
ATOM 2864 O O . HIS A 1 355 ? 14.803 -6.176 -12.950 1.00 93.75 355 HIS A O 1
ATOM 2870 N N . PHE A 1 356 ? 16.545 -6.744 -11.668 1.00 94.75 356 PHE A N 1
ATOM 2871 C CA . PHE A 1 356 ? 15.953 -6.306 -10.416 1.00 94.75 356 PHE A CA 1
ATOM 2872 C C . PHE A 1 356 ? 17.028 -5.819 -9.449 1.00 94.75 356 PHE A C 1
ATOM 2874 O O . PHE A 1 356 ? 18.184 -6.244 -9.517 1.00 94.75 356 PHE A O 1
ATOM 2881 N N . LYS A 1 357 ? 16.625 -4.978 -8.501 1.00 94.56 357 LYS A N 1
ATOM 2882 C CA . LYS A 1 357 ? 17.383 -4.661 -7.291 1.00 94.56 357 LYS A CA 1
ATOM 2883 C C . LYS A 1 357 ? 16.590 -5.108 -6.071 1.00 94.56 357 LYS A C 1
ATOM 2885 O O . LYS A 1 357 ? 15.409 -4.802 -5.928 1.00 94.56 357 LYS A O 1
ATOM 2890 N N . ARG A 1 358 ? 17.254 -5.844 -5.181 1.00 92.19 358 ARG A N 1
ATOM 2891 C CA . ARG A 1 358 ? 16.685 -6.340 -3.924 1.00 92.19 358 ARG A CA 1
ATOM 2892 C C . ARG A 1 358 ? 17.783 -6.461 -2.879 1.00 92.19 358 ARG A C 1
ATOM 2894 O O . ARG A 1 358 ? 18.825 -7.051 -3.179 1.00 92.19 358 ARG A O 1
ATOM 2901 N N . VAL A 1 359 ? 17.542 -5.937 -1.677 1.00 90.06 359 VAL A N 1
ATOM 2902 C CA . VAL A 1 359 ? 18.499 -6.037 -0.564 1.00 90.06 359 VAL A CA 1
ATOM 2903 C C . VAL A 1 359 ? 18.744 -7.503 -0.172 1.00 90.06 359 VAL A C 1
ATOM 2905 O O . VAL A 1 359 ? 18.046 -8.420 -0.616 1.00 90.06 359 VAL A O 1
ATOM 2908 N N . SER A 1 360 ? 19.795 -7.751 0.615 1.00 85.94 360 SER A N 1
ATOM 2909 C CA . SER A 1 360 ? 20.162 -9.112 1.035 1.00 85.94 360 SER A CA 1
ATOM 2910 C C . SER A 1 360 ? 19.029 -9.793 1.814 1.00 85.94 360 SER A C 1
ATOM 2912 O O . SER A 1 360 ? 18.281 -9.107 2.503 1.00 85.94 360 SER A O 1
ATOM 2914 N N . ALA A 1 361 ? 18.923 -11.127 1.764 1.00 80.31 361 ALA A N 1
ATOM 2915 C CA . ALA A 1 361 ? 17.861 -11.856 2.471 1.00 80.31 361 ALA A CA 1
ATOM 2916 C C . ALA A 1 361 ? 17.821 -11.528 3.974 1.00 80.31 361 ALA A C 1
ATOM 2918 O O . ALA A 1 361 ? 16.758 -11.221 4.496 1.00 80.31 361 ALA A O 1
ATOM 2919 N N . THR A 1 362 ? 18.979 -11.466 4.638 1.00 81.00 362 THR A N 1
ATOM 2920 C CA . THR A 1 362 ? 19.075 -11.056 6.048 1.00 81.00 362 THR A CA 1
ATOM 2921 C C . THR A 1 362 ? 18.515 -9.655 6.293 1.00 81.00 362 THR A C 1
ATOM 2923 O O . THR A 1 362 ? 17.903 -9.421 7.326 1.00 81.00 362 THR A O 1
ATOM 2926 N N . SER A 1 363 ? 18.723 -8.717 5.364 1.00 82.44 363 SER A N 1
ATOM 2927 C CA . SER A 1 363 ? 18.161 -7.365 5.469 1.00 82.44 363 SER A CA 1
ATOM 2928 C C . SER A 1 363 ? 16.669 -7.322 5.130 1.00 82.44 363 SER A C 1
ATOM 2930 O O . SER A 1 363 ? 15.946 -6.566 5.758 1.00 82.44 363 SER A O 1
ATOM 2932 N N . LEU A 1 364 ? 16.202 -8.122 4.162 1.00 80.88 364 LEU A N 1
ATOM 2933 C CA . LEU A 1 364 ? 14.785 -8.192 3.775 1.00 80.88 364 LEU A CA 1
ATOM 2934 C C . LEU A 1 364 ? 13.895 -8.742 4.890 1.00 80.88 364 LEU A C 1
ATOM 2936 O O . LEU A 1 364 ? 12.716 -8.409 4.921 1.00 80.88 364 LEU A O 1
ATOM 2940 N N . GLU A 1 365 ? 14.443 -9.629 5.722 1.00 82.88 365 GLU A N 1
ATOM 2941 C CA . GLU A 1 365 ? 13.734 -10.293 6.821 1.00 82.88 365 GLU A CA 1
ATOM 2942 C C . GLU A 1 365 ? 13.892 -9.536 8.156 1.00 82.88 365 GLU A C 1
ATOM 2944 O O . GLU A 1 365 ? 13.100 -9.734 9.076 1.00 82.88 365 GLU A O 1
ATOM 2949 N N . ASP A 1 366 ? 14.888 -8.647 8.271 1.00 88.00 366 ASP A N 1
ATOM 2950 C CA . ASP A 1 366 ? 15.089 -7.764 9.426 1.00 88.00 366 ASP A CA 1
ATOM 2951 C C . ASP A 1 366 ? 14.444 -6.398 9.175 1.00 88.00 366 ASP A C 1
ATOM 2953 O O . ASP A 1 366 ? 15.090 -5.431 8.764 1.00 88.00 366 ASP A O 1
ATOM 2957 N N . TRP A 1 367 ? 13.154 -6.317 9.492 1.00 87.88 367 TRP A N 1
ATOM 2958 C CA . TRP A 1 367 ? 12.353 -5.109 9.324 1.00 87.88 367 TRP A CA 1
ATOM 2959 C C . TRP A 1 367 ? 12.856 -3.930 10.163 1.00 87.88 367 TRP A C 1
ATOM 2961 O O . TRP A 1 367 ? 12.448 -2.808 9.907 1.00 87.88 367 TRP A O 1
ATOM 2971 N N . THR A 1 368 ? 13.779 -4.103 11.115 1.00 89.25 368 THR A N 1
ATOM 2972 C CA . THR A 1 368 ? 14.330 -2.959 11.867 1.00 89.25 368 THR A CA 1
ATOM 2973 C C . THR A 1 368 ? 15.328 -2.116 11.066 1.00 89.25 368 THR A C 1
ATOM 2975 O O . THR A 1 368 ? 15.581 -0.946 11.398 1.00 89.25 368 THR A O 1
ATOM 2978 N N . ARG A 1 369 ? 15.886 -2.696 9.994 1.00 88.44 369 ARG A N 1
ATOM 2979 C CA . ARG A 1 369 ? 16.865 -2.052 9.113 1.00 88.44 369 ARG A CA 1
ATOM 2980 C C . ARG A 1 369 ? 16.177 -1.187 8.074 1.00 88.44 369 ARG A C 1
ATOM 2982 O O . ARG A 1 369 ? 15.235 -1.623 7.424 1.00 88.44 369 ARG A O 1
ATOM 2989 N N . VAL A 1 370 ? 16.701 0.017 7.891 1.00 89.25 370 VAL A N 1
ATOM 2990 C CA . VAL A 1 370 ? 16.260 0.942 6.850 1.00 89.25 370 VAL A CA 1
ATOM 2991 C C . VAL A 1 370 ? 17.326 0.981 5.764 1.00 89.25 370 VAL A C 1
ATOM 2993 O O . VAL A 1 370 ? 18.497 1.222 6.051 1.00 89.25 370 VAL A O 1
ATOM 2996 N N . GLU A 1 371 ? 16.923 0.741 4.520 1.00 90.56 371 GLU A N 1
ATOM 2997 C CA . GLU A 1 371 ? 17.802 0.934 3.370 1.00 90.56 371 GLU A CA 1
ATOM 2998 C C . GLU A 1 371 ? 17.804 2.420 2.988 1.00 90.56 371 GLU A C 1
ATOM 3000 O O . GLU A 1 371 ? 16.748 3.022 2.769 1.00 90.56 371 GLU A O 1
ATOM 3005 N N . SER A 1 372 ? 18.991 3.020 2.941 1.00 89.81 372 SER A N 1
ATOM 3006 C CA . SER A 1 372 ? 19.186 4.408 2.525 1.00 89.81 372 SER A CA 1
ATOM 3007 C C . SER A 1 372 ? 19.340 4.520 1.006 1.00 89.81 372 SER A C 1
ATOM 3009 O O . SER A 1 372 ? 19.625 3.542 0.312 1.00 89.81 372 SER A O 1
ATOM 3011 N N . GLY A 1 373 ? 19.147 5.727 0.463 1.00 87.12 373 GLY A N 1
ATOM 3012 C CA . GLY A 1 373 ? 19.312 5.967 -0.974 1.00 87.12 373 GLY A CA 1
ATOM 3013 C C . GLY A 1 373 ? 18.303 5.214 -1.848 1.00 87.12 373 GLY A C 1
ATOM 3014 O O . GLY A 1 373 ? 18.610 4.892 -2.999 1.00 87.12 373 GLY A O 1
ATOM 3015 N N . VAL A 1 374 ? 17.131 4.910 -1.289 1.00 90.75 374 VAL A N 1
ATOM 3016 C CA . VAL A 1 374 ? 15.970 4.384 -2.011 1.00 90.75 374 VAL A CA 1
ATOM 3017 C C . VAL A 1 374 ? 15.148 5.584 -2.442 1.00 90.75 374 VAL A C 1
ATOM 3019 O O . VAL A 1 374 ? 14.670 6.324 -1.590 1.00 90.75 374 VAL A O 1
ATOM 3022 N N . ASP A 1 375 ? 15.044 5.813 -3.745 1.00 84.06 375 ASP A N 1
ATOM 3023 C CA . ASP A 1 375 ? 14.456 7.045 -4.269 1.00 84.06 375 ASP A CA 1
ATOM 3024 C C . ASP A 1 375 ? 13.838 6.813 -5.652 1.00 84.06 375 ASP A C 1
ATOM 3026 O O . ASP A 1 375 ? 14.328 5.991 -6.437 1.00 84.06 375 ASP A O 1
ATOM 3030 N N . ILE A 1 376 ? 12.775 7.558 -5.953 1.00 84.94 376 ILE A N 1
ATOM 3031 C CA . ILE A 1 376 ? 12.127 7.594 -7.262 1.00 84.94 376 ILE A CA 1
ATOM 3032 C C . ILE A 1 376 ? 12.648 8.823 -8.004 1.00 84.94 376 ILE A C 1
ATOM 3034 O O . ILE A 1 376 ? 12.298 9.961 -7.701 1.00 84.94 376 ILE A O 1
ATOM 3038 N N . LYS A 1 377 ? 13.478 8.594 -9.022 1.00 80.88 377 LYS A N 1
ATOM 3039 C CA . LYS A 1 377 ? 14.124 9.673 -9.781 1.00 80.88 377 LYS A CA 1
ATOM 3040 C C . LYS A 1 377 ? 13.472 9.871 -11.137 1.00 80.88 377 LYS A C 1
ATOM 3042 O O . LYS A 1 377 ? 13.158 8.898 -11.818 1.00 80.88 377 LYS A O 1
ATOM 3047 N N . LEU A 1 378 ? 13.360 11.131 -11.561 1.00 75.25 378 LEU A N 1
ATOM 3048 C CA . LEU A 1 378 ? 12.996 11.467 -12.936 1.00 75.25 378 LEU A CA 1
ATOM 3049 C C . LEU A 1 378 ? 14.168 11.207 -13.886 1.00 75.25 378 LEU A C 1
ATOM 3051 O O . LEU A 1 378 ? 15.272 11.724 -13.715 1.00 75.25 378 LEU A O 1
ATOM 3055 N N . TRP A 1 379 ? 13.893 10.426 -14.916 1.00 72.94 379 TRP A N 1
ATOM 3056 C CA . TRP A 1 379 ? 14.780 10.067 -16.004 1.00 72.94 379 TRP A CA 1
ATOM 3057 C C . TRP A 1 379 ? 14.262 10.691 -17.295 1.00 72.94 379 TRP A C 1
ATOM 3059 O O . TRP A 1 379 ? 13.269 10.225 -17.836 1.00 72.94 379 TRP A O 1
ATOM 3069 N N . SER A 1 380 ? 14.930 11.715 -17.830 1.00 64.62 380 SER A N 1
ATOM 3070 C CA . SER A 1 380 ? 14.639 12.168 -19.198 1.00 64.62 380 SER A CA 1
ATOM 3071 C C . SER A 1 380 ? 15.080 11.107 -20.205 1.00 64.62 380 SER A C 1
ATOM 3073 O O . SER A 1 380 ? 16.269 10.780 -20.296 1.00 64.62 380 SER A O 1
ATOM 3075 N N . ALA A 1 381 ? 14.134 10.582 -20.980 1.00 61.28 381 ALA A N 1
ATOM 3076 C CA . ALA A 1 381 ? 14.414 9.533 -21.957 1.00 61.28 381 ALA A CA 1
ATOM 3077 C C . ALA A 1 381 ? 15.523 9.939 -22.958 1.00 61.28 381 ALA A C 1
ATOM 3079 O O . ALA A 1 381 ? 16.354 9.115 -23.333 1.00 61.28 381 ALA A O 1
ATOM 3080 N N . GLY A 1 382 ? 15.598 11.219 -23.327 1.00 56.47 382 GLY A N 1
ATOM 3081 C CA . GLY A 1 382 ? 16.558 11.787 -24.274 1.00 56.47 382 GLY A CA 1
ATOM 3082 C C . GLY A 1 382 ? 17.965 11.998 -23.727 1.00 56.47 382 GLY A C 1
ATOM 3083 O O . GLY A 1 382 ? 18.940 11.695 -24.408 1.00 56.47 382 GLY A O 1
ATOM 3084 N N . PHE A 1 383 ? 18.105 12.479 -22.487 1.00 52.41 383 PHE A N 1
ATOM 3085 C CA . PHE A 1 383 ? 19.429 12.674 -21.873 1.00 52.41 383 PHE A CA 1
ATOM 3086 C C . PHE A 1 383 ? 20.115 11.356 -21.514 1.00 52.41 383 PHE A C 1
ATOM 3088 O O . PHE A 1 383 ? 21.346 11.270 -21.497 1.00 52.41 383 PHE A O 1
ATOM 3095 N N . TYR A 1 384 ? 19.317 10.341 -21.192 1.00 55.84 384 TYR A N 1
ATOM 3096 C CA . TYR A 1 384 ? 19.811 9.098 -20.623 1.00 55.84 384 TYR A CA 1
ATOM 3097 C C . TYR A 1 384 ? 19.985 7.978 -21.635 1.00 55.84 384 TYR A C 1
ATOM 3099 O O . TYR A 1 384 ? 20.624 6.994 -21.299 1.00 55.84 384 TYR A O 1
ATOM 3107 N N . TYR A 1 385 ? 19.530 8.113 -22.876 1.00 56.81 385 TYR A N 1
ATOM 3108 C CA . TYR A 1 385 ? 19.919 7.181 -23.925 1.00 56.81 385 TYR A CA 1
ATOM 3109 C C . TYR A 1 385 ? 20.800 7.883 -24.948 1.00 56.81 385 TYR A C 1
ATOM 3111 O O . TYR A 1 385 ? 20.324 8.615 -25.810 1.00 56.81 385 TYR A O 1
ATOM 3119 N N . ASN A 1 386 ? 22.100 7.585 -24.917 1.00 50.56 386 ASN A N 1
ATOM 3120 C CA . ASN A 1 386 ? 22.925 7.792 -26.100 1.00 50.56 386 ASN A CA 1
ATOM 3121 C C . ASN A 1 386 ? 22.612 6.630 -27.043 1.00 50.56 386 ASN A C 1
ATOM 3123 O O . ASN A 1 386 ? 23.324 5.627 -27.060 1.00 50.56 386 ASN A O 1
ATOM 3127 N N . LEU A 1 387 ? 21.471 6.697 -27.730 1.00 51.72 387 LEU A N 1
ATOM 3128 C CA . LEU A 1 387 ? 21.112 5.715 -28.742 1.00 51.72 387 LEU A CA 1
ATOM 3129 C C . LEU A 1 387 ? 22.172 5.824 -29.830 1.00 51.72 387 LEU A C 1
ATOM 3131 O O . LEU A 1 387 ? 22.089 6.658 -30.720 1.00 51.72 387 LEU A O 1
ATOM 3135 N N . THR A 1 388 ? 23.202 4.989 -29.744 1.00 43.06 388 THR A N 1
ATOM 3136 C CA . THR A 1 388 ? 24.353 4.983 -30.656 1.00 43.06 388 THR A CA 1
ATOM 3137 C C . THR A 1 388 ? 23.969 4.669 -32.107 1.00 43.06 388 THR A C 1
ATOM 3139 O O . THR A 1 388 ? 24.837 4.663 -32.979 1.00 43.06 388 THR A O 1
ATOM 3142 N N . GLN A 1 389 ? 22.681 4.433 -32.381 1.00 52.06 389 GLN A N 1
ATOM 3143 C CA . GLN A 1 389 ? 22.102 4.296 -33.708 1.00 52.06 389 GLN A CA 1
ATOM 3144 C C . GLN A 1 389 ? 20.707 4.945 -33.774 1.00 52.06 389 GLN A C 1
ATOM 3146 O O . GLN A 1 389 ? 19.812 4.625 -32.979 1.00 52.06 389 GLN A O 1
ATOM 3151 N N . ASP A 1 390 ? 20.526 5.810 -34.773 1.00 55.72 390 ASP A N 1
ATOM 3152 C CA . ASP A 1 390 ? 19.246 6.371 -35.213 1.00 55.72 390 ASP A CA 1
ATOM 3153 C C . ASP A 1 390 ? 18.403 5.273 -35.881 1.00 55.72 390 ASP A C 1
ATOM 3155 O O . ASP A 1 390 ? 18.281 5.212 -37.101 1.00 55.72 390 ASP A O 1
ATOM 3159 N N . TYR A 1 391 ? 17.869 4.342 -35.094 1.00 56.41 391 TYR A N 1
ATOM 3160 C CA . TYR A 1 391 ? 16.889 3.386 -35.601 1.00 56.41 391 TYR A CA 1
ATOM 3161 C C . TYR A 1 391 ? 15.513 4.045 -35.666 1.00 56.41 391 TYR A C 1
ATOM 3163 O O . TYR A 1 391 ? 14.995 4.481 -34.630 1.00 56.41 391 TYR A O 1
ATOM 3171 N N . ALA A 1 392 ? 14.907 4.069 -36.855 1.00 61.16 392 ALA A N 1
ATOM 3172 C CA . ALA A 1 392 ? 13.484 4.341 -36.977 1.00 61.16 392 ALA A CA 1
ATOM 3173 C C . ALA A 1 392 ? 12.697 3.112 -36.475 1.00 61.16 392 ALA A C 1
ATOM 3175 O O . ALA A 1 392 ? 13.162 1.978 -36.603 1.00 61.16 392 ALA A O 1
ATOM 3176 N N . PRO A 1 393 ? 11.475 3.263 -35.945 1.00 58.19 393 PRO A N 1
ATOM 3177 C CA . PRO A 1 393 ? 10.613 2.137 -35.601 1.00 58.19 393 PRO A CA 1
ATOM 3178 C C . PRO A 1 393 ? 10.350 1.239 -36.795 1.00 58.19 393 PRO A C 1
ATOM 3180 O O . PRO A 1 393 ? 10.270 0.038 -36.610 1.00 58.19 393 PRO A O 1
ATOM 3183 N N . SER A 1 394 ? 10.288 1.779 -38.016 1.00 60.97 394 SER A N 1
ATOM 3184 C CA . SER A 1 394 ? 10.173 0.965 -39.234 1.00 60.97 394 SER A CA 1
ATOM 3185 C C . SER A 1 394 ? 11.369 0.026 -39.469 1.00 60.97 394 SER A C 1
ATOM 3187 O O . SER A 1 394 ? 11.212 -0.985 -40.151 1.00 60.97 394 SER A O 1
ATOM 3189 N N . ASP A 1 395 ? 12.525 0.295 -38.852 1.00 66.56 395 ASP A N 1
ATOM 3190 C CA . ASP A 1 395 ? 13.687 -0.604 -38.845 1.00 66.56 395 ASP A CA 1
ATOM 3191 C C . ASP A 1 395 ? 13.578 -1.694 -37.760 1.00 66.56 395 ASP A C 1
ATOM 3193 O O . ASP A 1 395 ? 14.261 -2.717 -37.822 1.00 66.56 395 ASP A O 1
ATOM 3197 N N . LEU A 1 396 ? 12.723 -1.486 -36.752 1.00 61.75 396 LEU A N 1
ATOM 3198 C CA . LEU A 1 396 ? 12.576 -2.344 -35.567 1.00 61.75 396 LEU A CA 1
ATOM 3199 C C . LEU A 1 396 ? 11.251 -3.139 -35.551 1.00 61.75 396 LEU A C 1
ATOM 3201 O O . LEU A 1 396 ? 11.148 -4.185 -34.893 1.00 61.75 396 LEU A O 1
ATOM 3205 N N . ILE A 1 397 ? 10.239 -2.648 -36.270 1.00 63.16 397 ILE A N 1
ATOM 3206 C CA . ILE A 1 397 ? 8.829 -3.044 -36.238 1.00 63.16 397 ILE A CA 1
ATOM 3207 C C . ILE A 1 397 ? 8.361 -3.298 -37.671 1.00 63.16 397 ILE A C 1
ATOM 3209 O O . ILE A 1 397 ? 8.324 -2.396 -38.506 1.00 63.16 397 ILE A O 1
ATOM 3213 N N . SER A 1 398 ? 7.995 -4.546 -37.952 1.00 65.50 398 SER A N 1
ATOM 3214 C CA . SER A 1 398 ? 7.487 -4.939 -39.263 1.00 65.50 398 SER A CA 1
ATOM 3215 C C . SER A 1 398 ? 5.967 -4.770 -39.337 1.00 65.50 398 SER A C 1
ATOM 3217 O O . SER A 1 398 ? 5.271 -4.973 -38.347 1.00 65.50 398 SER A O 1
ATOM 3219 N N . ALA A 1 399 ? 5.444 -4.432 -40.517 1.00 64.75 399 ALA A N 1
ATOM 3220 C CA . ALA A 1 399 ? 4.007 -4.237 -40.752 1.00 64.75 399 ALA A CA 1
ATOM 3221 C C . ALA A 1 399 ? 3.175 -5.531 -40.695 1.00 64.75 399 ALA A C 1
ATOM 3223 O O . ALA A 1 399 ? 1.955 -5.472 -40.738 1.00 64.75 399 ALA A O 1
ATOM 3224 N N . ASP A 1 400 ? 3.819 -6.695 -40.641 1.00 66.25 400 ASP A N 1
ATOM 3225 C CA . ASP A 1 400 ? 3.187 -8.004 -40.439 1.00 66.25 400 ASP A CA 1
ATOM 3226 C C . ASP A 1 400 ? 3.239 -8.476 -38.978 1.00 66.25 400 ASP A C 1
ATOM 3228 O O . ASP A 1 400 ? 2.752 -9.563 -38.676 1.00 66.25 400 ASP A O 1
ATOM 3232 N N . ALA A 1 401 ? 3.822 -7.685 -38.074 1.00 64.25 401 ALA A N 1
ATOM 3233 C CA . ALA A 1 401 ? 3.827 -8.007 -36.659 1.00 64.25 401 ALA A CA 1
ATOM 3234 C C . ALA A 1 401 ? 2.468 -7.660 -36.025 1.00 64.25 401 ALA A C 1
ATOM 3236 O O . ALA A 1 401 ? 1.976 -6.537 -36.134 1.00 64.25 401 ALA A O 1
ATOM 3237 N N . ASP A 1 402 ? 1.887 -8.666 -35.380 1.00 60.81 402 ASP A N 1
ATOM 3238 C CA . ASP A 1 402 ? 0.643 -8.623 -34.610 1.00 60.81 402 ASP A CA 1
ATOM 3239 C C . ASP A 1 402 ? 1.026 -8.386 -33.140 1.00 60.81 402 ASP A C 1
ATOM 3241 O O . ASP A 1 402 ? 1.468 -9.305 -32.445 1.00 60.81 402 ASP A O 1
ATOM 3245 N N . PHE A 1 403 ? 1.030 -7.115 -32.724 1.00 54.69 403 PHE A N 1
ATOM 3246 C CA . PHE A 1 403 ? 1.504 -6.700 -31.396 1.00 54.69 403 PHE A CA 1
ATOM 3247 C C . PHE A 1 403 ? 0.415 -6.751 -30.331 1.00 54.69 403 PHE A C 1
ATOM 3249 O O . PHE A 1 403 ? 0.751 -6.821 -29.155 1.00 54.69 403 PHE A O 1
ATOM 3256 N N . ASP A 1 404 ? -0.850 -6.687 -30.730 1.00 53.03 404 ASP A N 1
ATOM 3257 C CA . ASP A 1 404 ? -2.027 -6.714 -29.866 1.00 53.03 404 ASP A CA 1
ATOM 3258 C C . ASP A 1 404 ? -2.694 -8.084 -29.788 1.00 53.03 404 ASP A C 1
ATOM 3260 O O . ASP A 1 404 ? -3.587 -8.281 -28.962 1.00 53.03 404 ASP A O 1
ATOM 3264 N N . LEU A 1 405 ? -2.211 -9.046 -30.581 1.00 54.22 405 LEU A N 1
ATOM 3265 C CA . LEU A 1 405 ? -2.635 -10.445 -30.577 1.00 54.22 405 LEU A CA 1
ATOM 3266 C C . LEU A 1 405 ? -4.138 -10.606 -30.825 1.00 54.22 405 LEU A C 1
ATOM 3268 O O . LEU A 1 405 ? -4.744 -11.613 -30.442 1.00 54.22 405 LEU A O 1
ATOM 3272 N N . ASP A 1 406 ? -4.742 -9.624 -31.490 1.00 63.12 406 ASP A N 1
ATOM 3273 C CA . ASP A 1 406 ? -6.143 -9.630 -31.894 1.00 63.12 406 ASP A CA 1
ATOM 3274 C C . ASP A 1 406 ? -6.324 -10.147 -33.337 1.00 63.12 406 ASP A C 1
ATOM 3276 O O . ASP A 1 406 ? -7.450 -10.269 -33.837 1.00 63.12 406 ASP A O 1
ATOM 3280 N N . GLY A 1 407 ? -5.216 -10.525 -33.991 1.00 60.31 407 GLY A N 1
ATOM 3281 C CA . GLY A 1 407 ? -5.183 -10.982 -35.374 1.00 60.31 407 GLY A CA 1
ATOM 3282 C C . GLY A 1 407 ? -5.149 -9.844 -36.394 1.00 60.31 407 GLY A C 1
ATOM 3283 O O . GLY A 1 407 ? -5.332 -10.109 -37.591 1.00 60.31 407 GLY A O 1
ATOM 3284 N N . LEU A 1 408 ? -4.948 -8.595 -35.958 1.00 62.44 408 LEU A N 1
ATOM 3285 C CA . LEU A 1 408 ? -4.757 -7.438 -36.818 1.00 62.44 408 LEU A CA 1
ATOM 3286 C C . LEU A 1 408 ? -3.265 -7.146 -37.007 1.00 62.44 408 LEU A C 1
ATOM 3288 O O . LEU A 1 408 ? -2.425 -7.249 -36.124 1.00 62.44 408 LEU A O 1
ATOM 3292 N N . THR A 1 409 ? -2.910 -6.772 -38.231 1.00 64.69 409 THR A N 1
ATOM 3293 C CA . THR A 1 409 ? -1.575 -6.248 -38.521 1.00 64.69 409 THR A CA 1
ATOM 3294 C C . THR A 1 409 ? -1.510 -4.785 -38.115 1.00 64.69 409 THR A C 1
ATOM 3296 O O . THR A 1 409 ? -2.394 -4.015 -38.509 1.00 64.69 409 THR A O 1
ATOM 3299 N N . ILE A 1 410 ? -0.435 -4.379 -37.440 1.00 65.44 410 ILE A N 1
ATOM 3300 C CA . ILE A 1 410 ? -0.189 -2.969 -37.140 1.00 65.44 410 ILE A CA 1
ATOM 3301 C C . ILE A 1 410 ? -0.140 -2.136 -38.437 1.00 65.44 410 ILE A C 1
ATOM 3303 O O . ILE A 1 410 ? 0.552 -2.470 -39.406 1.00 65.44 410 ILE A O 1
ATOM 3307 N N . SER A 1 411 ? -0.904 -1.044 -38.489 1.00 72.44 411 SER A N 1
ATOM 3308 C CA . SER A 1 411 ? -0.922 -0.167 -39.659 1.00 72.44 411 SER A CA 1
ATOM 3309 C C . SER A 1 411 ? 0.394 0.604 -39.798 1.00 72.44 411 SER A C 1
ATOM 3311 O O . SER A 1 411 ? 1.152 0.785 -38.843 1.00 72.44 411 SER A O 1
ATOM 3313 N N . LYS A 1 412 ? 0.671 1.127 -40.998 1.00 74.50 412 LYS A N 1
ATOM 3314 C CA . LYS A 1 412 ? 1.842 1.994 -41.207 1.00 74.50 412 LYS A CA 1
ATOM 3315 C C . LYS A 1 412 ? 1.762 3.265 -40.363 1.00 74.50 412 LYS A C 1
ATOM 3317 O O . LYS A 1 412 ? 2.790 3.752 -39.907 1.00 74.50 412 LYS A O 1
ATOM 3322 N N . GLU A 1 413 ? 0.555 3.785 -40.156 1.00 74.56 413 GLU A N 1
ATOM 3323 C CA . GLU A 1 413 ? 0.297 4.942 -39.301 1.00 74.56 413 GLU A CA 1
ATOM 3324 C C . GLU A 1 413 ? 0.591 4.628 -37.828 1.00 74.56 413 GLU A C 1
ATOM 3326 O O . GLU A 1 413 ? 1.199 5.445 -37.142 1.00 74.56 413 GLU A O 1
ATOM 3331 N N . GLN A 1 414 ? 0.226 3.434 -37.355 1.00 70.88 414 GLN A N 1
ATOM 3332 C CA . GLN A 1 414 ? 0.544 2.983 -35.999 1.00 70.88 414 GLN A CA 1
ATOM 3333 C C . GLN A 1 414 ? 2.052 2.765 -35.818 1.00 70.88 414 GLN A C 1
ATOM 3335 O O . GLN A 1 414 ? 2.609 3.233 -34.830 1.00 70.88 414 GLN A O 1
ATOM 3340 N N . ILE A 1 415 ? 2.747 2.158 -36.789 1.00 70.62 415 ILE A N 1
ATOM 3341 C CA . ILE A 1 415 ? 4.220 2.050 -36.756 1.00 70.62 415 ILE A CA 1
ATOM 3342 C C . ILE A 1 415 ? 4.869 3.434 -36.676 1.00 70.62 415 ILE A C 1
ATOM 3344 O O . ILE A 1 415 ? 5.783 3.633 -35.880 1.00 70.62 415 ILE A O 1
ATOM 3348 N N . ALA A 1 416 ? 4.390 4.396 -37.469 1.00 73.19 416 ALA A N 1
ATOM 3349 C CA . ALA A 1 416 ? 4.898 5.764 -37.429 1.00 73.19 416 ALA A CA 1
ATOM 3350 C C . ALA A 1 416 ? 4.631 6.442 -36.074 1.00 73.19 416 ALA A C 1
ATOM 3352 O O . ALA A 1 416 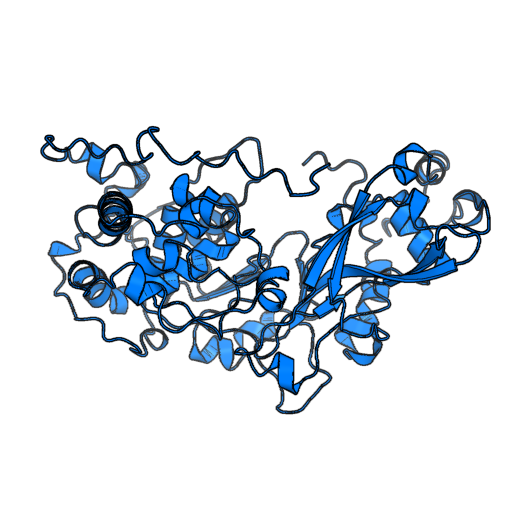? 5.464 7.206 -35.606 1.00 73.19 416 ALA A O 1
ATOM 3353 N N . SER A 1 417 ? 3.516 6.136 -35.399 1.00 73.19 417 SER A N 1
ATOM 3354 C CA . SER A 1 417 ? 3.241 6.667 -34.053 1.00 73.19 417 SER A CA 1
ATOM 3355 C C . SER A 1 417 ? 4.167 6.128 -32.956 1.00 73.19 417 SER A C 1
ATOM 3357 O O . SER A 1 417 ? 4.213 6.698 -31.873 1.00 73.19 417 SER A O 1
ATOM 3359 N N . LEU A 1 418 ? 4.920 5.056 -33.232 1.00 70.81 418 LEU A N 1
ATOM 3360 C CA . LEU A 1 418 ? 5.941 4.514 -32.332 1.00 70.81 418 LEU A CA 1
ATOM 3361 C C . LEU A 1 418 ? 7.315 5.180 -32.535 1.00 70.81 418 LEU A C 1
ATOM 3363 O O . LEU A 1 418 ? 8.294 4.758 -31.916 1.00 70.81 418 LEU A O 1
ATOM 3367 N N . GLU A 1 419 ? 7.412 6.195 -33.406 1.00 71.00 419 GLU A N 1
ATOM 3368 C CA . GLU A 1 419 ? 8.617 7.017 -33.576 1.00 71.00 419 GLU A CA 1
ATOM 3369 C C . GLU A 1 419 ? 8.874 7.813 -32.304 1.00 71.00 419 GLU A C 1
ATOM 3371 O O . GLU A 1 419 ? 8.052 8.631 -31.911 1.00 71.00 419 GLU A O 1
ATOM 3376 N N . LEU A 1 420 ? 10.029 7.583 -31.668 1.00 69.75 420 LEU A N 1
ATOM 3377 C CA . LEU A 1 420 ? 10.503 8.474 -30.614 1.00 69.75 420 LEU A CA 1
ATOM 3378 C C . LEU A 1 420 ? 10.816 9.828 -31.243 1.00 69.75 420 LEU A C 1
ATOM 3380 O O . LEU A 1 420 ? 11.729 9.942 -32.064 1.00 69.75 420 LEU A O 1
ATOM 3384 N N . THR A 1 421 ? 10.057 10.840 -30.850 1.00 68.75 421 THR A N 1
ATOM 3385 C CA . THR A 1 421 ? 10.296 12.230 -31.227 1.00 68.75 421 THR A CA 1
ATOM 3386 C C . THR A 1 421 ? 11.150 12.931 -30.170 1.00 68.75 421 THR A C 1
ATOM 3388 O O . THR A 1 421 ? 11.276 12.454 -29.042 1.00 68.75 421 THR A O 1
ATOM 3391 N N . ASP A 1 422 ? 11.690 14.109 -30.497 1.00 68.12 422 ASP A N 1
ATOM 3392 C CA . ASP A 1 422 ? 12.362 14.969 -29.509 1.00 68.12 422 ASP A CA 1
ATOM 3393 C C . ASP A 1 422 ? 11.449 15.260 -28.304 1.00 68.12 422 ASP A C 1
ATOM 3395 O O . ASP A 1 422 ? 11.910 15.337 -27.172 1.00 68.12 422 ASP A O 1
ATOM 3399 N N . LYS A 1 423 ? 10.129 15.336 -28.528 1.00 68.25 423 LYS A N 1
ATOM 3400 C CA . LYS A 1 423 ? 9.148 15.513 -27.456 1.00 68.25 423 LYS A CA 1
ATOM 3401 C C . LYS A 1 423 ? 9.121 14.310 -26.506 1.00 68.25 423 LYS A C 1
ATOM 3403 O O . LYS A 1 423 ? 9.115 14.517 -25.301 1.00 68.25 423 LYS A O 1
ATOM 3408 N N . ASP A 1 424 ? 9.124 13.082 -27.025 1.00 67.25 424 ASP A N 1
ATOM 3409 C CA . ASP A 1 424 ? 9.143 11.866 -26.194 1.00 67.25 424 ASP A CA 1
ATOM 3410 C C . ASP A 1 424 ? 10.486 11.706 -25.463 1.00 67.25 424 ASP A C 1
ATOM 3412 O O . ASP A 1 424 ? 10.556 11.142 -24.375 1.00 67.25 424 ASP A O 1
ATOM 3416 N N . ALA A 1 425 ? 11.567 12.219 -26.056 1.00 63.12 425 ALA A N 1
ATOM 3417 C CA . ALA A 1 425 ? 12.890 12.280 -25.443 1.00 63.12 425 ALA A CA 1
ATOM 3418 C C . ALA A 1 425 ? 12.947 13.314 -24.293 1.00 63.12 425 ALA A C 1
ATOM 3420 O O . ALA A 1 425 ? 13.625 13.103 -23.283 1.00 63.12 425 ALA A O 1
ATOM 3421 N N . ASP A 1 426 ? 12.198 14.407 -24.414 1.00 62.22 426 ASP A N 1
ATOM 3422 C CA . ASP A 1 426 ? 12.067 15.429 -23.374 1.00 62.22 426 ASP A CA 1
ATOM 3423 C C . ASP A 1 426 ? 11.109 15.016 -22.237 1.00 62.22 426 ASP A C 1
ATOM 3425 O O . ASP A 1 426 ? 11.107 15.647 -21.177 1.00 62.22 426 ASP A O 1
ATOM 3429 N N . GLU A 1 427 ? 10.324 13.945 -22.412 1.00 69.25 427 GLU A N 1
ATOM 3430 C CA . GLU A 1 427 ? 9.487 13.378 -21.352 1.00 69.25 427 GLU A CA 1
ATOM 3431 C C . GLU A 1 427 ? 10.325 12.655 -20.280 1.00 69.25 427 GLU A C 1
ATOM 3433 O O . GLU A 1 427 ? 11.386 12.067 -20.533 1.00 69.25 427 GLU A O 1
ATOM 3438 N N . TYR A 1 428 ? 9.841 12.730 -19.038 1.00 71.19 428 TYR A N 1
ATOM 3439 C CA . TYR A 1 428 ? 10.478 12.115 -17.880 1.00 71.19 428 TYR A CA 1
ATOM 3440 C C . TYR A 1 428 ? 9.783 10.808 -17.513 1.00 71.19 428 TYR A C 1
ATOM 3442 O O . TYR A 1 428 ? 8.570 10.764 -17.337 1.00 71.19 428 TYR A O 1
ATOM 3450 N N . ILE A 1 429 ? 10.583 9.772 -17.302 1.00 77.50 429 ILE A N 1
ATOM 3451 C CA . ILE A 1 429 ? 10.172 8.491 -16.737 1.00 77.50 429 ILE A CA 1
ATOM 3452 C C . ILE A 1 429 ? 10.528 8.500 -15.256 1.00 77.50 429 ILE A C 1
ATOM 3454 O O . ILE A 1 429 ? 11.592 8.982 -14.875 1.00 77.50 429 ILE A O 1
ATOM 3458 N N . MET A 1 430 ? 9.686 7.939 -14.405 1.00 85.12 430 MET A N 1
ATOM 3459 C CA . MET A 1 430 ? 10.060 7.688 -13.015 1.00 85.12 430 MET A CA 1
ATOM 3460 C C . MET A 1 430 ? 10.824 6.363 -12.902 1.00 85.12 430 MET A C 1
ATOM 3462 O O . MET A 1 430 ? 10.423 5.367 -13.493 1.00 85.12 430 MET A O 1
ATOM 3466 N N . CYS A 1 431 ? 11.909 6.322 -12.131 1.00 88.25 431 CYS A N 1
ATOM 3467 C CA . CYS A 1 431 ? 12.660 5.093 -11.867 1.00 88.25 431 CYS A CA 1
ATOM 3468 C C . CYS A 1 431 ? 12.972 4.971 -10.373 1.00 88.25 431 CYS A C 1
ATOM 3470 O O . CYS A 1 431 ? 13.689 5.809 -9.824 1.00 88.25 431 CYS A O 1
ATOM 3472 N N . LEU A 1 432 ? 12.480 3.907 -9.734 1.00 91.94 432 LEU A N 1
ATOM 3473 C CA . LEU A 1 432 ? 12.856 3.521 -8.376 1.00 91.94 432 LEU A CA 1
ATOM 3474 C C . LEU A 1 432 ? 14.239 2.866 -8.394 1.00 91.94 432 LEU A C 1
ATOM 3476 O O . LEU A 1 432 ? 14.415 1.777 -8.955 1.00 91.94 432 LEU A O 1
ATOM 3480 N N . ASP A 1 433 ? 15.201 3.492 -7.723 1.00 90.62 433 ASP A N 1
ATOM 3481 C CA . ASP A 1 433 ? 16.545 2.953 -7.557 1.00 90.62 433 ASP A CA 1
ATOM 3482 C C . ASP A 1 433 ? 16.870 2.691 -6.085 1.00 90.62 433 ASP A C 1
ATOM 3484 O O . ASP A 1 433 ? 16.529 3.473 -5.204 1.00 90.62 433 ASP A O 1
ATOM 3488 N N . LEU A 1 434 ? 17.569 1.584 -5.841 1.00 93.38 434 LEU A N 1
ATOM 3489 C CA . LEU A 1 434 ? 18.181 1.259 -4.558 1.00 93.38 434 LEU A CA 1
ATOM 3490 C C . LEU A 1 434 ? 19.679 1.512 -4.743 1.00 93.38 434 LEU A C 1
ATOM 3492 O O . LEU A 1 434 ? 20.401 0.659 -5.277 1.00 93.38 434 LEU A O 1
ATOM 3496 N N . ALA A 1 435 ? 20.140 2.713 -4.382 1.00 90.38 435 ALA A N 1
ATOM 3497 C CA . ALA A 1 435 ? 21.447 3.230 -4.801 1.00 90.38 435 ALA A CA 1
ATOM 3498 C C . ALA A 1 435 ? 22.633 2.339 -4.388 1.00 90.38 435 ALA A C 1
ATOM 3500 O O . ALA A 1 435 ? 23.648 2.287 -5.086 1.00 90.38 435 ALA A O 1
ATOM 3501 N N . HIS A 1 436 ? 22.501 1.623 -3.271 1.00 91.94 436 HIS A N 1
ATOM 3502 C CA . HIS A 1 436 ? 23.548 0.775 -2.698 1.00 91.94 436 HIS A CA 1
ATOM 3503 C C . HIS A 1 436 ? 23.382 -0.716 -3.016 1.00 91.94 436 HIS A C 1
ATOM 3505 O O . HIS A 1 436 ? 24.192 -1.539 -2.588 1.00 91.94 436 HIS A O 1
ATOM 3511 N N . VAL A 1 437 ? 22.366 -1.066 -3.808 1.00 93.50 437 VAL A N 1
ATOM 3512 C CA . VAL A 1 437 ? 22.062 -2.442 -4.197 1.00 93.50 437 VAL A CA 1
ATOM 3513 C C . VAL A 1 437 ? 22.464 -2.673 -5.646 1.00 93.50 437 VAL A C 1
ATOM 3515 O O . VAL A 1 437 ? 22.131 -1.892 -6.540 1.00 93.50 437 VAL A O 1
ATOM 3518 N N . GLU A 1 438 ? 23.172 -3.770 -5.892 1.00 93.81 438 GLU A N 1
ATOM 3519 C CA . GLU A 1 438 ? 23.545 -4.185 -7.241 1.00 93.81 438 GLU A CA 1
ATOM 3520 C C . GLU A 1 438 ? 22.329 -4.728 -8.003 1.00 93.81 438 GLU A C 1
ATOM 3522 O O . GLU A 1 438 ? 21.520 -5.491 -7.466 1.00 93.81 438 GLU A O 1
ATOM 3527 N N . ALA A 1 439 ? 22.201 -4.328 -9.269 1.00 94.88 439 ALA A N 1
ATOM 3528 C CA . ALA A 1 439 ? 21.182 -4.863 -10.159 1.00 94.88 439 ALA A CA 1
ATOM 3529 C C . ALA A 1 439 ? 21.583 -6.261 -10.641 1.00 94.88 439 ALA A C 1
ATOM 3531 O O . ALA A 1 439 ? 22.712 -6.472 -11.080 1.00 94.88 439 ALA A O 1
ATOM 3532 N N . ARG A 1 440 ? 20.645 -7.207 -10.591 1.00 93.69 440 ARG A N 1
ATOM 3533 C CA . ARG A 1 440 ? 20.860 -8.607 -10.972 1.00 93.69 440 ARG A CA 1
ATOM 3534 C C . ARG A 1 440 ? 19.856 -9.057 -12.032 1.00 93.69 440 ARG A C 1
ATOM 3536 O O . ARG A 1 440 ? 18.776 -8.472 -12.109 1.00 93.69 440 ARG A O 1
ATOM 3543 N N . PRO A 1 441 ? 20.172 -10.075 -12.849 1.00 92.94 441 PRO A N 1
ATOM 3544 C CA . PRO A 1 441 ? 19.241 -10.615 -13.838 1.00 92.94 441 PRO A CA 1
ATOM 3545 C C . PRO A 1 441 ? 17.957 -11.156 -13.196 1.00 92.94 441 PRO A C 1
ATOM 3547 O O . PRO A 1 441 ? 18.025 -11.957 -12.266 1.00 92.94 441 PRO A O 1
ATOM 3550 N N . ILE A 1 442 ? 16.783 -10.798 -13.731 1.00 90.56 442 ILE A N 1
ATOM 3551 C CA . ILE A 1 442 ? 15.462 -11.176 -13.179 1.00 90.56 442 ILE A CA 1
ATOM 3552 C C . ILE A 1 442 ? 15.286 -12.688 -12.989 1.00 90.56 442 ILE A C 1
ATOM 3554 O O . ILE A 1 442 ? 14.563 -13.126 -12.099 1.00 90.56 442 ILE A O 1
ATOM 3558 N N . VAL A 1 443 ? 15.995 -13.497 -13.779 1.00 88.12 443 VAL A N 1
ATOM 3559 C CA . VAL A 1 443 ? 15.970 -14.962 -13.694 1.00 88.12 443 VAL A CA 1
ATOM 3560 C C . VAL A 1 443 ? 16.402 -15.502 -12.326 1.00 88.12 443 VAL A C 1
ATOM 3562 O O . VAL A 1 443 ? 16.003 -16.604 -11.955 1.00 88.12 443 VAL A O 1
ATOM 3565 N N . GLU A 1 444 ? 17.166 -14.731 -11.543 1.00 88.19 444 GLU A N 1
ATOM 3566 C CA . GLU A 1 444 ? 17.542 -15.106 -10.173 1.00 88.19 444 GLU A CA 1
ATOM 3567 C C . GLU A 1 444 ? 16.384 -14.981 -9.164 1.00 88.19 444 GLU A C 1
ATOM 3569 O O . GLU A 1 444 ? 16.475 -15.529 -8.064 1.00 88.19 444 GLU A O 1
ATOM 3574 N N . LEU A 1 445 ? 15.281 -14.296 -9.505 1.00 84.19 445 LEU A N 1
ATOM 3575 C CA . LEU A 1 445 ? 14.086 -14.218 -8.651 1.00 84.19 445 LEU A CA 1
ATOM 3576 C C . LEU A 1 445 ? 13.245 -15.506 -8.665 1.00 84.19 445 LEU A C 1
ATOM 3578 O O . LEU A 1 445 ? 12.389 -15.678 -7.795 1.00 84.19 445 LEU A O 1
ATOM 3582 N N . GLY A 1 446 ? 13.509 -16.421 -9.602 1.00 81.62 446 GLY A N 1
ATOM 3583 C CA . GLY A 1 446 ? 12.782 -17.681 -9.768 1.00 81.62 446 GLY A CA 1
ATOM 3584 C C . GLY A 1 446 ? 11.915 -17.720 -11.028 1.00 81.62 446 GLY A C 1
ATOM 3585 O O . GLY A 1 446 ? 11.797 -16.732 -11.751 1.00 81.62 446 GLY A O 1
ATOM 3586 N N . GLY A 1 447 ? 11.322 -18.888 -11.301 1.00 78.12 447 GLY A N 1
ATOM 3587 C CA . GLY A 1 447 ? 10.587 -19.163 -12.543 1.00 78.12 447 GLY A CA 1
ATOM 3588 C C . GLY A 1 447 ? 9.414 -18.214 -12.801 1.00 78.12 447 GLY A C 1
ATOM 3589 O O . GLY A 1 447 ? 9.265 -17.741 -13.925 1.00 78.12 447 GLY A O 1
ATOM 3590 N N . ASP A 1 448 ? 8.650 -17.882 -11.758 1.00 74.81 448 ASP A N 1
ATOM 3591 C CA . ASP A 1 448 ? 7.465 -17.022 -11.867 1.00 74.81 448 ASP A CA 1
ATOM 3592 C C . ASP A 1 448 ? 7.843 -15.633 -12.408 1.00 74.81 448 ASP A C 1
ATOM 3594 O O . ASP A 1 448 ? 7.294 -15.177 -13.408 1.00 74.81 448 ASP A O 1
ATOM 3598 N N . ALA A 1 449 ? 8.877 -15.007 -11.835 1.00 79.75 449 ALA A N 1
ATOM 3599 C CA . ALA A 1 449 ? 9.383 -13.710 -12.286 1.00 79.75 449 ALA A CA 1
ATOM 3600 C C . ALA A 1 449 ? 10.135 -13.796 -13.627 1.00 79.75 449 ALA A C 1
ATOM 3602 O O . ALA A 1 449 ? 9.993 -12.919 -14.475 1.00 79.75 449 ALA A O 1
ATOM 3603 N N . ALA A 1 450 ? 10.909 -14.865 -13.848 1.00 80.69 450 ALA A N 1
ATOM 3604 C CA . ALA A 1 450 ? 11.668 -15.071 -15.084 1.00 80.69 450 ALA A CA 1
ATOM 3605 C C . ALA A 1 450 ? 10.770 -15.200 -16.325 1.00 80.69 450 ALA A C 1
ATOM 3607 O O . ALA A 1 450 ? 11.174 -14.830 -17.426 1.00 80.69 450 ALA A O 1
ATOM 3608 N N . SER A 1 451 ? 9.565 -15.749 -16.152 1.00 81.69 451 SER A N 1
ATOM 3609 C CA . SER A 1 451 ? 8.592 -15.930 -17.231 1.00 81.69 451 SER A CA 1
ATOM 3610 C C . SER A 1 451 ? 7.790 -14.669 -17.552 1.00 81.69 451 SER A C 1
ATOM 3612 O O . SER A 1 451 ? 7.125 -14.621 -18.585 1.00 81.69 451 SER A O 1
ATOM 3614 N N . PHE A 1 452 ? 7.870 -13.638 -16.706 1.00 82.81 452 PHE A N 1
ATOM 3615 C CA . PHE A 1 452 ? 6.965 -12.499 -16.783 1.00 82.81 452 PHE A CA 1
ATOM 3616 C C . PHE A 1 452 ? 7.135 -11.676 -18.059 1.00 82.81 452 PHE A C 1
ATOM 3618 O O . PHE A 1 452 ? 6.152 -11.252 -18.650 1.00 82.81 452 PHE A O 1
ATOM 3625 N N . GLU A 1 453 ? 8.366 -11.517 -18.548 1.00 85.31 453 GLU A N 1
ATOM 3626 C CA . GLU A 1 453 ? 8.622 -10.865 -19.838 1.00 85.31 453 GLU A CA 1
ATOM 3627 C C . GLU A 1 453 ? 7.950 -11.620 -21.002 1.00 85.31 453 GLU A C 1
ATOM 3629 O O . GLU A 1 453 ? 7.448 -10.998 -21.935 1.00 85.31 453 GLU A O 1
ATOM 3634 N N . ASN A 1 454 ? 7.882 -12.956 -20.944 1.00 81.25 454 ASN A N 1
ATOM 3635 C CA . ASN A 1 454 ? 7.174 -13.745 -21.955 1.00 81.25 454 ASN A CA 1
ATOM 3636 C C . ASN A 1 454 ? 5.661 -13.603 -21.812 1.00 81.25 454 ASN A C 1
ATOM 3638 O O . ASN A 1 454 ? 5.001 -13.369 -22.815 1.00 81.25 454 ASN A O 1
ATOM 3642 N N . LEU A 1 455 ? 5.126 -13.668 -20.588 1.00 77.94 455 LEU A N 1
ATOM 3643 C CA . LEU A 1 455 ? 3.706 -13.412 -20.329 1.00 77.94 455 LEU A CA 1
ATOM 3644 C C . LEU A 1 455 ? 3.298 -12.031 -20.859 1.00 77.94 455 LEU A C 1
ATOM 3646 O O . LEU A 1 455 ? 2.295 -11.888 -21.547 1.00 77.94 455 LEU A O 1
ATOM 3650 N N . PHE A 1 456 ? 4.118 -11.019 -20.591 1.00 74.88 456 PHE A N 1
ATOM 3651 C CA . PHE A 1 456 ? 3.912 -9.662 -21.071 1.00 74.88 456 PHE A CA 1
ATOM 3652 C C . PHE A 1 456 ? 3.876 -9.587 -22.604 1.00 74.88 456 PHE A C 1
ATOM 3654 O O . PHE A 1 456 ? 3.016 -8.916 -23.169 1.00 74.88 456 PHE A O 1
ATOM 3661 N N . ARG A 1 457 ? 4.764 -10.321 -23.287 1.00 74.50 457 ARG A N 1
ATOM 3662 C CA . ARG A 1 457 ? 4.768 -10.444 -24.756 1.00 74.50 457 ARG A CA 1
ATOM 3663 C C . ARG A 1 457 ? 3.553 -11.207 -25.286 1.00 74.50 457 ARG A C 1
ATOM 3665 O O . ARG A 1 457 ? 3.011 -10.818 -26.312 1.00 74.50 457 ARG A O 1
ATOM 3672 N N . GLU A 1 458 ? 3.127 -12.263 -24.597 1.00 71.69 458 GLU A N 1
ATOM 3673 C CA . GLU A 1 458 ? 1.959 -13.091 -24.936 1.00 71.69 458 GLU A CA 1
ATOM 3674 C C . GLU A 1 458 ? 0.614 -12.393 -24.691 1.00 71.69 458 GLU A C 1
ATOM 3676 O O . GLU A 1 458 ? -0.406 -12.861 -25.185 1.00 71.69 458 GLU A O 1
ATOM 3681 N N . LEU A 1 459 ? 0.595 -11.290 -23.940 1.00 67.12 459 LEU A N 1
ATOM 3682 C CA . LEU A 1 459 ? -0.591 -10.455 -23.723 1.00 67.12 459 LEU A CA 1
ATOM 3683 C C . LEU A 1 459 ? -0.599 -9.182 -24.586 1.00 67.12 459 LEU A C 1
ATOM 3685 O O . LEU A 1 459 ? -1.510 -8.370 -24.457 1.00 67.12 459 LEU A O 1
ATOM 3689 N N . GLY A 1 460 ? 0.409 -8.991 -25.443 1.00 60.75 460 GLY A N 1
ATOM 3690 C CA . GLY A 1 460 ? 0.521 -7.823 -26.323 1.00 60.75 460 GLY A CA 1
ATOM 3691 C C . GLY A 1 460 ? 1.128 -6.562 -25.683 1.00 60.75 460 GLY A C 1
ATOM 3692 O O . GLY A 1 460 ? 1.149 -5.501 -26.303 1.00 60.75 460 GLY A O 1
ATOM 3693 N N . GLY A 1 461 ? 1.680 -6.671 -24.468 1.00 62.19 461 GLY A N 1
ATOM 3694 C CA . GLY A 1 461 ? 2.423 -5.609 -23.776 1.00 62.19 461 GLY A CA 1
ATOM 3695 C C . GLY A 1 461 ? 1.588 -4.441 -23.218 1.00 62.19 461 GLY A C 1
ATOM 3696 O O . GLY A 1 461 ? 0.409 -4.269 -23.507 1.00 62.19 461 GLY A O 1
ATOM 3697 N N . TYR A 1 462 ? 2.223 -3.596 -22.395 1.00 56.81 462 TYR A N 1
ATOM 3698 C CA . TYR A 1 462 ? 1.583 -2.460 -21.698 1.00 56.81 462 TYR A CA 1
ATOM 3699 C C . TYR A 1 462 ? 1.190 -1.313 -22.642 1.00 56.81 462 TYR A C 1
ATOM 3701 O O . TYR A 1 462 ? 0.272 -0.558 -22.345 1.00 56.81 462 TYR A O 1
ATOM 3709 N N . TRP A 1 463 ? 1.842 -1.176 -23.803 1.00 58.47 463 TRP A N 1
ATOM 3710 C CA . TRP A 1 463 ? 1.548 -0.099 -24.763 1.00 58.47 463 TRP A CA 1
ATOM 3711 C C . TRP A 1 463 ? 0.160 -0.221 -25.410 1.00 58.47 463 TRP A C 1
ATOM 3713 O O . TRP A 1 463 ? -0.339 0.756 -25.966 1.00 58.47 463 TRP A O 1
ATOM 3723 N N . MET A 1 464 ? -0.483 -1.388 -25.308 1.00 51.16 464 MET A N 1
ATOM 3724 C CA . MET A 1 464 ? -1.869 -1.589 -25.735 1.00 51.16 464 MET A CA 1
ATOM 3725 C C . MET A 1 464 ? -2.903 -1.065 -24.736 1.00 51.16 464 MET A C 1
ATOM 3727 O O . MET A 1 464 ? -4.066 -0.899 -25.100 1.00 51.16 464 MET A O 1
ATOM 3731 N N . ILE A 1 465 ? -2.495 -0.745 -23.503 1.00 49.41 465 ILE A N 1
ATOM 3732 C CA . ILE A 1 465 ? -3.400 -0.203 -22.481 1.00 49.41 465 ILE A CA 1
ATOM 3733 C C . ILE A 1 465 ? -3.757 1.264 -22.780 1.00 49.41 465 ILE A C 1
ATOM 3735 O O . ILE A 1 465 ? -4.821 1.723 -22.377 1.00 49.41 465 ILE A O 1
ATOM 3739 N N . GLU A 1 466 ? -2.955 1.987 -23.571 1.00 48.59 466 GLU A N 1
ATOM 3740 C CA . GLU A 1 466 ? -3.082 3.447 -23.697 1.00 48.59 466 GLU A CA 1
ATOM 3741 C C . GLU A 1 466 ? -3.195 3.990 -25.126 1.00 48.59 466 GLU A C 1
ATOM 3743 O O . GLU A 1 466 ? -3.079 5.193 -25.342 1.00 48.59 466 GLU A O 1
ATOM 3748 N N . GLY A 1 467 ? -3.531 3.159 -26.116 1.00 41.47 467 GLY A N 1
ATOM 3749 C CA . GLY A 1 467 ? -3.801 3.653 -27.475 1.00 41.47 467 GLY A CA 1
ATOM 3750 C C . GLY A 1 467 ? -4.932 4.696 -27.564 1.00 41.47 467 GLY A C 1
ATOM 3751 O O . GLY A 1 467 ? -5.057 5.342 -28.598 1.00 41.47 467 GLY A O 1
ATOM 3752 N N . ASN A 1 468 ? -5.752 4.850 -26.508 1.00 37.03 468 ASN A N 1
ATOM 3753 C CA . ASN A 1 468 ? -6.769 5.899 -26.311 1.00 37.03 468 ASN A CA 1
ATOM 3754 C C . ASN A 1 468 ? -7.258 5.988 -24.838 1.00 37.03 468 ASN A C 1
ATOM 3756 O O . ASN A 1 468 ? -8.433 6.276 -24.594 1.00 37.03 468 ASN A O 1
ATOM 3760 N N . TYR A 1 469 ? -6.414 5.705 -23.838 1.00 35.84 469 TYR A N 1
ATOM 3761 C CA . TYR A 1 469 ? -6.836 5.832 -22.435 1.00 35.84 469 TYR A CA 1
ATOM 3762 C C . TYR A 1 469 ? -6.722 7.298 -21.998 1.00 35.84 469 TYR A C 1
ATOM 3764 O O . TYR A 1 469 ? -5.688 7.768 -21.537 1.00 35.84 469 TYR A O 1
ATOM 3772 N N . HIS A 1 470 ? -7.797 8.057 -22.192 1.00 28.02 470 HIS A N 1
ATOM 3773 C CA . HIS A 1 470 ? -8.030 9.242 -21.376 1.00 28.02 470 HIS A CA 1
ATOM 3774 C C . HIS A 1 470 ? -8.529 8.734 -20.023 1.00 28.02 470 HIS A C 1
ATOM 3776 O O . HIS A 1 470 ? -9.612 8.150 -19.979 1.00 28.02 470 HIS A O 1
ATOM 3782 N N . GLY A 1 471 ? -7.711 8.891 -18.978 1.00 32.53 471 GLY A N 1
ATOM 3783 C CA . GLY A 1 471 ? -8.040 8.477 -17.609 1.00 32.53 471 GLY A CA 1
ATOM 3784 C C . GLY A 1 471 ? -9.415 8.912 -17.111 1.00 32.53 471 GLY A C 1
ATOM 3785 O O . GLY A 1 471 ? -9.932 9.959 -17.573 1.00 32.53 471 GLY A O 1
#

Radius of gyration: 24.23 Å; chains: 1; bounding box: 63×51×69 Å

Foldseek 3Di:
DDPPPPFDPPPAPDDDDAPPPPPPPDPDDLCNLCVLPDPVQSVQWDQLVPAQADDDDFPPQLLQDQFAVVLSNPLSCQLVDDFDDLVCLLPPDDDDPQLCQQAPDDCPGPLNVPPDDCVVQVVLLCCRRDSSRNIDGPVVDPDDQDDDDDDPDDPLLVQLSCVLNDPDQKDKQAAPQKDFLDDCVCLCVDPQCVSRQKEFEADRHADRSSQSLSRSLRHRGDLLDHFTDVNIMIHRCRSCVSLSVQLSSLQNRPVSCSSRVHSRRSSVSSCSSSSHDHAYALFHKKQFWDWAWFDPVPGDIDIDDFRQWIQTFRSDDDPPDPQGHRRMTGRHLVVQAALLRQLVCCQPVVHTRWKMWGDDPVQRNRSSDRQGPFDWDWDQQQRTDPPVDPDQLCNRAPQQDDLQPPPDGQDPVNSNVSGCDVVSSRGITIGTDRPPTDMDTQCSNDDSSNCVRVVCSVNSHPNVVPPPDPD

Sequence (471 aa):
MDSGLAMPAMLESTQDPLPLEINEGDTHSVNQRLSHVPENLQSHLLDLDTIASQEIQPDSDLHRLQMNDEFLPFIAGISKLQNLSVTDAYGTCHYDEQELSSFHYNGDADWVREPLHAEVIQPLRDAWQHSDKLFFNDLSQGDQTWKTYKVFMENYQLKTAGIINARFAEILLLDVDNIPTSDPAALFESKTYNEYGSVFWPDHPRTRREHPAWAVFNTPCRRDEYEFETGQLLVDKRRYFYHLQLAAWLNTQEYWREMLLGDKDLFRYAWHGLQTRYGTPTKWLTSVGFIAEQADGIGGSKMVYCGHTFGQAYPDHKDGNEGSGIAFLHGGALKTMSAPLLSRLLKLNGGIFTHFKRVSATSLEDWTRVESGVDIKLWSAGFYYNLTQDYAPSDLISADADFDLDGLTISKEQIASLELTDKDADEYIMCLDLAHVEARPIVELGGDAASFENLFRELGGYWMIEGNYHG

pLDDT: mean 78.04, std 17.12, range [22.52, 98.19]

Organism: Aureobasidium melanogenum (NCBI:txid46634)